Protein AF-A0A150VA88-F1 (afdb_monomer_lite)

Structure (mmCIF, N/CA/C/O backbone):
data_AF-A0A150VA88-F1
#
_entry.id   AF-A0A150VA88-F1
#
loop_
_atom_site.group_PDB
_atom_site.id
_atom_site.type_symbol
_atom_site.label_atom_id
_atom_site.label_alt_id
_atom_site.label_comp_id
_atom_site.label_asym_id
_atom_site.label_entity_id
_atom_site.label_seq_id
_atom_site.pdbx_PDB_ins_code
_atom_site.Cartn_x
_atom_site.Cartn_y
_atom_site.Cartn_z
_atom_site.occupancy
_atom_site.B_iso_or_equiv
_atom_site.auth_seq_id
_atom_site.auth_comp_id
_atom_site.auth_asym_id
_atom_site.auth_atom_id
_atom_site.pdbx_PDB_model_num
ATOM 1 N N . MET A 1 1 ? 11.733 -38.855 -2.772 1.00 44.12 1 MET A N 1
ATOM 2 C CA . MET A 1 1 ? 12.303 -38.891 -1.405 1.00 44.12 1 MET A CA 1
ATOM 3 C C . MET A 1 1 ? 13.649 -38.185 -1.494 1.00 44.12 1 MET A C 1
ATOM 5 O O . MET A 1 1 ? 14.430 -38.624 -2.327 1.00 44.12 1 MET A O 1
ATOM 9 N N . PRO A 1 2 ? 13.861 -37.037 -0.823 1.00 41.53 2 PRO A N 1
ATOM 10 C CA . PRO A 1 2 ? 13.654 -36.844 0.611 1.00 41.53 2 PRO A CA 1
ATOM 11 C C . PRO A 1 2 ? 12.644 -35.741 0.972 1.00 41.53 2 PRO A C 1
ATOM 13 O O . PRO A 1 2 ? 12.222 -34.931 0.153 1.00 41.53 2 PRO A O 1
ATOM 16 N N . THR A 1 3 ? 12.213 -35.801 2.225 1.00 37.97 3 THR A N 1
ATOM 17 C CA . THR A 1 3 ? 11.075 -35.131 2.856 1.00 37.97 3 THR A CA 1
ATOM 18 C C . THR A 1 3 ? 11.407 -33.717 3.333 1.00 37.97 3 THR A C 1
ATOM 20 O O . THR A 1 3 ? 12.275 -33.542 4.187 1.00 37.97 3 THR A O 1
ATOM 23 N N . CYS A 1 4 ? 10.674 -32.714 2.843 1.00 35.31 4 CYS A N 1
ATOM 24 C CA . CYS A 1 4 ? 10.775 -31.335 3.318 1.00 35.31 4 CYS A CA 1
ATOM 25 C C . CYS A 1 4 ? 9.732 -31.084 4.422 1.00 35.31 4 CYS A C 1
ATOM 27 O O . CYS A 1 4 ? 8.521 -31.077 4.179 1.00 35.31 4 CYS A O 1
ATOM 29 N N . GLN A 1 5 ? 10.215 -30.943 5.656 1.00 43.00 5 GLN A N 1
ATOM 30 C CA . GLN A 1 5 ? 9.401 -30.741 6.849 1.00 43.00 5 GLN A CA 1
ATOM 31 C C . GLN A 1 5 ? 8.684 -29.384 6.819 1.00 43.00 5 GLN A C 1
ATOM 33 O O . GLN A 1 5 ? 9.307 -28.325 6.790 1.00 43.00 5 GLN A O 1
ATOM 38 N N . HIS A 1 6 ? 7.354 -29.431 6.874 1.00 33.78 6 HIS A N 1
ATOM 39 C CA . HIS A 1 6 ? 6.496 -28.274 7.097 1.00 33.78 6 HIS A CA 1
ATOM 40 C C . HIS A 1 6 ? 6.566 -27.846 8.568 1.00 33.78 6 HIS A C 1
ATOM 42 O O . HIS A 1 6 ? 6.001 -28.509 9.439 1.00 33.78 6 HIS A O 1
ATOM 48 N N . LYS A 1 7 ? 7.190 -26.700 8.856 1.00 43.03 7 LYS A N 1
ATOM 49 C CA . LYS A 1 7 ? 6.977 -25.997 10.128 1.00 43.03 7 LYS A CA 1
ATOM 50 C C . LYS A 1 7 ? 5.689 -25.176 10.027 1.00 43.03 7 LYS A C 1
ATOM 52 O O . LYS A 1 7 ? 5.678 -24.072 9.495 1.00 43.03 7 LYS A O 1
ATOM 57 N N . ARG A 1 8 ? 4.597 -25.762 10.526 1.00 36.78 8 ARG A N 1
ATOM 58 C CA . ARG A 1 8 ? 3.343 -25.078 10.878 1.00 36.78 8 ARG A CA 1
ATOM 59 C C . ARG A 1 8 ? 3.584 -24.220 12.122 1.00 36.78 8 ARG A C 1
ATOM 61 O O . ARG A 1 8 ? 3.785 -24.770 13.202 1.00 36.78 8 ARG A O 1
ATOM 68 N N . THR A 1 9 ? 3.505 -22.903 11.996 1.00 45.78 9 THR A N 1
ATOM 69 C CA . THR A 1 9 ? 3.254 -22.012 13.134 1.00 45.78 9 THR A CA 1
ATOM 70 C C . THR A 1 9 ? 1.746 -21.968 13.373 1.00 45.78 9 THR A C 1
ATOM 72 O O . THR A 1 9 ? 0.965 -21.617 12.490 1.00 45.78 9 THR A O 1
ATOM 75 N N . LYS A 1 10 ? 1.328 -22.439 14.552 1.00 42.62 10 LYS A N 1
ATOM 76 C CA . LYS A 1 10 ? -0.061 -22.400 15.013 1.00 42.62 10 LYS A CA 1
ATOM 77 C C . LYS A 1 10 ? -0.407 -20.999 15.515 1.00 42.62 10 LYS A C 1
ATOM 79 O O . LYS A 1 10 ? 0.367 -20.370 16.228 1.00 42.62 10 LYS A O 1
ATOM 84 N N . SER A 1 11 ? -1.606 -20.595 15.124 1.00 34.84 11 SER A N 1
ATOM 85 C CA . SER A 1 11 ? -2.445 -19.521 15.640 1.00 34.84 11 SER A CA 1
ATOM 86 C C . SER A 1 11 ? -2.565 -19.522 17.166 1.00 34.84 11 SER A C 1
ATOM 88 O O . SER A 1 11 ? -2.836 -20.568 17.756 1.00 34.84 11 SER A O 1
ATOM 90 N N . ILE A 1 12 ? -2.461 -18.338 17.770 1.00 36.69 12 ILE A N 1
ATOM 91 C CA . ILE A 1 12 ? -2.933 -18.037 19.125 1.00 36.69 12 ILE A CA 1
ATOM 92 C C . ILE A 1 12 ? -4.009 -16.962 18.966 1.00 36.69 12 ILE A C 1
ATOM 94 O O . ILE A 1 12 ? -3.693 -15.822 18.636 1.00 36.69 12 ILE A O 1
ATOM 98 N N . ILE A 1 13 ? -5.267 -17.357 19.144 1.00 37.75 13 ILE A N 1
ATOM 99 C CA . ILE A 1 13 ? -6.425 -16.483 19.341 1.00 37.75 13 ILE A CA 1
ATOM 100 C C . ILE A 1 13 ? -7.304 -17.152 20.413 1.00 37.75 13 ILE A C 1
ATOM 102 O O . ILE A 1 13 ? -7.480 -18.368 20.376 1.00 37.75 13 ILE A O 1
ATOM 106 N N . GLU A 1 14 ? -7.830 -16.305 21.305 1.00 36.16 14 GLU A N 1
ATOM 107 C CA . GLU A 1 14 ? -8.926 -16.499 22.274 1.00 36.16 14 GLU A CA 1
ATOM 108 C C . GLU A 1 14 ? -8.649 -17.277 23.575 1.00 36.16 14 GLU A C 1
ATOM 110 O O . GLU A 1 14 ? -8.540 -18.497 23.597 1.00 36.16 14 GLU A O 1
ATOM 115 N N . ALA A 1 15 ? -8.659 -16.558 24.705 1.00 37.31 15 ALA A N 1
ATOM 116 C CA . ALA A 1 15 ? -9.872 -16.451 25.526 1.00 37.31 15 ALA A CA 1
ATOM 117 C C . ALA A 1 15 ? -9.733 -15.348 26.595 1.00 37.31 15 ALA A C 1
ATOM 119 O O . ALA A 1 15 ? -8.713 -15.213 27.267 1.00 37.31 15 ALA A O 1
ATOM 120 N N . SER A 1 16 ? -10.788 -14.547 26.705 1.00 38.22 16 SER A N 1
ATOM 121 C CA . SER A 1 16 ? -11.027 -13.495 27.693 1.00 38.22 16 SER A CA 1
ATOM 122 C C . SER A 1 16 ? -11.709 -14.052 28.956 1.00 38.22 16 SER A C 1
ATOM 124 O O . SER A 1 16 ? -12.257 -15.151 28.914 1.00 38.22 16 SER A O 1
ATOM 126 N N . SER A 1 17 ? -11.805 -13.207 29.999 1.00 34.97 17 SER A N 1
ATOM 127 C CA . SER A 1 17 ? -12.662 -13.310 31.211 1.00 34.97 17 SER A CA 1
ATOM 128 C C . SER A 1 17 ? -12.134 -14.248 32.318 1.00 34.97 17 SER A C 1
ATOM 130 O O . SER A 1 17 ? -11.642 -15.323 32.015 1.00 34.97 17 SER A O 1
ATOM 132 N N . THR A 1 18 ? -12.120 -13.928 33.619 1.00 39.66 18 THR A N 1
ATOM 133 C CA . THR A 1 18 ? -12.914 -12.996 34.449 1.00 39.66 18 THR A CA 1
ATOM 134 C C . THR A 1 18 ? -12.267 -12.849 35.848 1.00 39.66 18 THR A C 1
ATOM 136 O O . THR A 1 18 ? -11.548 -13.748 36.272 1.00 39.66 18 THR A O 1
ATOM 139 N N . SER A 1 19 ? -12.550 -11.712 36.508 1.00 38.97 19 SER A N 1
ATOM 140 C CA . SER A 1 19 ? -12.776 -11.432 37.957 1.00 38.97 19 SER A CA 1
ATOM 141 C C . SER A 1 19 ? -12.722 -12.597 38.970 1.00 38.97 19 SER A C 1
ATOM 143 O O . SER A 1 19 ? -13.031 -13.725 38.624 1.00 38.97 19 SER A O 1
ATOM 145 N N . GLU A 1 20 ? -12.531 -12.455 40.280 1.00 40.47 20 GLU A N 1
ATOM 146 C CA . GLU A 1 20 ? -12.355 -11.365 41.245 1.00 40.47 20 GLU A CA 1
ATOM 147 C C . GLU A 1 20 ? -11.945 -12.040 42.574 1.00 40.47 20 GLU A C 1
ATOM 149 O O . GLU A 1 20 ? -12.171 -13.227 42.795 1.00 40.47 20 GLU A O 1
ATOM 154 N N . THR A 1 21 ? -11.368 -11.230 43.451 1.00 43.84 21 THR A N 1
ATOM 155 C CA . THR A 1 21 ? -11.257 -11.328 44.916 1.00 43.84 21 THR A CA 1
ATOM 156 C C . THR A 1 21 ? -12.140 -12.331 45.693 1.00 43.84 21 THR A C 1
ATOM 158 O O . THR A 1 21 ? -13.362 -12.311 45.585 1.00 43.84 21 THR A O 1
ATOM 161 N N . GLY A 1 22 ? -11.522 -13.035 46.650 1.00 35.88 22 GLY A N 1
ATOM 162 C CA . GLY A 1 22 ? -12.148 -13.613 47.857 1.00 35.88 22 GLY A CA 1
ATOM 163 C C . GLY A 1 22 ? -11.036 -14.006 48.841 1.00 35.88 22 GLY A C 1
ATOM 164 O O . GLY A 1 22 ? -10.246 -14.889 48.537 1.00 35.88 22 GLY A O 1
ATOM 165 N N . VAL A 1 23 ? -10.664 -13.166 49.812 1.00 40.41 23 VAL A N 1
ATOM 166 C CA . VAL A 1 23 ? -11.223 -12.992 51.172 1.00 40.41 23 VAL A CA 1
ATOM 167 C C . VAL A 1 23 ? -11.325 -14.301 51.966 1.00 40.41 23 VAL A C 1
ATOM 169 O O . VAL A 1 23 ? -12.060 -15.213 51.615 1.00 40.41 23 VAL A O 1
ATOM 172 N N . HIS A 1 24 ? -10.549 -14.310 53.052 1.00 40.16 24 HIS A N 1
ATOM 173 C CA . HIS A 1 24 ? -10.398 -15.297 54.116 1.00 40.16 24 HIS A CA 1
ATOM 174 C C . HIS A 1 24 ? -11.670 -16.038 54.548 1.00 40.16 24 HIS A C 1
ATOM 176 O O . HIS A 1 24 ? -12.672 -15.417 54.892 1.00 40.16 24 HIS A O 1
ATOM 182 N N . GLU A 1 25 ? -11.535 -17.355 54.716 1.00 39.09 25 GLU A N 1
ATOM 183 C CA . GLU A 1 25 ? -12.464 -18.185 55.480 1.00 39.09 25 GLU A CA 1
ATOM 184 C C . GLU A 1 25 ? -11.676 -18.951 56.559 1.00 39.09 25 GLU A C 1
ATOM 186 O O . GLU A 1 25 ? -10.881 -19.847 56.276 1.00 39.09 25 GLU A O 1
ATOM 191 N N . ILE A 1 26 ? -11.846 -18.530 57.817 1.00 37.88 26 ILE A N 1
ATOM 192 C CA . ILE A 1 26 ? -11.381 -19.245 59.011 1.00 37.88 26 ILE A CA 1
ATOM 193 C C . ILE A 1 26 ? -12.513 -20.190 59.411 1.00 37.88 26 ILE A C 1
ATOM 195 O O . ILE A 1 26 ? -13.507 -19.768 59.998 1.00 37.88 26 ILE A O 1
ATOM 199 N N . ALA A 1 27 ? -12.358 -21.473 59.095 1.00 36.28 27 ALA A N 1
ATOM 200 C CA . ALA A 1 27 ? -13.240 -22.523 59.581 1.00 36.28 27 ALA A CA 1
ATOM 201 C C . ALA A 1 27 ? -12.782 -22.986 60.971 1.00 36.28 27 ALA A C 1
ATOM 203 O O . ALA A 1 27 ? -11.770 -23.666 61.135 1.00 36.28 27 ALA A O 1
ATOM 204 N N . SER A 1 28 ? -13.569 -22.615 61.976 1.00 35.97 28 SER A N 1
ATOM 205 C CA . SER A 1 28 ? -13.621 -23.264 63.282 1.00 35.97 28 SER A CA 1
ATOM 206 C C . SER A 1 28 ? -14.772 -24.269 63.258 1.00 35.97 28 SER A C 1
ATOM 208 O O . SER A 1 28 ? -15.889 -23.862 62.940 1.00 35.97 28 SER A O 1
ATOM 210 N N . SER A 1 29 ? -14.525 -25.549 63.581 1.00 35.50 29 SER A N 1
ATOM 211 C CA . SER A 1 29 ? -15.365 -26.384 64.474 1.00 35.50 29 SER A CA 1
ATOM 212 C C . SER A 1 29 ? -15.086 -27.895 64.376 1.00 35.50 29 SER A C 1
ATOM 214 O O . SER A 1 29 ? -15.364 -28.527 63.366 1.00 35.50 29 SER A O 1
ATOM 216 N N . LYS A 1 30 ? -14.671 -28.448 65.526 1.00 41.16 30 LYS A N 1
ATOM 217 C CA . LYS A 1 30 ? -15.166 -29.668 66.208 1.00 41.16 30 LYS A CA 1
ATOM 218 C C . LYS A 1 30 ? -15.249 -31.015 65.468 1.00 41.16 30 LYS A C 1
ATOM 220 O O . LYS A 1 30 ? -16.131 -31.229 64.647 1.00 41.16 30 LYS A O 1
ATOM 225 N N . ALA A 1 31 ? -14.552 -32.007 66.037 1.00 32.16 31 ALA A N 1
ATOM 226 C CA . ALA A 1 31 ? -15.101 -33.350 66.251 1.00 32.16 31 ALA A CA 1
ATOM 227 C C . ALA A 1 31 ? -14.439 -34.065 67.454 1.00 32.16 31 ALA A C 1
ATOM 229 O O . ALA A 1 31 ? -13.228 -33.995 67.620 1.00 32.16 31 ALA A O 1
ATOM 230 N N . ALA A 1 32 ? -15.305 -34.709 68.253 1.00 34.25 32 ALA A N 1
ATOM 231 C CA . ALA A 1 32 ? -15.172 -35.901 69.115 1.00 34.25 32 ALA A CA 1
ATOM 232 C C . ALA A 1 32 ? -13.894 -36.107 69.971 1.00 34.25 32 ALA A C 1
ATOM 234 O O . ALA A 1 32 ? -12.793 -36.201 69.456 1.00 34.25 32 ALA A O 1
ATOM 235 N N . LEU A 1 33 ? -13.954 -36.166 71.309 1.00 39.72 33 LEU A N 1
ATOM 236 C CA . LEU A 1 33 ? -14.621 -37.157 72.180 1.00 39.72 33 LEU A CA 1
ATOM 237 C C . LEU A 1 33 ? -14.022 -38.572 72.079 1.00 39.72 33 LEU A C 1
ATOM 239 O O . LEU A 1 33 ? -14.454 -39.334 71.227 1.00 39.72 33 LEU A O 1
ATOM 243 N N . THR A 1 34 ? -13.158 -38.953 73.032 1.00 37.56 34 THR A N 1
ATOM 244 C CA . THR A 1 34 ? -13.084 -40.320 73.597 1.00 37.56 34 THR A CA 1
ATOM 245 C C . THR A 1 34 ? -12.371 -40.337 74.959 1.00 37.56 34 THR A C 1
ATOM 247 O O . THR A 1 34 ? -11.272 -39.806 75.050 1.00 37.56 34 THR A O 1
ATOM 250 N N . LYS A 1 35 ? -13.019 -40.990 75.949 1.00 38.62 35 LYS A N 1
ATOM 251 C CA . LYS A 1 35 ? -12.518 -41.933 76.994 1.00 38.62 35 LYS A CA 1
ATOM 252 C C . LYS A 1 35 ? -11.130 -41.666 77.612 1.00 38.62 35 LYS A C 1
ATOM 254 O O . LYS A 1 35 ? -10.162 -41.529 76.890 1.00 38.62 35 LYS A O 1
ATOM 259 N N . GLY A 1 36 ? -10.900 -41.734 78.921 1.00 34.66 36 GLY A N 1
ATOM 260 C CA . GLY A 1 36 ? -11.497 -42.499 80.023 1.00 34.66 36 GLY A CA 1
ATOM 261 C C . GLY A 1 36 ? -10.391 -42.739 81.082 1.00 34.66 36 GLY A C 1
ATOM 262 O O . GLY A 1 36 ? -9.258 -42.330 80.837 1.00 34.66 36 GLY A O 1
ATOM 263 N N . LYS A 1 37 ? -10.717 -43.463 82.167 1.00 35.81 37 LYS A N 1
ATOM 264 C CA . LYS A 1 37 ? -9.902 -43.844 83.353 1.00 35.81 37 LYS A CA 1
ATOM 265 C C . LYS A 1 37 ? -9.830 -42.795 84.465 1.00 35.81 37 LYS A C 1
ATOM 267 O O . LYS A 1 37 ? -9.390 -41.683 84.214 1.00 35.81 37 LYS A O 1
ATOM 272 N N . ASP A 1 38 ? -10.391 -43.010 85.654 1.00 31.38 38 ASP A N 1
ATOM 273 C CA . ASP A 1 38 ? -10.321 -44.109 86.651 1.00 31.38 38 ASP A CA 1
ATOM 274 C C . ASP A 1 38 ? -9.379 -43.719 87.809 1.00 31.38 38 ASP A C 1
ATOM 276 O O . ASP A 1 38 ? -8.300 -43.180 87.585 1.00 31.38 38 ASP A O 1
ATOM 280 N N . GLU A 1 39 ? -9.816 -44.106 89.015 1.00 32.72 39 GLU A N 1
ATOM 281 C CA . GLU A 1 39 ? -9.051 -44.413 90.243 1.00 32.72 39 GLU A CA 1
ATOM 282 C C . GLU A 1 39 ? -8.984 -43.390 91.405 1.00 32.72 39 GLU A C 1
ATOM 284 O O . GLU A 1 39 ? -8.560 -42.248 91.258 1.00 32.72 39 GLU A O 1
ATOM 289 N N . GLY A 1 40 ? -9.332 -43.900 92.605 1.00 34.09 40 GLY A N 1
ATOM 290 C CA . GLY A 1 40 ? -8.889 -43.434 93.935 1.00 34.09 40 GLY A CA 1
ATOM 291 C C . GLY A 1 40 ? -9.947 -42.675 94.753 1.00 34.09 40 GLY A C 1
ATOM 292 O O . GLY A 1 40 ? -10.072 -41.472 94.591 1.00 34.09 40 GLY A O 1
ATOM 293 N N . ALA A 1 41 ? -10.822 -43.247 95.593 1.00 32.34 41 ALA A N 1
ATOM 294 C CA . ALA A 1 41 ? -10.656 -44.200 96.705 1.00 32.34 41 ALA A CA 1
ATOM 295 C C . ALA A 1 41 ? -9.770 -43.699 97.873 1.00 32.34 41 ALA A C 1
ATOM 297 O O . ALA A 1 41 ? -8.553 -43.810 97.807 1.00 32.34 41 ALA A O 1
ATOM 298 N N . ALA A 1 42 ? -10.408 -43.212 98.951 1.00 34.94 42 ALA A N 1
ATOM 299 C CA . ALA A 1 42 ? -9.976 -43.269 100.366 1.00 34.94 42 ALA A CA 1
ATOM 300 C C . ALA A 1 42 ? -11.139 -42.713 101.228 1.00 34.94 42 ALA A C 1
ATOM 302 O O . ALA A 1 42 ? -11.432 -41.525 101.166 1.00 34.94 42 ALA A O 1
ATOM 303 N N . VAL A 1 43 ? -12.029 -43.517 101.826 1.00 40.69 43 VAL A N 1
ATOM 304 C CA . VAL A 1 43 ? -11.865 -44.354 103.036 1.00 40.69 43 VAL A CA 1
ATOM 305 C C . VAL A 1 43 ? -11.292 -43.561 104.215 1.00 40.69 43 VAL A C 1
ATOM 307 O O . VAL A 1 43 ? -10.082 -43.405 104.328 1.00 40.69 43 VAL A O 1
ATOM 310 N N . VAL A 1 44 ? -12.170 -43.120 105.124 1.00 37.69 44 VAL A N 1
ATOM 311 C CA . VAL A 1 44 ? -11.818 -42.793 106.515 1.00 37.69 44 VAL A CA 1
ATOM 312 C C . VAL A 1 44 ? -12.776 -43.552 107.429 1.00 37.69 44 VAL A C 1
ATOM 314 O O . VAL A 1 44 ? -13.992 -43.380 107.385 1.00 37.69 44 VAL A O 1
ATOM 317 N N . THR A 1 45 ? -12.182 -44.460 108.191 1.00 39.78 45 THR A N 1
ATOM 318 C CA . THR A 1 45 ? -12.780 -45.405 109.131 1.00 39.78 45 THR A CA 1
ATOM 319 C C . THR A 1 45 ? -12.961 -44.820 110.531 1.00 39.78 45 THR A C 1
ATOM 321 O O . THR A 1 45 ? -12.125 -44.071 111.024 1.00 39.78 45 THR A O 1
ATOM 324 N N . VAL A 1 46 ? -14.060 -45.266 111.140 1.00 45.84 46 VAL A N 1
ATOM 325 C CA . VAL A 1 46 ? -14.406 -45.461 112.559 1.00 45.84 46 VAL A CA 1
ATOM 326 C C . VAL A 1 46 ? -13.270 -45.329 113.590 1.00 45.84 46 VAL A C 1
ATOM 328 O O . VAL A 1 46 ? -12.239 -45.986 113.475 1.00 45.84 46 VAL A O 1
ATOM 331 N N . GLY A 1 47 ? -13.565 -44.618 114.684 1.00 32.31 47 GLY A N 1
ATOM 332 C CA . GLY A 1 47 ? -12.886 -44.734 115.977 1.00 32.31 47 GLY A CA 1
ATOM 333 C C . GLY A 1 47 ? -13.800 -44.274 117.120 1.00 32.31 47 GLY A C 1
ATOM 334 O O . GLY A 1 47 ? -14.066 -43.084 117.251 1.00 32.31 47 GLY A O 1
ATOM 335 N N . SER A 1 48 ? -14.310 -45.237 117.894 1.00 38.16 48 SER A N 1
ATOM 336 C CA . SER A 1 48 ? -14.987 -45.059 119.187 1.00 38.16 48 SER A CA 1
ATOM 337 C C . SER A 1 48 ? -14.079 -44.397 120.224 1.00 38.16 48 SER A C 1
ATOM 339 O O . SER A 1 48 ? -12.893 -44.701 120.238 1.00 38.16 48 SER A O 1
ATOM 341 N N . ASP A 1 49 ? -14.654 -43.662 121.181 1.00 30.73 49 ASP A N 1
ATOM 342 C CA . ASP A 1 49 ? -14.363 -43.942 122.591 1.00 30.73 49 ASP A CA 1
ATOM 343 C C . ASP A 1 49 ? -15.433 -43.420 123.561 1.00 30.73 49 ASP A C 1
ATOM 345 O O . ASP A 1 49 ? -16.188 -42.489 123.284 1.00 30.73 49 ASP A O 1
ATOM 349 N N . MET A 1 50 ? -15.524 -44.141 124.674 1.00 36.62 50 MET A N 1
ATOM 350 C CA . MET A 1 50 ? -16.556 -44.129 125.709 1.00 36.62 50 MET A CA 1
ATOM 351 C C . MET A 1 50 ? -16.402 -43.004 126.746 1.00 36.62 50 MET A C 1
ATOM 353 O O . MET A 1 50 ? -15.292 -42.563 127.019 1.00 36.62 50 MET A O 1
ATOM 357 N N . SER A 1 51 ? -17.513 -42.711 127.447 1.00 31.70 51 SER A N 1
ATOM 358 C CA . SER A 1 51 ? -17.612 -42.609 128.924 1.00 31.70 51 SER A CA 1
ATOM 359 C C . SER A 1 51 ? -18.185 -41.300 129.508 1.00 31.70 51 SER A C 1
ATOM 361 O O . SER A 1 51 ? -17.492 -40.299 129.618 1.00 31.70 51 SER A O 1
ATOM 363 N N . SER A 1 52 ? -19.404 -41.443 130.055 1.00 36.47 52 SER A N 1
ATOM 364 C CA . SER A 1 52 ? -19.854 -41.008 131.397 1.00 36.47 52 SER A CA 1
ATOM 365 C C . SER A 1 52 ? -19.985 -39.510 131.726 1.00 36.47 52 SER A C 1
ATOM 367 O O . SER A 1 52 ? -18.994 -38.805 131.842 1.00 36.47 52 SER A O 1
ATOM 369 N N . GLN A 1 53 ? -21.201 -39.056 132.055 1.00 34.38 53 GLN A N 1
ATOM 370 C CA . GLN A 1 53 ? -21.635 -38.832 133.449 1.00 34.38 53 GLN A CA 1
ATOM 371 C C . GLN A 1 53 ? -23.068 -38.265 133.501 1.00 34.38 53 GLN A C 1
ATOM 373 O O . GLN A 1 53 ? -23.470 -37.433 132.695 1.00 34.38 53 GLN A O 1
ATOM 378 N N . GLN A 1 54 ? -23.846 -38.793 134.447 1.00 39.34 54 GLN A N 1
ATOM 379 C CA . GLN A 1 54 ? -25.250 -38.491 134.727 1.00 39.34 54 GLN A CA 1
ATOM 380 C C . GLN A 1 54 ? -25.399 -37.159 135.482 1.00 39.34 54 GLN A C 1
ATOM 382 O O . GLN A 1 54 ? -24.631 -36.903 136.407 1.00 39.34 54 GLN A O 1
ATOM 387 N N . GLY A 1 55 ? -26.444 -36.378 135.184 1.00 33.56 55 GLY A N 1
ATOM 388 C CA . GLY A 1 55 ? -26.903 -35.314 136.082 1.00 33.56 55 GLY A CA 1
ATOM 389 C C . GLY A 1 55 ? -27.991 -34.401 135.504 1.00 33.56 55 GLY A C 1
ATOM 390 O O . GLY A 1 55 ? -27.779 -33.785 134.471 1.00 33.56 55 GLY A O 1
ATOM 391 N N . SER A 1 56 ? -29.096 -34.266 136.249 1.00 36.28 56 SER A N 1
ATOM 392 C CA . SER A 1 56 ? -30.116 -33.197 136.184 1.00 36.28 56 SER A CA 1
ATOM 393 C C . SER A 1 56 ? -31.200 -33.290 135.087 1.00 36.28 56 SER A C 1
ATOM 395 O O . SER A 1 56 ? -31.073 -32.771 133.981 1.00 36.28 56 SER A O 1
ATOM 397 N N . ALA A 1 57 ? -32.318 -33.944 135.422 1.00 43.62 57 ALA A N 1
ATOM 398 C CA . ALA A 1 57 ? -33.452 -34.246 134.539 1.00 43.62 57 ALA A CA 1
ATOM 399 C C . ALA A 1 57 ? -34.550 -33.154 134.454 1.00 43.62 57 ALA A C 1
ATOM 401 O O . ALA A 1 57 ? -35.574 -33.402 133.835 1.00 43.62 57 ALA A O 1
ATOM 402 N N . GLU A 1 58 ? -34.356 -31.956 135.023 1.00 41.25 58 GLU A N 1
ATOM 403 C CA . GLU A 1 58 ? -35.332 -30.841 134.926 1.00 41.25 58 GLU A CA 1
ATOM 404 C C . GLU A 1 58 ? -34.786 -29.601 134.174 1.00 41.25 58 GLU A C 1
ATOM 406 O O . GLU A 1 58 ? -35.549 -28.715 133.799 1.00 41.25 58 GLU A O 1
ATOM 411 N N . GLU A 1 59 ? -33.483 -29.558 133.858 1.00 46.75 59 GLU A N 1
ATOM 412 C CA . GLU A 1 59 ? -32.869 -28.563 132.946 1.00 46.75 59 GLU A CA 1
ATOM 413 C C . GLU A 1 59 ? -32.775 -29.056 131.492 1.00 46.75 59 GLU A C 1
ATOM 415 O O . GLU A 1 59 ? -32.697 -28.257 130.560 1.00 46.75 59 GLU A O 1
ATOM 420 N N . THR A 1 60 ? -32.811 -30.373 131.273 1.00 49.38 60 THR A N 1
ATOM 421 C CA . THR A 1 60 ? -32.674 -30.989 129.944 1.00 49.38 60 THR A CA 1
ATOM 422 C C . THR A 1 60 ? -33.924 -30.862 129.088 1.00 49.38 60 THR A C 1
ATOM 424 O O . THR A 1 60 ? -33.787 -30.831 127.874 1.00 49.38 60 THR A O 1
ATOM 427 N N . GLU A 1 61 ? -35.109 -30.734 129.686 1.00 50.66 61 GLU A N 1
ATOM 428 C CA . GLU A 1 61 ? -36.372 -30.546 128.960 1.00 50.66 61 GLU A CA 1
ATOM 429 C C . GLU A 1 61 ? -36.486 -29.114 128.408 1.00 50.66 61 GLU A C 1
ATOM 431 O O . GLU A 1 61 ? -36.799 -28.938 127.234 1.00 50.66 61 GLU A O 1
ATOM 436 N N . LYS A 1 62 ? -36.059 -28.099 129.180 1.00 54.09 62 LYS A N 1
ATOM 437 C CA . LYS A 1 62 ? -35.909 -26.714 128.688 1.00 54.09 62 LYS A CA 1
ATOM 438 C C . LYS A 1 62 ? -34.803 -26.564 127.644 1.00 54.09 62 LYS A C 1
ATOM 440 O O . LYS A 1 62 ? -35.013 -25.883 126.650 1.00 54.09 62 LYS A O 1
ATOM 445 N N . LEU A 1 63 ? -33.657 -27.226 127.824 1.00 56.03 63 LEU A N 1
ATOM 446 C CA . LEU A 1 63 ? -32.587 -27.257 126.816 1.00 56.03 63 LEU A CA 1
ATOM 447 C C . LEU A 1 63 ? -32.979 -28.055 125.562 1.00 56.03 63 LEU A C 1
ATOM 449 O O . LEU A 1 63 ? -32.454 -27.772 124.490 1.00 56.03 63 LEU A O 1
ATOM 453 N N . TYR A 1 64 ? -33.878 -29.040 125.666 1.00 61.78 64 TYR A N 1
ATOM 454 C CA . TYR A 1 64 ? -34.433 -29.745 124.506 1.00 61.78 64 TYR A CA 1
ATOM 455 C C . TYR A 1 64 ? -35.446 -28.889 123.756 1.00 61.78 64 TYR A C 1
ATOM 457 O O . TYR A 1 64 ? -35.438 -28.915 122.530 1.00 61.78 64 TYR A O 1
ATOM 465 N N . GLU A 1 65 ? -36.292 -28.133 124.459 1.00 64.19 65 GLU A N 1
ATOM 466 C CA . GLU A 1 65 ? -37.204 -27.171 123.835 1.00 64.19 65 GLU A CA 1
ATOM 467 C C . GLU A 1 65 ? -36.433 -26.016 123.182 1.00 64.19 65 GLU A C 1
ATOM 469 O O . GLU A 1 65 ? -36.650 -25.769 122.000 1.00 64.19 65 GLU A O 1
ATOM 474 N N . GLU A 1 66 ? -35.453 -25.401 123.859 1.00 66.50 66 GLU A N 1
ATOM 475 C CA . GLU A 1 66 ? -34.566 -24.390 123.251 1.00 66.50 66 GLU A CA 1
ATOM 476 C C . GLU A 1 66 ? -33.771 -24.964 122.072 1.00 66.50 66 GLU A C 1
ATOM 478 O O . GLU A 1 66 ? -33.694 -24.334 121.021 1.00 66.50 66 GLU A O 1
ATOM 483 N N . ARG A 1 67 ? -33.236 -26.190 122.178 1.00 73.38 67 ARG A N 1
ATOM 484 C CA . ARG A 1 67 ? -32.533 -26.841 121.061 1.00 73.38 67 ARG A CA 1
ATOM 485 C C . ARG A 1 67 ? -33.477 -27.167 119.902 1.00 73.38 67 ARG A C 1
ATOM 487 O O . ARG A 1 67 ? -33.077 -27.009 118.757 1.00 73.38 67 ARG A O 1
ATOM 494 N N . MET A 1 68 ? -34.709 -27.600 120.160 1.00 74.69 68 MET A N 1
ATOM 495 C CA . MET A 1 68 ? -35.709 -27.857 119.115 1.00 74.69 68 MET A CA 1
ATOM 496 C C . MET A 1 68 ? -36.189 -26.562 118.459 1.00 74.69 68 MET A C 1
ATOM 498 O O . MET A 1 68 ? -36.442 -26.544 117.253 1.00 74.69 68 MET A O 1
ATOM 502 N N . GLU A 1 69 ? -36.301 -25.472 119.216 1.00 75.88 69 GLU A N 1
ATOM 503 C CA . GLU A 1 69 ? -36.598 -24.144 118.682 1.00 75.88 69 GLU A CA 1
ATOM 504 C C . GLU A 1 69 ? -35.429 -23.595 117.858 1.00 75.88 69 GLU A C 1
ATOM 506 O O . GLU A 1 69 ? -35.663 -23.092 116.757 1.00 75.88 69 GLU A O 1
ATOM 511 N N . ASP A 1 70 ? -34.186 -23.787 118.304 1.00 77.50 70 ASP A N 1
ATOM 512 C CA . ASP A 1 70 ? -32.971 -23.429 117.568 1.00 77.50 70 ASP A CA 1
ATOM 513 C C . ASP A 1 70 ? -32.786 -24.279 116.307 1.00 77.50 70 ASP A C 1
ATOM 515 O O . ASP A 1 70 ? -32.470 -23.745 115.245 1.00 77.50 70 ASP A O 1
ATOM 519 N N . GLU A 1 71 ? -33.033 -25.588 116.366 1.00 78.62 71 GLU A N 1
ATOM 520 C CA . GLU A 1 71 ? -32.996 -26.488 115.207 1.00 78.62 71 GLU A CA 1
ATOM 521 C C . GLU A 1 71 ? -34.136 -26.174 114.228 1.00 78.62 71 GLU A C 1
ATOM 523 O O . GLU A 1 71 ? -33.925 -26.154 113.015 1.00 78.62 71 GLU A O 1
ATOM 528 N N . SER A 1 72 ? -35.331 -25.840 114.727 1.00 82.56 72 SER A N 1
ATOM 529 C CA . SER A 1 72 ? -36.461 -25.352 113.924 1.00 82.56 72 SER A CA 1
ATOM 530 C C . SER A 1 72 ? -36.145 -24.009 113.269 1.00 82.56 72 SER A C 1
ATOM 532 O O . SER A 1 72 ? -36.458 -23.793 112.095 1.00 82.56 72 SER A O 1
ATOM 534 N N . TYR A 1 73 ? -35.486 -23.103 113.991 1.00 81.88 73 TYR A N 1
ATOM 535 C CA . TYR A 1 73 ? -35.040 -21.819 113.472 1.00 81.88 73 TYR A CA 1
ATOM 536 C C . TYR A 1 73 ? -33.943 -21.998 112.417 1.00 81.88 73 TYR A C 1
ATOM 538 O O . TYR A 1 73 ? -34.053 -21.437 111.326 1.00 81.88 73 TYR A O 1
ATOM 546 N N . GLN A 1 74 ? -32.944 -22.846 112.670 1.00 80.94 74 GLN A N 1
ATOM 547 C CA . GLN A 1 74 ? -31.901 -23.199 111.706 1.00 80.94 74 GLN A CA 1
ATOM 548 C C . GLN A 1 74 ? -32.482 -23.887 110.466 1.00 80.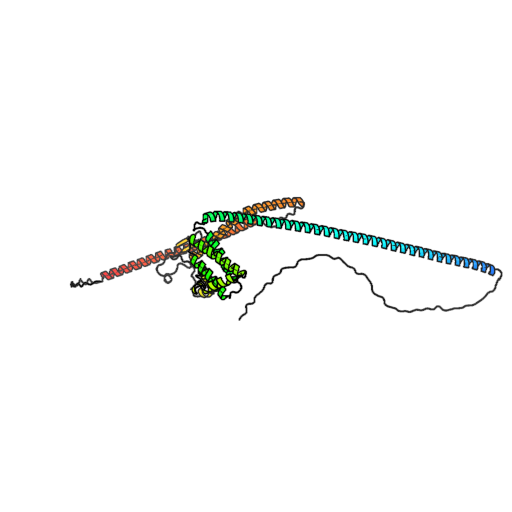94 74 GLN A C 1
ATOM 550 O O . GLN A 1 74 ? -32.113 -23.531 109.348 1.00 80.94 74 GLN A O 1
ATOM 555 N N . ALA A 1 75 ? -33.446 -24.798 110.623 1.00 79.75 75 ALA A N 1
ATOM 556 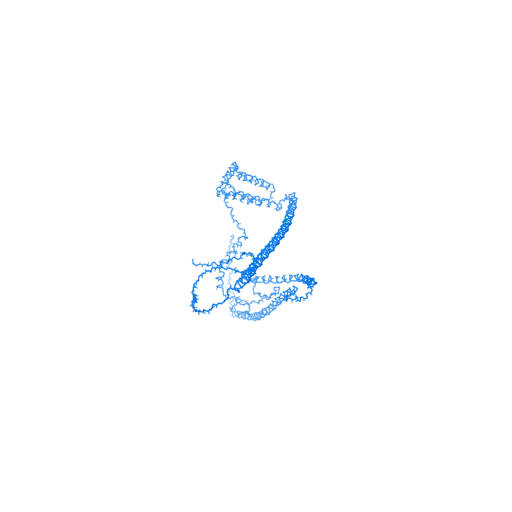C CA . ALA A 1 75 ? -34.139 -25.444 109.511 1.00 79.75 75 ALA A CA 1
ATOM 557 C C . ALA A 1 75 ? -34.952 -24.439 108.681 1.00 79.75 75 ALA A C 1
ATOM 559 O O . ALA A 1 75 ? -34.915 -24.480 107.451 1.00 79.75 75 ALA A O 1
ATOM 560 N N . LYS A 1 76 ? -35.642 -23.487 109.324 1.00 86.12 76 LYS A N 1
ATOM 561 C CA . LYS A 1 76 ? -36.359 -22.399 108.637 1.00 86.12 76 LYS A CA 1
ATOM 562 C C . LYS A 1 76 ? -35.406 -21.458 107.898 1.00 86.12 76 LYS A C 1
ATOM 564 O O . LYS A 1 76 ? -35.701 -21.082 106.766 1.00 86.12 76 LYS A O 1
ATOM 569 N N . GLN A 1 77 ? -34.266 -21.104 108.492 1.00 87.88 77 GLN A N 1
ATOM 570 C CA . GLN A 1 77 ? -33.230 -20.294 107.837 1.00 87.88 77 GLN A CA 1
ATOM 571 C C . GLN A 1 77 ? -32.609 -21.034 106.646 1.00 87.88 77 GLN A C 1
ATOM 573 O O . GLN A 1 77 ? -32.434 -20.456 105.575 1.00 87.88 77 GLN A O 1
ATOM 578 N N . TYR A 1 78 ? -32.356 -22.335 106.793 1.00 85.50 78 TYR A N 1
ATOM 579 C CA . TYR A 1 78 ? -31.858 -23.186 105.718 1.00 85.50 78 TYR A CA 1
ATOM 580 C C . TYR A 1 78 ? -32.857 -23.290 104.555 1.00 85.50 78 TYR A C 1
ATOM 582 O O . TYR A 1 78 ? -32.483 -23.116 103.394 1.00 85.50 78 TYR A O 1
ATOM 590 N N . LEU A 1 79 ? -34.144 -23.495 104.853 1.00 87.12 79 LEU A N 1
ATOM 591 C CA . LEU A 1 79 ? -35.210 -23.505 103.847 1.00 87.12 79 LEU A CA 1
ATOM 592 C C . LEU A 1 79 ? -35.352 -22.148 103.151 1.00 87.12 79 LEU A C 1
ATOM 594 O O . LEU A 1 79 ? -35.447 -22.117 101.925 1.00 87.12 79 LEU A O 1
ATOM 598 N N . ARG A 1 80 ? -35.280 -21.036 103.895 1.00 89.25 80 ARG A N 1
ATOM 599 C CA . ARG A 1 80 ? -35.287 -19.684 103.319 1.00 89.25 80 ARG A CA 1
ATOM 600 C C . ARG A 1 80 ? -34.094 -19.474 102.377 1.00 89.25 80 ARG A C 1
ATOM 602 O O . ARG A 1 80 ? -34.288 -18.993 101.267 1.00 89.25 80 ARG A O 1
ATOM 609 N N . GLY A 1 81 ? -32.894 -19.934 102.741 1.00 88.94 81 GLY A N 1
ATOM 610 C CA . GLY A 1 81 ? -31.720 -19.900 101.857 1.00 88.94 81 GLY A CA 1
ATOM 611 C C . GLY A 1 81 ? -31.880 -20.752 100.586 1.00 88.94 81 GLY A C 1
ATOM 612 O O . GLY A 1 81 ? -31.468 -20.348 99.494 1.00 88.94 81 GLY A O 1
ATOM 613 N N . ILE A 1 82 ? -32.536 -21.915 100.674 1.00 91.06 82 ILE A N 1
ATOM 614 C CA . ILE A 1 82 ? -32.882 -22.729 99.495 1.00 91.06 82 ILE A CA 1
ATOM 615 C C . ILE A 1 82 ? -33.904 -22.006 98.608 1.00 91.06 82 ILE A C 1
ATOM 617 O O . ILE A 1 82 ? -33.800 -22.042 97.381 1.00 91.06 82 ILE A O 1
ATOM 621 N N . GLU A 1 83 ? -34.903 -21.357 99.196 1.00 91.25 83 GLU A N 1
ATOM 622 C CA . GLU A 1 83 ? -35.905 -20.596 98.448 1.00 91.25 83 GLU A CA 1
ATOM 623 C C . GLU A 1 83 ? -35.301 -19.364 97.773 1.00 91.25 83 GLU A C 1
ATOM 625 O O . GLU A 1 83 ? -35.573 -19.131 96.595 1.00 91.25 83 GLU A O 1
ATOM 630 N N . GLU A 1 84 ? -34.413 -18.639 98.453 1.00 92.00 84 GLU A N 1
ATOM 631 C CA . GLU A 1 84 ? -33.671 -17.505 97.896 1.00 92.00 84 GLU A CA 1
ATOM 632 C C . GLU A 1 84 ? -32.763 -17.938 96.742 1.00 92.00 84 GLU A C 1
ATOM 634 O O . GLU A 1 84 ? -32.792 -17.331 95.672 1.00 92.00 84 GLU A O 1
ATOM 639 N N . THR A 1 85 ? -32.019 -19.037 96.889 1.00 92.00 85 THR A N 1
ATOM 640 C CA . THR A 1 85 ? -31.185 -19.571 95.797 1.00 92.00 85 THR A CA 1
ATOM 641 C C . THR A 1 85 ? -32.021 -20.090 94.624 1.00 92.00 85 THR A C 1
ATOM 643 O O . THR A 1 85 ? -31.640 -19.914 93.464 1.00 92.00 85 THR A O 1
ATOM 646 N N . ARG A 1 86 ? -33.199 -20.678 94.878 1.00 93.81 86 ARG A N 1
ATOM 647 C CA . ARG A 1 86 ? -34.164 -21.043 93.825 1.00 93.81 86 ARG A CA 1
ATOM 648 C C . ARG A 1 86 ? -34.737 -19.810 93.129 1.00 93.81 86 ARG A C 1
ATOM 650 O O . ARG A 1 86 ? -34.876 -19.831 91.907 1.00 93.81 86 ARG A O 1
ATOM 657 N N . ALA A 1 87 ? -35.051 -18.749 93.870 1.00 92.19 87 ALA A N 1
ATOM 658 C CA . ALA A 1 87 ? -35.528 -17.486 93.316 1.00 92.19 87 ALA A CA 1
ATOM 659 C C . ALA A 1 87 ? -34.446 -16.815 92.457 1.00 92.19 87 ALA A C 1
ATOM 661 O O . ALA A 1 87 ? -34.720 -16.445 91.317 1.00 92.19 87 ALA A O 1
ATOM 662 N N . GLN A 1 88 ? -33.203 -16.765 92.939 1.00 93.94 88 GLN A N 1
ATOM 663 C CA . GLN A 1 88 ? -32.053 -16.267 92.181 1.00 93.94 88 GLN A CA 1
ATOM 664 C C . GLN A 1 88 ? -31.822 -17.078 90.901 1.00 93.94 88 GLN A C 1
ATOM 666 O O . GLN A 1 88 ? -31.645 -16.488 89.839 1.00 93.94 88 GLN A O 1
ATOM 671 N N . ARG A 1 89 ? -31.910 -18.416 90.952 1.00 94.19 89 ARG A N 1
ATOM 672 C CA . ARG A 1 89 ? -31.830 -19.255 89.742 1.00 94.19 89 ARG A CA 1
ATOM 673 C C . ARG A 1 89 ? -32.955 -18.970 88.750 1.00 94.19 89 ARG A C 1
ATOM 675 O O . ARG A 1 89 ? -32.697 -18.955 87.555 1.00 94.19 89 ARG A O 1
ATOM 682 N N . ARG A 1 90 ? -34.191 -18.734 89.207 1.00 95.94 90 ARG A N 1
ATOM 683 C CA . ARG A 1 90 ? -35.305 -18.359 88.313 1.00 95.94 90 ARG A CA 1
ATOM 684 C C . ARG A 1 90 ? -35.047 -17.022 87.624 1.00 95.94 90 ARG A C 1
ATOM 686 O O . ARG A 1 90 ? -35.286 -16.922 86.427 1.00 95.94 90 ARG A O 1
ATOM 693 N N . ILE A 1 91 ? -34.533 -16.036 88.359 1.00 95.50 91 ILE A N 1
ATOM 694 C CA . ILE A 1 91 ? -34.153 -14.732 87.799 1.00 95.50 91 ILE A CA 1
ATOM 695 C C . ILE A 1 91 ? -33.033 -14.907 86.770 1.00 95.50 91 ILE A C 1
ATOM 697 O O . ILE A 1 91 ? -33.164 -14.415 85.657 1.00 95.50 91 ILE A O 1
ATOM 701 N N . GLN A 1 92 ? -31.987 -15.674 87.091 1.00 95.81 92 GLN A N 1
ATOM 702 C CA . GLN A 1 92 ? -30.891 -15.955 86.158 1.00 95.81 92 GLN A CA 1
ATOM 703 C C . GLN A 1 92 ? -31.380 -16.644 84.880 1.00 95.81 92 GLN A C 1
ATOM 705 O O . GLN A 1 92 ? -31.047 -16.197 83.788 1.00 95.81 92 GLN A O 1
ATOM 710 N N . ILE A 1 93 ? -32.220 -17.678 85.002 1.00 96.56 93 ILE A N 1
ATOM 711 C CA . ILE A 1 93 ? -32.810 -18.365 83.844 1.00 96.56 93 ILE A CA 1
ATOM 712 C C . ILE A 1 93 ? -33.640 -17.386 83.005 1.00 96.56 93 ILE A C 1
ATOM 714 O O . ILE A 1 93 ? -33.540 -17.393 81.781 1.00 96.56 93 ILE A O 1
ATOM 718 N N . GLN A 1 94 ? -34.434 -16.522 83.643 1.00 95.88 94 GLN A N 1
ATOM 719 C CA . GLN A 1 94 ? -35.240 -15.528 82.937 1.00 95.88 94 GLN A CA 1
ATOM 720 C C . GLN A 1 94 ? -34.371 -14.487 82.217 1.00 95.88 94 GLN A C 1
ATOM 722 O O . GLN A 1 94 ? -34.657 -14.125 81.078 1.00 95.88 94 GLN A O 1
ATOM 727 N N . GLU A 1 95 ? -33.300 -14.011 82.850 1.00 96.62 95 GLU A N 1
ATOM 728 C CA . GLU A 1 95 ? -32.347 -13.089 82.230 1.00 96.62 95 GLU A CA 1
ATOM 729 C C . GLU A 1 95 ? -31.618 -13.733 81.049 1.00 96.62 95 GLU A C 1
ATOM 731 O O . GLU A 1 95 ? -31.449 -13.091 80.015 1.00 96.62 95 GLU A O 1
ATOM 736 N N . GLU A 1 96 ? -31.208 -14.996 81.170 1.00 97.31 96 GLU A N 1
ATOM 737 C CA . GLU A 1 96 ? -30.595 -15.748 80.073 1.00 97.31 96 GLU A CA 1
ATOM 738 C C . GLU A 1 96 ? -31.565 -15.919 78.903 1.00 97.31 96 GLU A C 1
ATOM 740 O O . GLU A 1 96 ? -31.180 -15.677 77.759 1.00 97.31 96 GLU A O 1
ATOM 745 N N . GLN A 1 97 ? -32.829 -16.250 79.178 1.00 96.81 97 GLN A N 1
ATOM 746 C CA . GLN A 1 97 ? -33.876 -16.326 78.157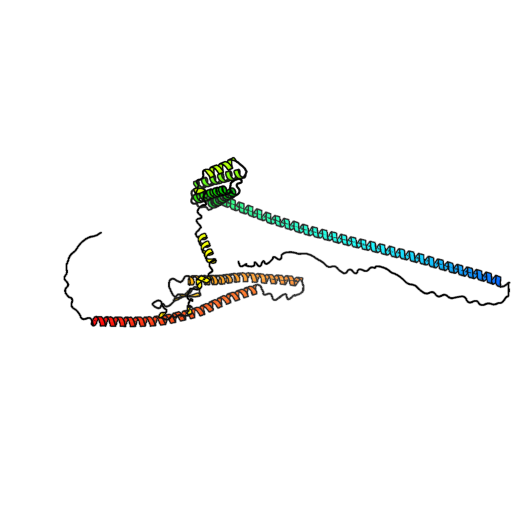 1.00 96.81 97 GLN A CA 1
ATOM 747 C C . GLN A 1 97 ? -34.099 -14.975 77.467 1.00 96.81 97 GLN A C 1
ATOM 749 O O . GLN A 1 97 ? -34.174 -14.923 76.240 1.00 96.81 97 GLN A O 1
ATOM 754 N N . ASN A 1 98 ? -34.137 -13.873 78.222 1.00 96.19 98 ASN A N 1
ATOM 755 C CA . ASN A 1 98 ? -34.276 -12.532 77.652 1.00 96.19 98 ASN A CA 1
ATOM 756 C C . ASN A 1 98 ? -33.060 -12.154 76.791 1.00 96.19 98 ASN A C 1
ATOM 758 O O . ASN A 1 98 ? -33.231 -11.648 75.684 1.00 96.19 98 ASN A O 1
ATOM 762 N N . ARG A 1 99 ? -31.834 -12.451 77.245 1.00 97.25 99 ARG A N 1
ATOM 763 C CA . ARG A 1 99 ? -30.608 -12.212 76.460 1.00 97.25 99 ARG A CA 1
ATOM 764 C C . ARG A 1 99 ? -30.592 -13.028 75.172 1.00 97.25 99 ARG A C 1
ATOM 766 O O . ARG A 1 99 ? -30.212 -12.497 74.132 1.00 97.25 99 ARG A O 1
ATOM 773 N N . GLN A 1 100 ? -31.001 -14.296 75.226 1.00 96.56 100 GLN A N 1
ATOM 774 C CA . GLN A 1 100 ? -31.121 -15.140 74.034 1.00 96.56 100 GLN A CA 1
ATOM 775 C C . GLN A 1 100 ? -32.147 -14.568 73.060 1.00 96.56 100 GLN A C 1
ATOM 777 O O . GLN A 1 100 ? -31.859 -14.434 71.873 1.00 96.56 100 GLN A O 1
ATOM 782 N N . TRP A 1 101 ? -33.310 -14.158 73.564 1.00 97.25 101 TRP A N 1
ATOM 783 C CA . TRP A 1 101 ? -34.346 -13.541 72.747 1.00 97.25 101 TRP A CA 1
ATOM 784 C C . TRP A 1 101 ? -33.867 -12.238 72.087 1.00 97.25 101 TRP A C 1
ATOM 786 O O . TRP A 1 101 ? -34.057 -12.057 70.887 1.00 97.25 101 TRP A O 1
ATOM 796 N N . GLU A 1 102 ? -33.174 -11.358 72.816 1.00 97.06 102 GLU A N 1
ATOM 797 C CA . GLU A 1 102 ? -32.592 -10.131 72.251 1.00 97.06 102 GLU A CA 1
ATOM 798 C C . GLU A 1 102 ? -31.527 -10.417 71.186 1.00 97.06 102 GLU A C 1
ATOM 800 O O . GLU A 1 102 ? -31.474 -9.735 70.160 1.00 97.06 102 GLU A O 1
ATOM 805 N N . GLN A 1 103 ? -30.678 -11.425 71.403 1.00 96.38 103 GLN A N 1
ATOM 806 C CA . GLN A 1 103 ? -29.691 -11.854 70.411 1.00 96.38 103 GLN A CA 1
ATOM 807 C C . GLN A 1 103 ? -30.366 -12.391 69.147 1.00 96.38 103 GLN A C 1
ATOM 809 O O . GLN A 1 103 ? -29.943 -12.050 68.043 1.00 96.38 103 GLN A O 1
ATOM 814 N N . GLU A 1 104 ? -31.436 -13.176 69.287 1.00 97.12 104 GLU A N 1
ATOM 815 C CA . GLU A 1 104 ? -32.220 -13.646 68.145 1.00 97.12 104 GLU A CA 1
ATOM 816 C C . GLU A 1 104 ? -32.883 -12.496 67.383 1.00 97.12 104 GLU A C 1
ATOM 818 O O . GLU A 1 104 ? -32.868 -12.509 66.153 1.00 97.12 104 GLU A O 1
ATOM 823 N N . GLN A 1 105 ? -33.424 -11.488 68.077 1.00 95.69 105 GLN A N 1
ATOM 824 C CA . GLN A 1 105 ? -33.994 -10.304 67.422 1.00 95.69 105 GLN A CA 1
ATOM 825 C C . GLN A 1 105 ? -32.932 -9.536 66.636 1.00 95.69 105 GLN A C 1
ATOM 827 O O . GLN A 1 105 ? -33.133 -9.256 65.458 1.00 95.69 105 GLN A O 1
ATOM 832 N N . ARG A 1 106 ? -31.760 -9.279 67.234 1.00 96.69 106 ARG A N 1
ATOM 833 C CA . ARG A 1 106 ? -30.650 -8.621 66.524 1.00 96.69 106 ARG A CA 1
ATOM 834 C C . ARG A 1 106 ? -30.213 -9.412 65.300 1.00 96.69 106 ARG A C 1
ATOM 836 O O . ARG A 1 106 ? -30.009 -8.821 64.246 1.00 96.69 106 ARG A O 1
ATOM 843 N N . ARG A 1 107 ? -30.124 -10.741 65.417 1.00 97.06 107 ARG A N 1
ATOM 844 C CA . ARG A 1 107 ? -29.778 -11.604 64.284 1.00 97.06 107 ARG A CA 1
ATOM 845 C C . ARG A 1 107 ? -30.819 -11.497 63.168 1.00 97.06 107 ARG A C 1
ATOM 847 O O . ARG A 1 107 ? -30.436 -11.359 62.014 1.00 97.06 107 ARG A O 1
ATOM 854 N N . ARG A 1 108 ? -32.116 -11.501 63.500 1.00 96.38 108 ARG A N 1
ATOM 855 C CA . ARG A 1 108 ? -33.202 -11.319 62.520 1.00 96.38 108 ARG A CA 1
ATOM 856 C C . ARG A 1 108 ? -33.155 -9.948 61.849 1.00 96.38 108 ARG A C 1
ATOM 858 O O . ARG A 1 108 ? -33.328 -9.871 60.637 1.00 96.38 108 ARG A O 1
ATOM 865 N N . ASP A 1 109 ? -32.883 -8.886 62.601 1.00 96.31 109 ASP A N 1
ATOM 866 C CA . ASP A 1 109 ? -32.759 -7.532 62.051 1.00 96.31 109 ASP A CA 1
ATOM 867 C C . ASP A 1 109 ? -31.534 -7.394 61.133 1.00 96.31 109 ASP A C 1
ATOM 869 O O . ASP A 1 109 ? -31.601 -6.751 60.084 1.00 96.31 109 ASP A O 1
ATOM 873 N N . GLU A 1 110 ? -30.404 -8.001 61.501 1.00 97.19 110 GLU A N 1
ATOM 874 C CA . GLU A 1 110 ? -29.197 -8.043 60.670 1.00 97.19 110 GLU A CA 1
ATOM 875 C C . GLU A 1 110 ? -29.412 -8.867 59.397 1.00 97.19 110 GLU A C 1
ATOM 877 O O . GLU A 1 110 ? -29.039 -8.418 58.310 1.00 97.19 110 GLU A O 1
ATOM 882 N N . GLU A 1 111 ? -30.062 -10.028 59.509 1.00 96.94 111 GLU A N 1
ATOM 883 C CA . GLU A 1 111 ? -30.476 -10.852 58.372 1.00 96.94 111 GLU A CA 1
ATOM 884 C C . GLU A 1 111 ? -31.384 -10.040 57.434 1.00 96.94 111 GLU A C 1
ATOM 886 O O . GLU A 1 111 ? -31.063 -9.915 56.250 1.00 96.94 111 GLU A O 1
ATOM 891 N N . ALA A 1 112 ? -32.417 -9.373 57.961 1.00 96.69 112 ALA A N 1
ATOM 892 C CA . ALA A 1 112 ? -33.328 -8.529 57.186 1.00 96.69 112 ALA A CA 1
ATOM 893 C C . ALA A 1 112 ? -32.608 -7.370 56.473 1.00 96.69 112 ALA A C 1
ATOM 895 O O . ALA A 1 112 ? -32.818 -7.145 55.279 1.00 96.69 112 ALA A O 1
ATOM 896 N N . ARG A 1 113 ? -31.691 -6.668 57.156 1.00 97.62 113 ARG A N 1
ATOM 897 C CA . ARG A 1 113 ? -30.863 -5.613 56.537 1.00 97.62 113 ARG A CA 1
ATOM 898 C C . ARG A 1 113 ? -29.949 -6.170 55.448 1.00 97.62 113 ARG A C 1
ATOM 900 O O . ARG A 1 113 ? -29.739 -5.528 54.418 1.00 97.62 113 ARG A O 1
ATOM 907 N N . SER A 1 114 ? -29.386 -7.359 55.662 1.00 96.38 114 SER A N 1
ATOM 908 C CA . SER A 1 114 ? -28.519 -8.011 54.680 1.00 96.38 114 SER A CA 1
ATOM 909 C C . SER A 1 114 ? -29.293 -8.422 53.423 1.00 96.38 114 SER A C 1
ATOM 911 O O . SER A 1 114 ? -28.794 -8.249 52.306 1.00 96.38 114 SER A O 1
ATOM 913 N N . GLU A 1 115 ? -30.530 -8.895 53.585 1.00 97.56 115 GLU A N 1
ATOM 914 C CA . GLU A 1 115 ? -31.441 -9.212 52.487 1.00 97.56 115 GLU A CA 1
ATOM 915 C C . GLU A 1 115 ? -31.867 -7.954 51.732 1.00 97.56 115 GLU A C 1
ATOM 917 O O . GLU A 1 115 ? -31.826 -7.931 50.500 1.00 97.56 115 GLU A O 1
ATOM 922 N N . GLU A 1 116 ? -32.182 -6.870 52.441 1.00 97.69 116 GLU A N 1
ATOM 923 C CA . GLU A 1 116 ? -32.511 -5.584 51.826 1.00 97.69 116 GLU A CA 1
ATOM 924 C C . GLU A 1 116 ? -31.348 -5.048 50.974 1.00 97.69 116 GLU A C 1
ATOM 926 O O . GLU A 1 116 ? -31.540 -4.663 49.817 1.00 97.69 116 GLU A O 1
ATOM 931 N N . LEU A 1 117 ? -30.115 -5.110 51.487 1.00 97.06 117 LEU A N 1
ATOM 932 C CA . LEU A 1 117 ? -28.918 -4.727 50.735 1.00 97.06 117 LEU A CA 1
ATOM 933 C C . LEU A 1 117 ? -28.682 -5.618 49.509 1.00 97.06 117 LEU A C 1
ATOM 935 O O . LEU A 1 117 ? -28.284 -5.113 48.453 1.00 97.06 117 LEU A O 1
ATOM 939 N N . ARG A 1 118 ? -28.934 -6.930 49.609 1.00 96.81 118 ARG A N 1
ATOM 940 C CA . ARG A 1 118 ? -28.864 -7.847 48.458 1.00 96.81 118 ARG A CA 1
ATOM 941 C C . ARG A 1 118 ? -29.892 -7.468 47.392 1.00 96.81 118 ARG A C 1
ATOM 943 O O . ARG A 1 118 ? -29.522 -7.353 46.224 1.00 96.81 118 ARG A O 1
ATOM 950 N N . ASN A 1 119 ? -31.128 -7.182 47.791 1.00 97.31 119 ASN A N 1
ATOM 951 C CA . ASN A 1 119 ? -32.196 -6.764 46.883 1.00 97.31 119 ASN A CA 1
ATOM 952 C C . ASN A 1 119 ? -31.880 -5.422 46.200 1.00 97.31 119 ASN A C 1
ATOM 954 O O . ASN A 1 119 ? -32.088 -5.270 44.996 1.00 97.31 119 ASN A O 1
ATOM 958 N N . LEU A 1 120 ? -31.321 -4.453 46.931 1.00 96.81 120 LEU A N 1
ATOM 959 C CA . LEU A 1 120 ? -30.886 -3.174 46.359 1.00 96.81 120 LEU A CA 1
ATOM 960 C C . LEU A 1 120 ? -29.758 -3.352 45.336 1.00 96.81 120 LEU A C 1
ATOM 962 O O . LEU A 1 120 ? -29.803 -2.745 44.265 1.00 96.81 120 LEU A O 1
ATOM 966 N N . ARG A 1 121 ? -28.776 -4.215 45.625 1.00 96.12 121 ARG A N 1
ATOM 967 C CA . ARG A 1 121 ? -27.696 -4.543 44.681 1.00 96.12 121 ARG A CA 1
ATOM 968 C C . ARG A 1 121 ? -28.227 -5.211 43.416 1.00 96.12 121 ARG A C 1
ATOM 970 O O . ARG A 1 121 ? -27.796 -4.847 42.325 1.00 96.12 121 ARG A O 1
ATOM 977 N N . GLN A 1 122 ? -29.180 -6.135 43.547 1.00 95.94 122 GLN A N 1
ATOM 978 C CA . GLN A 1 122 ? -29.826 -6.778 42.400 1.00 95.94 122 GLN A CA 1
ATOM 979 C C . GLN A 1 122 ? -30.567 -5.757 41.529 1.00 95.94 122 GLN A C 1
ATOM 981 O O . GLN A 1 122 ? -30.293 -5.674 40.335 1.00 95.94 122 GLN A O 1
ATOM 986 N N . ARG A 1 123 ? -31.393 -4.889 42.126 1.00 97.25 123 ARG A N 1
ATOM 987 C CA . ARG A 1 123 ? -32.101 -3.821 41.394 1.00 97.25 123 ARG A CA 1
ATOM 988 C C . ARG A 1 123 ? -31.150 -2.840 40.705 1.00 97.25 123 ARG A C 1
ATOM 990 O O . ARG A 1 123 ? -31.419 -2.386 39.596 1.00 97.25 123 ARG A O 1
ATOM 997 N N . ALA A 1 124 ? -30.037 -2.489 41.348 1.00 95.75 124 ALA A N 1
ATOM 998 C CA . ALA A 1 124 ? -29.021 -1.632 40.741 1.00 95.75 124 ALA A CA 1
ATOM 999 C C . ALA A 1 124 ? -28.344 -2.316 39.540 1.00 95.75 124 ALA A C 1
ATOM 1001 O O . ALA A 1 124 ? -28.133 -1.678 38.507 1.00 95.75 124 ALA A O 1
ATOM 1002 N N . ALA A 1 125 ? -28.050 -3.615 39.648 1.00 94.94 125 ALA A N 1
ATOM 1003 C CA . ALA A 1 125 ? -27.490 -4.403 38.555 1.00 94.94 125 ALA A CA 1
ATOM 1004 C C . ALA A 1 125 ? -28.471 -4.543 37.377 1.00 94.94 125 ALA A C 1
ATOM 1006 O O . ALA A 1 125 ? -28.057 -4.418 36.227 1.00 94.94 125 ALA A O 1
ATOM 1007 N N . GLU A 1 126 ? -29.763 -4.740 37.647 1.00 97.12 126 GLU A N 1
ATOM 1008 C CA . GLU A 1 126 ? -30.817 -4.774 36.625 1.00 97.12 126 GLU A CA 1
ATOM 1009 C C . GLU A 1 126 ? -30.928 -3.439 35.886 1.00 97.12 126 GLU A C 1
ATOM 1011 O O . GLU A 1 126 ? -30.825 -3.413 34.663 1.00 97.12 126 GLU A O 1
ATOM 1016 N N . ARG A 1 127 ? -30.999 -2.314 36.610 1.00 96.75 127 ARG A N 1
ATOM 1017 C CA . ARG A 1 127 ? -31.016 -0.972 35.995 1.00 96.75 127 ARG A CA 1
ATOM 1018 C C . ARG A 1 127 ? -29.792 -0.708 35.123 1.00 96.75 127 ARG A C 1
ATOM 1020 O O . ARG A 1 127 ? -29.907 -0.072 34.077 1.00 96.75 127 ARG A O 1
ATOM 1027 N N . LYS A 1 128 ? -28.617 -1.189 35.540 1.00 97.31 128 LYS A N 1
ATOM 1028 C CA . LYS A 1 128 ? -27.390 -1.080 34.744 1.00 97.31 128 LYS A CA 1
ATOM 1029 C C . LYS A 1 128 ? -27.494 -1.893 33.449 1.00 97.31 128 LYS A C 1
ATOM 1031 O O . LYS A 1 128 ? -27.183 -1.358 32.389 1.00 97.31 128 LYS A O 1
ATOM 1036 N N . ARG A 1 129 ? -27.988 -3.135 33.515 1.00 96.50 129 ARG A N 1
ATOM 1037 C CA . ARG A 1 129 ? -28.220 -3.983 32.329 1.00 96.50 129 ARG A CA 1
ATOM 1038 C C . ARG A 1 129 ? -29.233 -3.360 31.370 1.00 96.50 129 ARG A C 1
ATOM 1040 O O . ARG A 1 129 ? -28.965 -3.302 30.176 1.00 96.50 129 ARG A O 1
ATOM 1047 N N . GLU A 1 130 ? -30.342 -2.833 31.884 1.00 97.38 130 GLU A N 1
ATOM 1048 C CA . GLU A 1 130 ? -31.345 -2.127 31.076 1.00 97.38 130 GLU A CA 1
ATOM 1049 C C . GLU A 1 130 ? -30.758 -0.885 30.389 1.00 97.38 130 GLU A C 1
ATOM 1051 O O . GLU A 1 130 ? -31.049 -0.615 29.223 1.00 97.38 130 GLU A O 1
ATOM 1056 N N . ALA A 1 131 ? -29.913 -0.118 31.085 1.00 95.81 131 ALA A N 1
ATOM 1057 C CA . ALA A 1 131 ? -29.240 1.040 30.503 1.00 95.81 131 ALA A CA 1
ATOM 1058 C C . ALA A 1 131 ? -28.256 0.634 29.392 1.00 95.81 131 ALA A C 1
ATOM 1060 O O . ALA A 1 131 ? -28.258 1.240 28.320 1.00 95.81 131 ALA A O 1
ATOM 1061 N N . GLU A 1 132 ? -27.459 -0.413 29.613 1.00 96.38 132 GLU A N 1
ATOM 1062 C CA . GLU A 1 132 ? -26.547 -0.969 28.605 1.00 96.38 132 GLU A CA 1
ATOM 1063 C C . GLU A 1 132 ? -27.308 -1.496 27.377 1.00 96.38 132 GLU A C 1
ATOM 1065 O O . GLU A 1 132 ? -26.891 -1.266 26.241 1.00 96.38 132 GLU A O 1
ATOM 1070 N N . GLU A 1 133 ? -28.452 -2.153 27.578 1.00 97.38 133 GLU A N 1
ATOM 1071 C CA . GLU A 1 133 ? -29.306 -2.639 26.492 1.00 97.38 133 GLU A CA 1
ATOM 1072 C C . GLU A 1 133 ? -29.908 -1.490 25.671 1.00 97.38 133 GLU A C 1
ATOM 1074 O O . GLU A 1 133 ? -29.889 -1.539 24.440 1.00 97.38 133 GLU A O 1
ATOM 1079 N N . ARG A 1 134 ? -30.351 -0.405 26.321 1.00 97.25 134 ARG A N 1
ATOM 1080 C CA . ARG A 1 134 ? -30.819 0.810 25.628 1.00 97.25 134 ARG A CA 1
ATOM 1081 C C . ARG A 1 134 ? -29.731 1.433 24.759 1.00 97.25 134 ARG A C 1
ATOM 1083 O O . ARG A 1 134 ? -30.014 1.820 23.627 1.00 97.25 134 ARG A O 1
ATOM 1090 N N . VAL A 1 135 ? -28.497 1.508 25.261 1.00 96.69 135 VAL A N 1
ATOM 1091 C CA . VAL A 1 135 ? -27.355 2.018 24.483 1.00 96.69 135 VAL A CA 1
ATOM 1092 C C . VAL A 1 135 ? -27.083 1.114 23.279 1.00 96.69 135 VAL A C 1
ATOM 1094 O O . VAL A 1 135 ? -26.974 1.615 22.161 1.00 96.69 135 VAL A O 1
ATOM 1097 N N . ARG A 1 136 ? -27.071 -0.214 23.466 1.00 96.12 136 ARG A N 1
ATOM 1098 C CA . ARG A 1 136 ? -26.902 -1.178 22.362 1.00 96.12 136 ARG A CA 1
ATOM 1099 C C . ARG A 1 136 ? -27.989 -1.042 21.296 1.00 96.12 136 ARG A C 1
ATOM 1101 O O . ARG A 1 136 ? -27.671 -1.030 20.109 1.00 96.12 136 ARG A O 1
ATOM 1108 N N . LEU A 1 137 ? -29.255 -0.914 21.695 1.00 97.50 137 LEU A N 1
ATOM 1109 C CA . LEU A 1 137 ? -30.368 -0.701 20.764 1.00 97.50 137 LEU A CA 1
ATOM 1110 C C . LEU A 1 137 ? -30.210 0.616 19.994 1.00 97.50 137 LEU A C 1
ATOM 1112 O O . LEU A 1 137 ? -30.370 0.641 18.775 1.00 97.50 137 LEU A O 1
ATOM 1116 N N . GLN A 1 138 ? -29.817 1.695 20.673 1.00 96.44 138 GLN A N 1
ATOM 1117 C CA . GLN A 1 138 ? -29.582 2.990 20.035 1.00 96.44 138 GLN A CA 1
ATOM 1118 C C . GLN A 1 138 ? -28.421 2.942 19.027 1.00 96.44 138 GLN A C 1
ATOM 1120 O O . GLN A 1 138 ? -28.488 3.560 17.961 1.00 96.44 138 GLN A O 1
ATOM 1125 N N . GLU A 1 139 ? -27.355 2.204 19.331 1.00 94.56 139 GLU A N 1
ATOM 1126 C CA . GLU A 1 139 ? -26.250 1.973 18.399 1.00 94.56 139 GLU A CA 1
ATOM 1127 C C . GLU A 1 139 ? -26.684 1.148 17.187 1.00 94.56 139 GLU A C 1
ATOM 1129 O O . GLU A 1 139 ? -26.353 1.517 16.059 1.00 94.56 139 GLU A O 1
ATOM 1134 N N . GLN A 1 140 ? -27.476 0.091 17.390 1.00 95.69 140 GLN A N 1
ATOM 1135 C CA . GLN A 1 140 ? -28.045 -0.699 16.296 1.00 95.69 140 GLN A CA 1
ATOM 1136 C C . GLN A 1 140 ? -28.955 0.144 15.396 1.00 95.69 140 GLN A C 1
ATOM 1138 O O . GLN A 1 140 ? -28.867 0.045 14.174 1.00 95.69 140 GLN A O 1
ATOM 1143 N N . GLU A 1 141 ? -29.789 1.020 15.958 1.00 96.44 141 GLU A N 1
ATOM 1144 C CA . GLU A 1 141 ? -30.600 1.951 15.167 1.00 96.44 141 GLU A CA 1
ATOM 1145 C C . GLU A 1 141 ? -29.739 2.945 14.385 1.00 96.44 141 GLU A C 1
ATOM 1147 O O . GLU A 1 141 ? -29.998 3.199 13.207 1.00 96.44 141 GLU A O 1
ATOM 1152 N N . ARG A 1 142 ? -28.684 3.493 15.000 1.00 95.69 142 ARG A N 1
ATOM 1153 C CA . ARG A 1 142 ? -27.724 4.362 14.301 1.00 95.69 142 ARG A CA 1
ATOM 1154 C C . ARG A 1 142 ? -27.034 3.623 13.157 1.00 95.69 142 ARG A C 1
ATOM 1156 O O . ARG A 1 142 ? -26.860 4.208 12.089 1.00 95.69 142 ARG A O 1
ATOM 1163 N N . GLN A 1 143 ? -26.660 2.362 13.359 1.00 93.00 143 GLN A N 1
ATOM 1164 C CA . GLN A 1 143 ? -26.090 1.515 12.312 1.00 93.00 143 GLN A CA 1
ATOM 1165 C C . GLN A 1 143 ? -27.099 1.267 11.190 1.00 93.00 143 GLN A C 1
ATOM 1167 O O . GLN A 1 143 ? -26.774 1.537 10.038 1.00 93.00 143 GLN A O 1
ATOM 1172 N N . ARG A 1 144 ? -28.340 0.879 11.510 1.00 95.50 144 ARG A N 1
ATOM 1173 C CA . ARG A 1 144 ? -29.413 0.709 10.516 1.00 95.50 144 ARG A CA 1
ATOM 1174 C C . ARG A 1 144 ? -29.649 1.977 9.705 1.00 95.50 144 ARG A C 1
ATOM 1176 O O . ARG A 1 144 ? -29.674 1.903 8.485 1.00 95.50 144 ARG A O 1
ATOM 1183 N N . ARG A 1 145 ? -29.719 3.147 10.347 1.00 95.38 145 ARG A N 1
ATOM 1184 C CA . ARG A 1 145 ? -29.857 4.435 9.644 1.00 95.38 145 ARG A CA 1
ATOM 1185 C C . ARG A 1 145 ? -28.672 4.730 8.726 1.00 95.38 145 ARG A C 1
ATOM 1187 O O . ARG A 1 145 ? -28.872 5.250 7.635 1.00 95.38 145 ARG A O 1
ATOM 1194 N N . ARG A 1 146 ? -27.440 4.406 9.140 1.00 92.75 146 ARG A N 1
ATOM 1195 C CA . ARG A 1 146 ? -26.249 4.538 8.280 1.00 92.75 146 ARG A CA 1
ATOM 1196 C C . ARG A 1 146 ? -26.320 3.594 7.082 1.00 92.75 146 ARG A C 1
ATOM 1198 O O . ARG A 1 146 ? -26.024 4.017 5.971 1.00 92.75 146 ARG A O 1
ATOM 1205 N N . GLU A 1 147 ? -26.726 2.346 7.290 1.00 94.00 147 GLU A N 1
ATOM 1206 C CA . GLU A 1 147 ? -26.895 1.369 6.212 1.00 94.00 147 GLU A CA 1
ATOM 1207 C C . GLU A 1 147 ? -28.021 1.755 5.250 1.00 94.00 147 GLU A C 1
ATOM 1209 O O . GLU A 1 147 ? -27.847 1.650 4.039 1.00 94.00 147 GLU A O 1
ATOM 1214 N N . GLU A 1 148 ? -29.156 2.230 5.759 1.00 95.56 148 GLU A N 1
ATOM 1215 C CA . GLU A 1 148 ? -30.265 2.745 4.955 1.00 95.56 148 GLU A CA 1
ATOM 1216 C C . GLU A 1 148 ? -29.844 3.976 4.155 1.00 95.56 148 GLU A C 1
ATOM 1218 O O . GLU A 1 148 ? -30.079 4.012 2.950 1.00 95.56 148 GLU A O 1
ATOM 1223 N N . ALA A 1 149 ? -29.135 4.924 4.774 1.00 93.88 149 ALA A N 1
ATOM 1224 C CA . ALA A 1 149 ? -28.591 6.088 4.083 1.00 93.88 149 ALA A CA 1
ATOM 1225 C C . ALA A 1 149 ? -27.592 5.689 2.986 1.00 93.88 149 ALA A C 1
ATOM 1227 O O . ALA A 1 149 ? -27.634 6.237 1.887 1.00 93.88 149 ALA A O 1
ATOM 1228 N N . LEU A 1 150 ? -26.724 4.702 3.242 1.00 93.38 150 LEU A N 1
ATOM 1229 C CA . LEU A 1 150 ? -25.821 4.161 2.224 1.00 93.38 150 LEU A CA 1
ATOM 1230 C C . LEU A 1 150 ? -26.596 3.475 1.096 1.00 93.38 150 LEU A C 1
ATOM 1232 O O . LEU A 1 150 ? -26.305 3.713 -0.071 1.00 93.38 150 LEU A O 1
ATOM 1236 N N . ARG A 1 151 ? -27.605 2.653 1.408 1.00 90.44 151 ARG A N 1
ATOM 1237 C CA . ARG A 1 151 ? -28.473 2.019 0.399 1.00 90.44 151 ARG A CA 1
ATOM 1238 C C . ARG A 1 151 ? -29.209 3.054 -0.442 1.00 90.44 151 ARG A C 1
ATOM 1240 O O . ARG A 1 151 ? -29.350 2.860 -1.646 1.00 90.44 151 ARG A O 1
ATOM 1247 N N . GLU A 1 152 ? -29.674 4.136 0.169 1.00 92.94 152 GLU A N 1
ATOM 1248 C CA . GLU A 1 152 ? -30.330 5.235 -0.532 1.00 92.94 152 GLU A CA 1
ATOM 1249 C C . GLU A 1 152 ? -29.344 5.999 -1.418 1.00 92.94 152 GLU A C 1
ATOM 1251 O O . GLU A 1 152 ? -29.656 6.259 -2.579 1.00 92.94 152 GLU A O 1
ATOM 1256 N N . GLN A 1 153 ? -28.128 6.266 -0.933 1.00 91.69 153 GLN A N 1
ATOM 1257 C CA . GLN A 1 153 ? -27.050 6.818 -1.754 1.00 91.69 153 GLN A CA 1
ATOM 1258 C C . GLN A 1 153 ? -26.749 5.925 -2.959 1.00 91.69 153 GLN A C 1
ATOM 1260 O O . GLN A 1 153 ? -26.761 6.425 -4.080 1.00 91.69 153 GLN A O 1
ATOM 1265 N N . TYR A 1 154 ? -26.575 4.614 -2.763 1.00 87.56 154 TYR A N 1
ATOM 1266 C CA . TYR A 1 154 ? -26.372 3.668 -3.863 1.00 87.56 154 TYR A CA 1
ATOM 1267 C C . TYR A 1 154 ? -27.561 3.640 -4.824 1.00 87.56 154 TYR A C 1
ATOM 1269 O O . TYR A 1 154 ? -27.360 3.686 -6.030 1.00 87.56 154 TYR A O 1
ATOM 1277 N N . ARG A 1 155 ? -28.806 3.650 -4.327 1.00 90.75 155 ARG A N 1
ATOM 1278 C CA . ARG A 1 155 ? -30.005 3.726 -5.177 1.00 90.75 155 ARG A CA 1
ATOM 1279 C C . ARG A 1 155 ? -30.021 5.010 -6.012 1.00 90.75 155 ARG A C 1
ATOM 1281 O O . ARG A 1 155 ? -30.387 4.970 -7.184 1.00 90.75 155 ARG A O 1
ATOM 1288 N N . LEU A 1 156 ? -29.649 6.149 -5.428 1.00 90.19 156 LEU A N 1
ATOM 1289 C CA . LEU A 1 156 ? -29.572 7.430 -6.132 1.00 90.19 156 LEU A CA 1
ATOM 1290 C C . LEU A 1 156 ? -28.420 7.459 -7.140 1.00 90.19 156 LEU A C 1
ATOM 1292 O O . LEU A 1 156 ? -28.588 8.001 -8.231 1.00 90.19 156 LEU A O 1
ATOM 1296 N N . GLU A 1 157 ? -27.268 6.881 -6.809 1.00 89.31 157 GLU A N 1
ATOM 1297 C CA . GLU A 1 157 ? -26.155 6.712 -7.743 1.00 89.31 157 GLU A CA 1
ATOM 1298 C C . GLU A 1 157 ? -26.527 5.784 -8.895 1.00 89.31 157 GLU A C 1
ATOM 1300 O O . GLU A 1 157 ? -26.302 6.150 -10.045 1.00 89.31 157 GLU A O 1
ATOM 1305 N N . ASP A 1 158 ? -27.185 4.662 -8.623 1.00 84.38 158 ASP A N 1
ATOM 1306 C CA . ASP A 1 158 ? -27.696 3.743 -9.635 1.00 84.38 158 ASP A CA 1
ATOM 1307 C C . ASP A 1 158 ? -28.743 4.418 -10.520 1.00 84.38 158 ASP A C 1
ATOM 1309 O O . ASP A 1 158 ? -28.687 4.277 -11.736 1.00 84.38 158 ASP A O 1
ATOM 1313 N N . LEU A 1 159 ? -29.654 5.222 -9.962 1.00 84.62 159 LEU A N 1
ATOM 1314 C CA . LEU A 1 159 ? -30.603 6.020 -10.747 1.00 84.62 159 LEU A CA 1
ATOM 1315 C C . LEU A 1 159 ? -29.896 7.090 -11.584 1.00 84.62 159 LEU A C 1
ATOM 1317 O O . LEU A 1 159 ? -30.285 7.333 -12.724 1.00 84.62 159 LEU A O 1
ATOM 1321 N N . ARG A 1 160 ? -28.844 7.730 -11.063 1.00 84.81 160 ARG A N 1
ATOM 1322 C CA . ARG A 1 160 ? -28.024 8.687 -11.824 1.00 84.81 160 ARG A CA 1
ATOM 1323 C C . ARG A 1 160 ? -27.259 7.996 -12.943 1.00 84.81 160 ARG A C 1
ATOM 1325 O O . ARG A 1 160 ? -27.205 8.531 -14.047 1.00 84.81 160 ARG A O 1
ATOM 1332 N N . LEU A 1 161 ? -26.689 6.823 -12.683 1.00 75.94 161 LEU A N 1
ATOM 1333 C CA . LEU A 1 161 ? -25.995 6.004 -13.668 1.00 75.94 161 LEU A CA 1
ATOM 1334 C C . LEU A 1 161 ? -26.966 5.456 -14.705 1.00 75.94 161 LEU A C 1
ATOM 1336 O O . LEU A 1 161 ? -26.643 5.505 -15.882 1.00 75.94 161 LEU A O 1
ATOM 1340 N N . TYR A 1 162 ? -28.154 5.015 -14.299 1.00 75.38 162 TYR A N 1
ATOM 1341 C CA . TYR A 1 162 ? -29.219 4.566 -15.186 1.00 75.38 162 TYR A CA 1
ATOM 1342 C C . TYR A 1 162 ? -29.734 5.711 -16.047 1.00 75.38 162 TYR A C 1
ATOM 1344 O O . TYR A 1 162 ? -29.833 5.544 -17.250 1.00 75.38 162 TYR A O 1
ATOM 1352 N N . ASN A 1 163 ? -29.989 6.893 -15.483 1.00 72.06 163 ASN A N 1
ATOM 1353 C CA . ASN A 1 163 ? -30.405 8.057 -16.262 1.00 72.06 163 ASN A CA 1
ATOM 1354 C C . ASN A 1 163 ? -29.290 8.520 -17.201 1.00 72.06 163 ASN A C 1
ATOM 1356 O O . ASN A 1 163 ? -29.568 8.767 -18.365 1.00 72.06 163 ASN A O 1
ATOM 1360 N N . ARG A 1 164 ? -28.027 8.540 -16.749 1.00 72.38 164 ARG A N 1
ATOM 1361 C CA . ARG A 1 164 ? -26.862 8.812 -17.606 1.00 72.38 164 ARG A CA 1
ATOM 1362 C C . ARG A 1 164 ? -26.719 7.760 -18.706 1.00 72.38 164 ARG A C 1
ATOM 1364 O O . ARG A 1 164 ? -26.402 8.111 -19.835 1.00 72.38 164 ARG A O 1
ATOM 1371 N N . TRP A 1 165 ? -26.938 6.487 -18.390 1.00 75.12 165 TRP A N 1
ATOM 1372 C CA . TRP A 1 165 ? -26.893 5.374 -19.333 1.00 75.12 165 TRP A CA 1
ATOM 1373 C C . TRP A 1 165 ? -28.077 5.399 -20.287 1.00 75.12 165 TRP A C 1
ATOM 1375 O O . TRP A 1 165 ? -27.885 5.064 -21.439 1.00 75.12 165 TRP A O 1
ATOM 1385 N N . LYS A 1 166 ? -29.262 5.830 -19.856 1.00 70.38 166 LYS A N 1
ATOM 1386 C CA . LYS A 1 166 ? -30.467 5.970 -20.674 1.00 70.38 166 LYS A CA 1
ATOM 1387 C C . LYS A 1 166 ? -30.319 7.142 -21.637 1.00 70.38 166 LYS A C 1
ATOM 1389 O O . LYS A 1 166 ? -30.457 6.943 -22.833 1.00 70.38 166 LYS A O 1
ATOM 1394 N N . THR A 1 167 ? -29.886 8.307 -21.148 1.00 64.56 167 THR A N 1
ATOM 1395 C CA . THR A 1 167 ? -29.526 9.444 -22.011 1.00 64.56 167 THR A CA 1
ATOM 1396 C C . THR A 1 167 ? -28.366 9.109 -22.937 1.00 64.56 167 THR A C 1
ATOM 1398 O O . THR A 1 167 ? -28.326 9.604 -24.054 1.00 64.56 167 THR A O 1
ATOM 1401 N N . ALA A 1 168 ? -27.429 8.264 -22.483 1.00 55.72 168 ALA A N 1
ATOM 1402 C CA . ALA A 1 168 ? -26.389 7.742 -23.348 1.00 55.72 168 ALA A CA 1
ATOM 1403 C C . ALA A 1 168 ? -26.999 6.793 -24.377 1.00 55.72 168 ALA A C 1
ATOM 1405 O O . ALA A 1 168 ? -26.775 7.049 -25.533 1.00 55.72 168 ALA A O 1
ATOM 1406 N N . CYS A 1 169 ? -27.791 5.780 -24.012 1.00 54.00 169 CYS A N 1
ATOM 1407 C CA . CYS A 1 169 ? -28.446 4.799 -24.896 1.00 54.00 169 CYS A CA 1
ATOM 1408 C C . CYS A 1 169 ? -29.288 5.444 -25.989 1.00 54.00 169 CYS A C 1
ATOM 1410 O O . CYS A 1 169 ? -29.147 5.065 -27.151 1.00 54.00 169 CYS A O 1
ATOM 1412 N N . ASP A 1 170 ? -30.048 6.478 -25.640 1.00 51.69 170 ASP A N 1
ATOM 1413 C CA . ASP A 1 170 ? -30.807 7.287 -26.594 1.00 51.69 170 ASP A CA 1
ATOM 1414 C C . ASP A 1 170 ? -29.879 8.075 -27.554 1.00 51.69 170 ASP A C 1
ATOM 1416 O O . ASP A 1 170 ? -30.292 8.446 -28.648 1.00 51.69 170 ASP A O 1
ATOM 1420 N N . SER A 1 171 ? -28.599 8.257 -27.198 1.00 46.91 171 SER A N 1
ATOM 1421 C CA . SER A 1 171 ? -27.513 8.798 -28.035 1.00 46.91 171 SER A CA 1
ATOM 1422 C C . SER A 1 171 ? -26.449 7.757 -28.469 1.00 46.91 171 SER A C 1
ATOM 1424 O O . SER A 1 171 ? -25.390 8.142 -28.958 1.00 46.91 171 SER A O 1
ATOM 1426 N N . VAL A 1 172 ? -26.645 6.452 -28.222 1.00 45.50 172 VAL A N 1
ATOM 1427 C CA . VAL A 1 172 ? -25.601 5.382 -28.250 1.00 45.50 172 VAL A CA 1
ATOM 1428 C C . VAL A 1 172 ? -25.904 4.277 -29.247 1.00 45.50 172 VAL A C 1
ATOM 1430 O O . VAL A 1 172 ? -25.052 3.416 -29.473 1.00 45.50 172 VAL A O 1
ATOM 1433 N N . PHE A 1 173 ? -27.038 4.366 -29.936 1.00 47.31 173 PHE A N 1
ATOM 1434 C CA . PHE A 1 173 ? -27.186 3.720 -31.236 1.00 47.31 173 PHE A CA 1
ATOM 1435 C C . PHE A 1 173 ? -26.283 4.342 -32.325 1.00 47.31 173 PHE A C 1
ATOM 1437 O O . PHE A 1 173 ? -26.302 3.913 -33.467 1.00 47.31 173 PHE A O 1
ATOM 1444 N N . ASP A 1 174 ? -25.367 5.245 -31.960 1.00 48.28 174 ASP A N 1
ATOM 1445 C CA . ASP A 1 174 ? -24.110 5.425 -32.683 1.00 48.28 174 ASP A CA 1
ATOM 1446 C C . ASP A 1 174 ? -23.130 4.274 -32.366 1.00 48.28 174 ASP A C 1
ATOM 1448 O O . ASP A 1 174 ? -22.631 4.121 -31.243 1.00 48.28 174 ASP A O 1
ATOM 1452 N N . ALA A 1 175 ? -22.806 3.482 -33.393 1.00 48.69 175 ALA A N 1
ATOM 1453 C CA . ALA A 1 175 ? -22.004 2.245 -33.396 1.00 48.69 175 ALA A CA 1
ATOM 1454 C C . ALA A 1 175 ? -20.567 2.320 -32.803 1.00 48.69 175 ALA A C 1
ATOM 1456 O O . ALA A 1 175 ? -19.796 1.362 -32.903 1.00 48.69 175 ALA A O 1
ATOM 1457 N N . GLY A 1 176 ? -20.181 3.435 -32.175 1.00 53.06 176 GLY A N 1
ATOM 1458 C CA . GLY A 1 176 ? -18.879 3.657 -31.537 1.00 53.06 176 GLY A CA 1
ATOM 1459 C C . GLY A 1 176 ? -18.854 3.536 -30.007 1.00 53.06 176 GLY A C 1
ATOM 1460 O O . GLY A 1 176 ? -17.778 3.615 -29.411 1.00 53.06 176 GLY A O 1
ATOM 1461 N N . SER A 1 177 ? -19.994 3.361 -29.335 1.00 57.69 177 SER A N 1
ATOM 1462 C CA . SER A 1 177 ? -20.064 3.475 -27.872 1.00 57.69 177 SER A CA 1
ATOM 1463 C C . SER A 1 177 ? -19.840 2.144 -27.132 1.00 57.69 177 SER A C 1
ATOM 1465 O O . SER A 1 177 ? -20.305 1.083 -27.537 1.00 57.69 177 SER A O 1
ATOM 1467 N N . GLY A 1 178 ? -19.135 2.162 -25.997 1.00 74.62 178 GLY A N 1
ATOM 1468 C CA . GLY A 1 178 ? -18.803 0.958 -25.213 1.00 74.62 178 GLY A CA 1
ATOM 1469 C C . GLY A 1 178 ? -19.994 0.189 -24.612 1.00 74.62 178 GLY A C 1
ATOM 1470 O O . GLY A 1 178 ? -19.780 -0.873 -24.028 1.00 74.62 178 GLY A O 1
ATOM 1471 N N . ALA A 1 179 ? -21.228 0.687 -24.748 1.00 81.00 179 ALA A N 1
ATOM 1472 C CA . ALA A 1 179 ? -22.428 0.112 -24.140 1.00 81.00 179 ALA A CA 1
ATOM 1473 C C . ALA A 1 179 ? -22.814 -1.252 -24.736 1.00 81.00 179 ALA A C 1
ATOM 1475 O O . ALA A 1 179 ? -23.013 -2.204 -23.980 1.00 81.00 179 ALA A O 1
ATOM 1476 N N . HIS A 1 180 ? -22.814 -1.394 -26.069 1.00 84.44 180 HIS A N 1
ATOM 1477 C CA . HIS A 1 180 ? -23.093 -2.681 -26.727 1.00 84.44 180 HIS A CA 1
ATOM 1478 C C . HIS A 1 180 ? -22.103 -3.764 -26.271 1.00 84.44 180 HIS A C 1
ATOM 1480 O O . HIS A 1 180 ? -22.469 -4.915 -26.045 1.00 84.44 180 HIS A O 1
ATOM 1486 N N . ARG A 1 181 ? -20.835 -3.388 -26.052 1.00 86.94 181 ARG A N 1
ATOM 1487 C CA . ARG A 1 181 ? -19.802 -4.302 -25.562 1.00 86.94 181 ARG A CA 1
ATOM 1488 C C . ARG A 1 181 ? -20.095 -4.781 -24.140 1.00 86.94 181 ARG A C 1
ATOM 1490 O O . ARG A 1 181 ? -19.842 -5.945 -23.841 1.00 86.94 181 ARG A O 1
ATOM 1497 N N . ILE A 1 182 ? -20.605 -3.910 -23.270 1.00 89.69 182 ILE A N 1
ATOM 1498 C CA . ILE A 1 182 ? -21.003 -4.280 -21.905 1.00 89.69 182 ILE A CA 1
ATOM 1499 C C . ILE A 1 182 ? -22.197 -5.239 -21.953 1.00 89.69 182 ILE A C 1
ATOM 1501 O O . ILE A 1 182 ? -22.130 -6.301 -21.335 1.00 89.69 182 ILE A O 1
ATOM 1505 N N . ALA A 1 183 ? -23.228 -4.920 -22.743 1.00 90.75 183 ALA A N 1
ATOM 1506 C CA . ALA A 1 183 ? -24.398 -5.778 -22.931 1.00 90.75 183 ALA A CA 1
ATOM 1507 C C . ALA A 1 183 ? -24.012 -7.163 -23.481 1.00 90.75 183 ALA A C 1
ATOM 1509 O O . ALA A 1 183 ? -24.414 -8.184 -22.927 1.00 90.75 183 ALA A O 1
ATOM 1510 N N . ALA A 1 184 ? -23.137 -7.219 -24.490 1.00 93.00 184 ALA A N 1
ATOM 1511 C CA . ALA A 1 184 ? -22.632 -8.474 -25.048 1.00 93.00 184 ALA A CA 1
ATOM 1512 C C . ALA A 1 184 ? -21.858 -9.308 -24.013 1.00 93.00 184 ALA A C 1
ATOM 1514 O O . ALA A 1 184 ? -22.009 -10.527 -23.963 1.00 93.00 184 ALA A O 1
ATOM 1515 N N . ILE A 1 185 ? -21.041 -8.675 -23.158 1.00 91.88 185 ILE A N 1
ATOM 1516 C CA . ILE A 1 185 ? -20.326 -9.375 -22.076 1.00 91.88 185 ILE A CA 1
ATOM 1517 C C . ILE A 1 185 ? -21.309 -9.914 -21.030 1.00 91.88 185 ILE A C 1
ATOM 1519 O O . ILE A 1 185 ? -21.111 -11.029 -20.544 1.00 91.88 185 ILE A O 1
ATOM 1523 N N . ALA A 1 186 ? -22.338 -9.143 -20.673 1.00 94.19 186 ALA A N 1
ATOM 1524 C CA . ALA A 1 186 ? -23.367 -9.575 -19.734 1.00 94.19 186 ALA A CA 1
ATOM 1525 C C . ALA A 1 186 ? -24.128 -10.789 -20.283 1.00 94.19 186 ALA A C 1
ATOM 1527 O O . ALA A 1 186 ? -24.154 -11.831 -19.629 1.00 94.19 186 ALA A O 1
ATOM 1528 N N . LEU A 1 187 ? -24.621 -10.705 -21.521 1.00 96.00 187 LEU A N 1
ATOM 1529 C CA . LEU A 1 187 ? -25.329 -11.795 -22.190 1.00 96.00 187 LEU A CA 1
ATOM 1530 C C . LEU A 1 187 ? -24.462 -13.054 -22.323 1.00 96.00 187 LEU A C 1
ATOM 1532 O O . LEU A 1 187 ? -24.896 -14.153 -21.989 1.00 96.00 187 LEU A O 1
ATOM 1536 N N . TYR A 1 188 ? -23.194 -12.894 -22.713 1.00 96.31 188 TYR A N 1
ATOM 1537 C CA . TYR A 1 188 ? -22.227 -13.993 -22.765 1.00 96.31 188 TYR A CA 1
ATOM 1538 C C . TYR A 1 188 ? -22.060 -14.692 -21.406 1.00 96.31 188 TYR A C 1
ATOM 1540 O O . TYR A 1 188 ? -21.989 -15.920 -21.340 1.00 96.31 188 TYR A O 1
ATOM 1548 N N . ARG A 1 189 ? -21.999 -13.929 -20.306 1.00 96.25 189 ARG A N 1
ATOM 1549 C CA . ARG A 1 189 ? -21.884 -14.490 -18.950 1.00 96.25 189 ARG A CA 1
ATOM 1550 C C . ARG A 1 189 ? -23.151 -15.218 -18.525 1.00 96.25 189 ARG A C 1
ATOM 1552 O O . ARG A 1 189 ? -23.028 -16.304 -17.963 1.00 96.25 189 ARG A O 1
ATOM 1559 N N . VAL A 1 190 ? -24.324 -14.647 -18.795 1.00 96.62 190 VAL A N 1
ATOM 1560 C CA . VAL A 1 190 ? -25.619 -15.270 -18.488 1.00 96.62 190 VAL A CA 1
ATOM 1561 C C . VAL A 1 190 ? -25.730 -16.602 -19.221 1.00 96.62 190 VAL A C 1
ATOM 1563 O O . VAL A 1 190 ? -25.830 -17.635 -18.566 1.00 96.62 190 VAL A O 1
ATOM 1566 N N . LEU A 1 191 ? -25.545 -16.614 -20.545 1.00 96.25 191 LEU A N 1
ATOM 1567 C CA . LEU A 1 191 ? -25.609 -17.834 -21.356 1.00 96.25 191 LEU A CA 1
ATOM 1568 C C . LEU A 1 191 ? -24.646 -18.920 -20.861 1.00 96.25 191 LEU A C 1
ATOM 1570 O O . LEU A 1 191 ? -25.045 -20.069 -20.686 1.00 96.25 191 LEU A O 1
ATOM 1574 N N . LEU A 1 192 ? -23.383 -18.578 -20.577 1.00 95.75 192 LEU A N 1
ATOM 1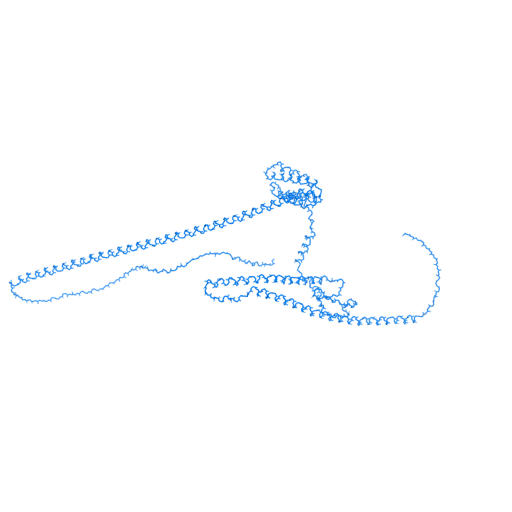575 C CA . LEU A 1 192 ? -22.425 -19.558 -20.054 1.00 95.75 192 LEU A CA 1
ATOM 1576 C C . LEU A 1 192 ? -22.778 -20.073 -18.659 1.00 95.75 192 LEU A C 1
ATOM 1578 O O . LEU A 1 192 ? -22.441 -21.212 -18.337 1.00 95.75 192 LEU A O 1
ATOM 1582 N N . THR A 1 193 ? -23.405 -19.242 -17.830 1.00 95.25 193 THR A N 1
ATOM 1583 C CA . THR A 1 193 ? -23.844 -19.637 -16.489 1.00 95.25 193 THR A CA 1
ATOM 1584 C C . THR A 1 193 ? -25.027 -20.592 -16.595 1.00 95.25 193 THR A C 1
ATOM 1586 O O . THR A 1 193 ? -24.960 -21.682 -16.030 1.00 95.25 193 THR A O 1
ATOM 1589 N N . GLN A 1 194 ? -26.025 -20.271 -17.421 1.00 93.88 194 GLN A N 1
ATOM 1590 C CA . GLN A 1 194 ? -27.180 -21.145 -17.630 1.00 93.88 194 GLN A CA 1
ATOM 1591 C C . GLN A 1 194 ? -26.795 -22.480 -18.274 1.00 93.88 194 GLN A C 1
ATOM 1593 O O . GLN A 1 194 ? -27.231 -23.535 -17.817 1.00 93.88 194 GLN A O 1
ATOM 1598 N N . CYS A 1 195 ? -25.853 -22.485 -19.223 1.00 93.62 195 CYS A N 1
ATOM 1599 C CA . CYS A 1 195 ? -25.316 -23.730 -19.788 1.00 93.62 195 CYS A CA 1
ATOM 1600 C C . CYS A 1 195 ? -24.641 -24.644 -18.741 1.00 93.62 195 CYS A C 1
ATOM 1602 O O . CYS A 1 195 ? -24.471 -25.837 -18.990 1.00 93.62 195 CYS A O 1
ATOM 1604 N N . ARG A 1 196 ? -24.188 -24.110 -17.595 1.00 92.19 196 ARG A N 1
ATOM 1605 C CA . ARG A 1 196 ? -23.605 -24.912 -16.499 1.00 92.19 196 ARG A CA 1
ATOM 1606 C C . ARG A 1 196 ? -24.675 -25.474 -15.571 1.00 92.19 196 ARG A C 1
ATOM 1608 O O . ARG A 1 196 ? -24.547 -26.622 -15.146 1.00 92.19 196 ARG A O 1
ATOM 1615 N N . VAL A 1 197 ? -25.677 -24.652 -15.261 1.00 91.62 197 VAL A N 1
ATOM 1616 C CA . VAL A 1 197 ? -26.765 -24.958 -14.321 1.00 91.62 197 VAL A CA 1
ATOM 1617 C C . VAL A 1 197 ? -27.781 -25.931 -14.921 1.00 91.62 197 VAL A C 1
ATOM 1619 O O . VAL A 1 197 ? -28.430 -26.649 -14.170 1.00 91.62 197 VAL A O 1
ATOM 1622 N N . PHE A 1 198 ? -27.864 -26.010 -16.251 1.00 88.75 198 PHE A N 1
ATOM 1623 C CA . PHE A 1 198 ? -28.810 -26.857 -16.972 1.00 88.75 198 PHE A CA 1
ATOM 1624 C C . PHE A 1 198 ? -28.899 -28.303 -16.422 1.00 88.75 198 PHE A C 1
ATOM 1626 O O . PHE A 1 198 ? -27.937 -29.076 -16.559 1.00 88.75 198 PHE A O 1
ATOM 1633 N N . PRO A 1 199 ? -30.036 -28.693 -15.814 1.00 81.19 199 PRO A N 1
ATOM 1634 C CA . PRO A 1 199 ? -30.234 -30.030 -15.267 1.00 81.19 199 PRO A CA 1
ATOM 1635 C C . PRO A 1 199 ? -30.516 -31.049 -16.384 1.00 81.19 199 PRO A C 1
ATOM 1637 O O . PRO A 1 199 ? -31.179 -30.750 -17.370 1.00 81.19 199 PRO A O 1
ATOM 1640 N N . GLY A 1 200 ? -30.003 -32.275 -16.249 1.00 78.50 200 GLY A N 1
ATOM 1641 C CA . GLY A 1 200 ? -30.319 -33.385 -17.164 1.00 78.50 200 GLY A CA 1
ATOM 1642 C C . GLY A 1 200 ? -29.473 -33.505 -18.442 1.00 78.50 200 GLY A C 1
ATOM 1643 O O . GLY A 1 200 ? -29.612 -34.497 -19.145 1.00 78.50 200 GLY A O 1
ATOM 1644 N N . LEU A 1 201 ? -28.564 -32.564 -18.735 1.00 83.06 201 LEU A N 1
ATOM 1645 C CA . LEU A 1 201 ? -27.560 -32.730 -19.802 1.00 83.06 201 LEU A CA 1
ATOM 1646 C C . LEU A 1 201 ? -26.308 -33.442 -19.283 1.00 83.06 201 LEU A C 1
ATOM 1648 O O . LEU A 1 201 ? -25.803 -33.102 -18.206 1.00 83.06 201 LEU A O 1
ATOM 1652 N N . GLU A 1 202 ? -25.750 -34.337 -20.093 1.00 87.56 202 GLU A N 1
ATOM 1653 C CA . GLU A 1 202 ? -24.444 -34.950 -19.846 1.00 87.56 202 GLU A CA 1
ATOM 1654 C C . GLU A 1 202 ? -23.319 -33.904 -19.869 1.00 87.56 202 GLU A C 1
ATOM 1656 O O . GLU A 1 202 ? -23.382 -32.907 -20.596 1.00 87.56 202 GLU A O 1
ATOM 1661 N N . LEU A 1 203 ? -22.245 -34.131 -19.103 1.00 86.50 203 LEU A N 1
ATOM 1662 C CA . LEU A 1 203 ? -21.154 -33.154 -18.956 1.00 86.50 203 LEU A CA 1
ATOM 1663 C C . LEU A 1 203 ? -20.547 -32.750 -20.314 1.00 86.50 203 LEU A C 1
ATOM 1665 O O . LEU A 1 203 ? -20.290 -31.569 -20.553 1.00 86.50 203 LEU A O 1
ATOM 1669 N N . HIS A 1 204 ? -20.374 -33.711 -21.228 1.00 87.31 204 HIS A N 1
ATOM 1670 C CA . HIS A 1 204 ? -19.838 -33.459 -22.568 1.00 87.31 204 HIS A CA 1
ATOM 1671 C C . HIS A 1 204 ? -20.749 -32.539 -23.398 1.00 87.31 204 HIS A C 1
ATOM 1673 O O . HIS A 1 204 ? -20.262 -31.589 -24.007 1.00 87.31 204 HIS A O 1
ATOM 1679 N N . GLN A 1 205 ? -22.070 -32.730 -23.344 1.00 89.69 205 GLN A N 1
ATOM 1680 C CA . GLN A 1 205 ? -23.042 -31.901 -24.067 1.00 89.69 205 GLN A CA 1
ATOM 1681 C C . GLN A 1 205 ? -23.082 -30.469 -23.523 1.00 89.69 205 GLN A C 1
ATOM 1683 O O . GLN A 1 205 ? -23.193 -29.515 -24.293 1.00 89.69 205 GLN A O 1
ATOM 1688 N N . ARG A 1 206 ? -22.906 -30.289 -22.205 1.00 91.88 206 ARG A N 1
ATOM 1689 C CA . ARG A 1 206 ? -22.776 -28.949 -21.603 1.00 91.88 206 ARG A CA 1
ATOM 1690 C C . ARG A 1 206 ? -21.536 -28.220 -22.114 1.00 91.88 206 ARG A C 1
ATOM 1692 O O . ARG A 1 206 ? -21.593 -27.017 -22.372 1.00 91.88 206 ARG A O 1
ATOM 1699 N N . HIS A 1 207 ? -20.419 -28.930 -22.278 1.00 90.69 207 HIS A N 1
ATOM 1700 C CA . HIS A 1 207 ? -19.208 -28.360 -22.869 1.00 90.69 207 HIS A CA 1
ATOM 1701 C C . HIS A 1 207 ? -19.407 -28.000 -24.345 1.00 90.69 207 HIS A C 1
ATOM 1703 O O . HIS A 1 207 ? -19.038 -26.893 -24.741 1.00 90.69 207 HIS A O 1
ATOM 1709 N N . GLU A 1 208 ? -20.053 -28.865 -25.133 1.00 92.81 208 GLU A N 1
ATOM 1710 C CA . GLU A 1 208 ? -20.403 -28.567 -26.529 1.00 92.81 208 GLU A CA 1
ATOM 1711 C C . GLU A 1 208 ? -21.272 -27.309 -26.639 1.00 92.81 208 GLU A C 1
ATOM 1713 O O . GLU A 1 208 ? -20.977 -26.425 -27.444 1.00 92.81 208 GLU A O 1
ATOM 1718 N N . LEU A 1 209 ? -22.293 -27.177 -25.788 1.00 93.50 209 LEU A N 1
ATOM 1719 C CA . LEU A 1 209 ? -23.180 -26.015 -25.764 1.00 93.50 209 LEU A CA 1
ATOM 1720 C C . LEU A 1 209 ? -22.424 -24.725 -25.409 1.00 93.50 209 LEU A C 1
ATOM 1722 O O . LEU A 1 209 ? -22.540 -23.716 -26.107 1.00 93.50 209 LEU A O 1
ATOM 1726 N N . GLN A 1 210 ? -21.569 -24.766 -24.381 1.00 94.25 210 GLN A N 1
ATOM 1727 C CA . GLN A 1 210 ? -20.705 -23.632 -24.032 1.00 94.25 210 GLN A CA 1
ATOM 1728 C C . GLN A 1 210 ? -19.766 -23.251 -25.181 1.00 94.25 210 GLN A C 1
ATOM 1730 O O . GLN A 1 210 ? -19.498 -22.067 -25.397 1.00 94.25 210 GLN A O 1
ATOM 1735 N N . ASN A 1 211 ? -19.260 -24.232 -25.925 1.00 92.75 211 ASN A N 1
ATOM 1736 C CA . ASN A 1 211 ? -18.379 -23.995 -27.061 1.00 92.75 211 ASN A CA 1
ATOM 1737 C C . ASN A 1 211 ? -19.113 -23.384 -28.246 1.00 92.75 211 ASN A C 1
ATOM 1739 O O . ASN A 1 211 ? -18.579 -22.458 -28.860 1.00 92.75 211 ASN A O 1
ATOM 1743 N N . ILE A 1 212 ? -20.356 -23.801 -28.495 1.00 93.88 212 ILE A N 1
ATOM 1744 C CA . ILE A 1 212 ? -21.226 -23.155 -29.478 1.00 93.88 212 ILE A CA 1
ATOM 1745 C C . ILE A 1 212 ? -21.397 -21.676 -29.122 1.00 93.88 212 ILE A C 1
ATOM 1747 O O . ILE A 1 212 ? -21.112 -20.820 -29.961 1.00 93.88 212 ILE A O 1
ATOM 1751 N N . VAL A 1 213 ? -21.748 -21.359 -27.870 1.00 94.44 213 VAL A N 1
ATOM 1752 C CA . VAL A 1 213 ? -21.883 -19.969 -27.399 1.00 94.44 213 VAL A CA 1
ATOM 1753 C C . VAL A 1 213 ? -20.574 -19.195 -27.600 1.00 94.44 213 VAL A C 1
ATOM 1755 O O . VAL A 1 213 ? -20.560 -18.144 -28.241 1.00 94.44 213 VAL A O 1
ATOM 1758 N N . ARG A 1 214 ? -19.434 -19.727 -27.140 1.00 93.75 214 ARG A N 1
ATOM 1759 C CA . ARG A 1 214 ? -18.116 -19.080 -27.309 1.00 93.75 214 ARG A CA 1
ATOM 1760 C C . ARG A 1 214 ? -17.775 -18.814 -28.772 1.00 93.75 214 ARG A C 1
ATOM 1762 O O . ARG A 1 214 ? -17.276 -17.736 -29.096 1.00 93.75 214 ARG A O 1
ATOM 1769 N N . ASN A 1 215 ? -18.025 -19.781 -29.650 1.00 91.81 215 ASN A N 1
ATOM 1770 C CA . ASN A 1 215 ? -17.726 -19.668 -31.071 1.00 91.81 215 ASN A CA 1
ATOM 1771 C C . ASN A 1 215 ? -18.641 -18.649 -31.761 1.00 91.81 215 ASN A C 1
ATOM 1773 O O . ASN A 1 215 ? -18.147 -17.870 -32.575 1.00 91.81 215 ASN A O 1
ATOM 1777 N N . ARG A 1 216 ? -19.925 -18.574 -31.390 1.00 92.38 216 ARG A N 1
ATOM 1778 C CA . ARG A 1 216 ? -20.855 -17.553 -31.902 1.00 92.38 216 ARG A CA 1
ATOM 1779 C C . ARG A 1 216 ? -20.439 -16.139 -31.505 1.00 92.38 216 ARG A C 1
ATOM 1781 O O . ARG A 1 216 ? -20.252 -15.303 -32.383 1.00 92.38 216 ARG A O 1
ATOM 1788 N N . PHE A 1 217 ? -20.144 -15.897 -30.227 1.00 93.00 217 PHE A N 1
ATOM 1789 C CA . PHE A 1 217 ? -19.636 -14.591 -29.779 1.00 93.00 217 PHE A CA 1
ATOM 1790 C C . PHE A 1 217 ? -18.283 -14.231 -30.413 1.00 93.00 217 PHE A C 1
ATOM 1792 O O . PHE A 1 217 ? -17.991 -13.062 -30.660 1.00 93.00 217 PHE A O 1
ATOM 1799 N N . LYS A 1 218 ? -17.440 -15.227 -30.713 1.00 89.44 218 LYS A N 1
ATOM 1800 C CA . LYS A 1 218 ? -16.178 -15.009 -31.432 1.00 89.44 218 LYS A CA 1
ATOM 1801 C C . LYS A 1 218 ? -16.408 -14.614 -32.893 1.00 89.44 218 LYS A C 1
ATOM 1803 O O . LYS A 1 218 ? -15.675 -13.758 -33.383 1.00 89.44 218 LYS A O 1
ATOM 1808 N N . GLN A 1 219 ? -17.391 -15.214 -33.566 1.00 89.19 219 GLN A N 1
ATOM 1809 C CA . GLN A 1 219 ? -17.779 -14.863 -34.938 1.00 89.19 219 GLN A CA 1
ATOM 1810 C C . GLN A 1 219 ? -18.346 -13.439 -35.001 1.00 89.19 219 GLN A C 1
ATOM 1812 O O . GLN A 1 219 ? -17.902 -12.651 -35.831 1.00 89.19 219 GLN A O 1
ATOM 1817 N N . ALA A 1 220 ? -19.223 -13.078 -34.062 1.00 89.88 220 ALA A N 1
ATOM 1818 C CA . ALA A 1 220 ? -19.849 -11.756 -33.992 1.00 89.88 220 ALA A CA 1
ATOM 1819 C C . ALA A 1 220 ? -18.928 -10.640 -33.448 1.00 89.88 220 ALA A C 1
ATOM 1821 O O . ALA A 1 220 ? -19.326 -9.484 -33.350 1.00 89.88 220 ALA A O 1
ATOM 1822 N N . ARG A 1 221 ? -17.665 -10.940 -33.102 1.00 87.69 221 ARG A N 1
ATOM 1823 C CA . ARG A 1 221 ? -16.738 -9.982 -32.465 1.00 87.69 221 ARG A CA 1
ATOM 1824 C C . ARG A 1 221 ? -16.470 -8.724 -33.296 1.00 87.69 221 ARG A C 1
ATOM 1826 O O . ARG A 1 221 ? -16.154 -7.680 -32.729 1.00 87.69 221 ARG A O 1
ATOM 1833 N N . HIS A 1 222 ? -16.490 -8.859 -34.618 1.00 86.75 222 HIS A N 1
ATOM 1834 C CA . HIS A 1 222 ? -16.198 -7.776 -35.557 1.00 86.75 222 HIS A CA 1
ATOM 1835 C C . HIS A 1 222 ? -17.464 -7.196 -36.195 1.00 86.75 222 HIS A C 1
ATOM 1837 O O . HIS A 1 222 ? -17.359 -6.339 -37.068 1.00 86.75 222 HIS A O 1
ATOM 1843 N N . THR A 1 223 ? -18.645 -7.639 -35.757 1.00 88.62 223 THR A N 1
ATOM 1844 C CA . THR A 1 223 ? -19.920 -7.065 -36.178 1.00 88.62 223 THR A CA 1
ATOM 1845 C C . THR A 1 223 ? -20.064 -5.686 -35.546 1.00 88.62 223 THR A C 1
ATOM 1847 O O . THR A 1 223 ? -20.199 -5.556 -34.334 1.00 88.62 223 THR A O 1
ATOM 1850 N N . THR A 1 224 ? -20.002 -4.645 -36.370 1.00 85.94 224 THR A N 1
ATOM 1851 C CA . THR A 1 224 ? -20.163 -3.245 -35.942 1.00 85.94 224 THR A CA 1
ATOM 1852 C C . THR A 1 224 ? -21.480 -2.635 -36.407 1.00 85.94 224 THR A C 1
ATOM 1854 O O . THR A 1 224 ? -21.832 -1.541 -35.987 1.00 85.94 224 THR A O 1
ATOM 1857 N N . SER A 1 225 ? -22.215 -3.322 -37.283 1.00 88.12 225 SER A N 1
ATOM 1858 C CA . SER A 1 225 ? -23.480 -2.823 -37.810 1.00 88.12 225 SER A CA 1
ATOM 1859 C C . SER A 1 225 ? -24.600 -3.015 -36.793 1.00 88.12 225 SER A C 1
ATOM 1861 O O . SER A 1 225 ? -24.883 -4.134 -36.368 1.00 88.12 225 SER A O 1
ATOM 1863 N N . GLU A 1 226 ? -25.259 -1.913 -36.453 1.00 85.31 226 GLU A N 1
ATOM 1864 C CA . GLU A 1 226 ? -26.352 -1.847 -35.485 1.00 85.31 226 GLU A CA 1
ATOM 1865 C C . GLU A 1 226 ? -27.482 -2.838 -35.777 1.00 85.31 226 GLU A C 1
ATOM 1867 O O . GLU A 1 226 ? -27.912 -3.571 -34.890 1.00 85.31 226 GLU A O 1
ATOM 1872 N N . ARG A 1 227 ? -27.925 -2.912 -37.037 1.00 89.06 227 ARG A N 1
ATOM 1873 C CA . ARG A 1 227 ? -28.999 -3.822 -37.453 1.00 89.06 227 ARG A CA 1
ATOM 1874 C C . ARG A 1 227 ? -28.657 -5.280 -37.148 1.00 89.06 227 ARG A C 1
ATOM 1876 O O . ARG A 1 227 ? -29.516 -6.023 -36.688 1.00 89.06 227 ARG A O 1
ATOM 1883 N N . TRP A 1 228 ? -27.414 -5.680 -37.407 1.00 90.25 228 TRP A N 1
ATOM 1884 C CA . TRP A 1 228 ? -26.946 -7.037 -37.132 1.00 90.25 228 TRP A CA 1
ATOM 1885 C C . TRP A 1 228 ? -26.782 -7.282 -35.637 1.00 90.25 228 TRP A C 1
ATOM 1887 O O . TRP A 1 228 ? -27.220 -8.316 -35.150 1.00 90.25 228 TRP A O 1
ATOM 1897 N N . LEU A 1 229 ? -26.245 -6.305 -34.900 1.00 90.38 229 LEU A N 1
ATOM 1898 C CA . LEU A 1 229 ? -26.149 -6.386 -33.444 1.00 90.38 229 LEU A CA 1
ATOM 1899 C C . LEU A 1 229 ? -27.525 -6.561 -32.798 1.00 90.38 229 LEU A C 1
ATOM 1901 O O . LEU A 1 229 ? -27.665 -7.402 -31.919 1.00 90.38 229 LEU A O 1
ATOM 1905 N N . ARG A 1 230 ? -28.543 -5.818 -33.244 1.00 90.25 230 ARG A N 1
ATOM 1906 C CA . ARG A 1 230 ? -29.912 -5.949 -32.735 1.00 90.25 230 ARG A CA 1
ATOM 1907 C C . ARG A 1 230 ? -30.459 -7.363 -32.932 1.00 90.25 230 ARG A C 1
ATOM 1909 O O . ARG A 1 230 ? -30.936 -7.948 -31.968 1.00 90.25 230 ARG A O 1
ATOM 1916 N N . LEU A 1 231 ? -30.329 -7.914 -34.138 1.00 93.00 231 LEU A N 1
ATOM 1917 C CA . LEU A 1 231 ? -30.763 -9.283 -34.437 1.00 93.00 231 LEU A CA 1
ATOM 1918 C C . LEU A 1 231 ? -29.991 -10.324 -33.611 1.00 93.00 231 LEU A C 1
ATOM 1920 O O . LEU A 1 231 ? -30.589 -11.261 -33.090 1.00 93.00 231 LEU A O 1
ATOM 1924 N N . ASP A 1 232 ? -28.675 -10.147 -33.451 1.00 93.50 232 ASP A N 1
ATOM 1925 C CA . ASP A 1 232 ? -27.838 -11.033 -32.634 1.00 93.50 232 ASP A CA 1
ATOM 1926 C C . ASP A 1 232 ? -28.222 -10.970 -31.144 1.00 93.50 232 ASP A C 1
ATOM 1928 O O . ASP A 1 232 ? -28.211 -11.993 -30.455 1.00 93.50 232 ASP A O 1
ATOM 1932 N N . PHE A 1 233 ? -28.569 -9.782 -30.635 1.00 94.06 233 PHE A N 1
ATOM 1933 C CA . PHE A 1 233 ? -29.048 -9.602 -29.266 1.00 94.06 233 PHE A CA 1
ATOM 1934 C C . PHE A 1 233 ? -30.430 -10.216 -29.064 1.00 94.06 233 PHE A C 1
ATOM 1936 O O . PHE A 1 233 ? -30.598 -10.954 -28.100 1.00 94.06 233 PHE A O 1
ATOM 1943 N N . GLU A 1 234 ? -31.385 -9.962 -29.961 1.00 95.31 234 GLU A N 1
ATOM 1944 C CA . GLU A 1 234 ? -32.729 -10.556 -29.921 1.00 95.31 234 GLU A CA 1
ATOM 1945 C C . GLU A 1 234 ? -32.635 -12.091 -29.893 1.00 95.31 234 GLU A C 1
ATOM 1947 O O . GLU A 1 234 ? -33.107 -12.714 -28.944 1.00 95.31 234 GLU A O 1
ATOM 1952 N N . ALA A 1 235 ? -31.885 -12.692 -30.823 1.00 94.88 235 ALA A N 1
ATOM 1953 C CA . ALA A 1 235 ? -31.650 -14.138 -30.841 1.00 94.88 235 ALA A CA 1
ATOM 1954 C C . ALA A 1 235 ? -30.932 -14.647 -29.576 1.00 94.88 235 ALA A C 1
ATOM 1956 O O . ALA A 1 235 ? -31.156 -15.767 -29.113 1.00 94.88 235 ALA A O 1
ATOM 1957 N N . GLY A 1 236 ? -30.031 -13.841 -29.013 1.00 95.38 236 GLY A N 1
ATOM 1958 C CA . GLY A 1 236 ? -29.324 -14.179 -27.787 1.00 95.38 236 GLY A CA 1
ATOM 1959 C C . GLY A 1 236 ? -30.211 -14.137 -26.539 1.00 95.38 236 GLY A C 1
ATOM 1960 O O . GLY A 1 236 ? -30.029 -14.982 -25.665 1.00 95.38 236 GLY A O 1
ATOM 1961 N N . TYR A 1 237 ? -31.169 -13.209 -26.461 1.00 96.25 237 TYR A N 1
ATOM 1962 C CA . TYR A 1 237 ? -32.169 -13.160 -25.390 1.00 96.25 237 TYR A CA 1
ATOM 1963 C C . TYR A 1 237 ? -33.180 -14.304 -25.515 1.00 96.25 237 TYR A C 1
ATOM 1965 O O . TYR A 1 237 ? -33.403 -14.999 -24.530 1.00 96.25 237 TYR A O 1
ATOM 1973 N N . GLU A 1 238 ? -33.661 -14.609 -26.725 1.00 96.25 238 GLU A N 1
ATOM 1974 C CA . GLU A 1 238 ? -34.501 -15.794 -26.972 1.00 96.25 238 GLU A CA 1
ATOM 1975 C C . GLU A 1 238 ? -33.802 -17.091 -26.528 1.00 96.25 238 GLU A C 1
ATOM 1977 O O . GLU A 1 238 ? -34.405 -17.980 -25.925 1.00 96.25 238 GLU A O 1
ATOM 1982 N N . ALA A 1 239 ? -32.493 -17.204 -26.780 1.00 95.38 239 ALA A N 1
ATOM 1983 C CA . ALA A 1 239 ? -31.711 -18.348 -26.322 1.00 95.38 239 ALA A CA 1
ATOM 1984 C C . ALA A 1 239 ? -31.625 -18.437 -24.787 1.00 95.38 239 ALA A C 1
ATOM 1986 O O . ALA A 1 239 ? -31.616 -19.548 -24.252 1.00 95.38 239 ALA A O 1
ATOM 1987 N N . VAL A 1 240 ? -31.558 -17.302 -24.079 1.00 96.44 240 VAL A N 1
ATOM 1988 C CA . VAL A 1 240 ? -31.627 -17.274 -22.607 1.00 96.44 240 VAL A CA 1
ATOM 1989 C C . VAL A 1 240 ? -33.001 -17.742 -22.139 1.00 96.44 240 VAL A C 1
ATOM 1991 O O . VAL A 1 240 ? -33.055 -18.611 -21.275 1.00 96.44 240 VAL A O 1
ATOM 1994 N N . ASP A 1 241 ? -34.083 -17.269 -22.757 1.00 96.00 241 ASP A N 1
ATOM 1995 C CA . ASP A 1 241 ? -35.451 -17.648 -22.384 1.00 96.00 241 ASP A CA 1
ATOM 1996 C C . ASP A 1 241 ? -35.685 -19.159 -22.529 1.00 96.00 241 ASP A C 1
ATOM 1998 O O . ASP A 1 241 ? -36.243 -19.803 -21.637 1.00 96.00 241 ASP A O 1
ATOM 2002 N N . HIS A 1 242 ? -35.192 -19.769 -23.612 1.00 95.38 242 HIS A N 1
ATOM 2003 C CA . HIS A 1 242 ? -35.253 -21.222 -23.783 1.00 95.38 242 HIS A CA 1
ATOM 2004 C C . HIS A 1 242 ? -34.418 -21.981 -22.741 1.00 95.38 242 HIS A C 1
ATOM 2006 O O . HIS A 1 242 ? -34.846 -23.039 -22.271 1.00 95.38 242 HIS A O 1
ATOM 2012 N N . LEU A 1 243 ? -33.243 -21.463 -22.364 1.00 95.31 243 LEU A N 1
ATOM 2013 C CA . LEU A 1 243 ? -32.402 -22.071 -21.329 1.00 95.31 243 LEU A CA 1
ATOM 2014 C C . LEU A 1 243 ? -33.050 -21.972 -19.946 1.00 95.31 243 LEU A C 1
ATOM 2016 O O . LEU A 1 243 ? -33.088 -22.971 -19.231 1.00 95.31 243 LEU A O 1
ATOM 2020 N N . ASP A 1 244 ? -33.596 -20.813 -19.593 1.00 95.75 244 ASP A N 1
ATOM 2021 C CA . ASP A 1 244 ? -34.257 -20.584 -18.309 1.00 95.75 244 ASP A CA 1
ATOM 2022 C C . ASP A 1 244 ? -35.545 -21.411 -18.200 1.00 95.75 244 ASP A C 1
ATOM 2024 O O . ASP A 1 244 ? -35.773 -22.064 -17.180 1.00 95.75 244 ASP A O 1
ATOM 2028 N N . ALA A 1 245 ? -36.341 -21.494 -19.272 1.00 94.38 245 ALA A N 1
ATOM 2029 C CA . ALA A 1 245 ? -37.524 -22.353 -19.324 1.00 94.38 245 ALA A CA 1
ATOM 2030 C C . ALA A 1 245 ? -37.174 -23.841 -19.159 1.00 94.38 245 ALA A C 1
ATOM 2032 O O . ALA A 1 245 ? -37.892 -24.582 -18.486 1.00 94.38 245 ALA A O 1
ATOM 2033 N N . ALA A 1 246 ? -36.067 -24.293 -19.750 1.00 94.25 246 ALA A N 1
ATOM 2034 C CA . ALA A 1 246 ? -35.601 -25.665 -19.584 1.00 94.25 246 ALA A CA 1
ATOM 2035 C C . ALA A 1 246 ? -35.061 -25.929 -18.165 1.00 94.25 246 ALA A C 1
ATOM 2037 O O . ALA A 1 246 ? -35.320 -26.993 -17.606 1.00 94.25 246 ALA A O 1
ATOM 2038 N N . ILE A 1 247 ? -34.378 -24.957 -17.545 1.00 93.25 247 ILE A N 1
ATOM 2039 C CA . ILE A 1 247 ? -33.959 -25.030 -16.133 1.00 93.25 247 ILE A CA 1
ATOM 2040 C C . ILE A 1 247 ? -35.180 -25.092 -15.206 1.00 93.25 247 ILE A C 1
ATOM 2042 O O . ILE A 1 247 ? -35.162 -25.839 -14.229 1.00 93.25 247 ILE A O 1
ATOM 2046 N N . ALA A 1 248 ? -36.254 -24.373 -15.539 1.00 94.38 248 ALA A N 1
ATOM 2047 C CA . ALA A 1 248 ? -37.533 -24.430 -14.834 1.00 94.38 248 ALA A CA 1
ATOM 2048 C C . ALA A 1 248 ? -38.304 -25.753 -15.042 1.00 94.38 248 ALA A C 1
ATOM 2050 O O . ALA A 1 248 ? -39.338 -25.953 -14.408 1.00 94.38 248 ALA A O 1
ATOM 2051 N N . GLY A 1 249 ? -37.809 -26.662 -15.893 1.00 92.31 249 GLY A N 1
ATOM 2052 C CA . GLY A 1 249 ? -38.382 -27.993 -16.111 1.00 92.31 249 GLY A CA 1
ATOM 2053 C C . GLY A 1 249 ? -39.269 -28.134 -17.351 1.00 92.31 249 GLY A C 1
ATOM 2054 O O . GLY A 1 249 ? -40.003 -29.111 -17.451 1.00 92.31 249 GLY A O 1
ATOM 2055 N N . SER A 1 250 ? -39.230 -27.195 -18.304 1.00 95.12 250 SER A N 1
ATOM 2056 C CA . SER A 1 250 ? -39.959 -27.332 -19.573 1.00 95.12 250 SER A CA 1
ATOM 2057 C C . SER A 1 250 ? -39.277 -28.334 -20.512 1.00 95.12 250 SER A C 1
ATOM 2059 O O . SER A 1 250 ? -38.219 -28.048 -21.085 1.00 95.12 250 SER A O 1
ATOM 2061 N N . ASP A 1 251 ? -39.913 -29.490 -20.723 1.00 93.19 251 ASP A N 1
ATOM 2062 C CA . ASP A 1 251 ? -39.416 -30.530 -21.635 1.00 93.19 251 ASP A CA 1
ATOM 2063 C C . ASP A 1 251 ? -39.344 -30.046 -23.094 1.00 93.19 251 ASP A C 1
ATOM 2065 O O . ASP A 1 251 ? -38.385 -30.354 -23.797 1.00 93.19 251 ASP A O 1
ATOM 2069 N N . ALA A 1 252 ? -40.284 -29.202 -23.537 1.00 94.56 252 ALA A N 1
ATOM 2070 C CA . ALA A 1 252 ? -40.292 -28.666 -24.902 1.00 94.56 252 ALA A CA 1
ATOM 2071 C C . ALA A 1 252 ? -39.049 -27.808 -25.201 1.00 94.56 252 ALA A C 1
ATOM 2073 O O . ALA A 1 252 ? -38.415 -27.957 -26.249 1.00 94.56 252 ALA A O 1
ATOM 2074 N N . SER A 1 253 ? -38.663 -26.937 -24.262 1.00 93.06 253 SER A N 1
ATOM 2075 C CA . SER A 1 253 ? -37.452 -26.116 -24.394 1.00 93.06 253 SER A CA 1
ATOM 2076 C C . SER A 1 253 ? -36.184 -26.966 -24.319 1.00 93.06 253 SER A C 1
ATOM 2078 O O . SER A 1 253 ? -35.218 -26.705 -25.038 1.00 93.06 253 SER A O 1
ATOM 2080 N N . ARG A 1 254 ? -36.188 -28.019 -23.491 1.00 93.00 254 ARG A N 1
ATOM 2081 C CA . ARG A 1 254 ? -35.076 -28.973 -23.413 1.00 93.00 254 ARG A CA 1
ATOM 2082 C C . ARG A 1 254 ? -34.875 -29.709 -24.735 1.00 93.00 254 ARG A C 1
ATOM 2084 O O . ARG A 1 254 ? -33.753 -29.749 -25.244 1.00 93.00 254 ARG A O 1
ATOM 2091 N N . ASP A 1 255 ? -35.945 -30.251 -25.303 1.00 94.31 255 ASP A N 1
ATOM 2092 C CA . ASP A 1 255 ? -35.895 -30.998 -26.558 1.00 94.31 255 ASP A CA 1
ATOM 2093 C C . ASP A 1 255 ? -35.478 -30.095 -27.723 1.00 94.31 255 ASP A C 1
ATOM 2095 O O . ASP A 1 255 ? -34.666 -30.500 -28.556 1.00 94.31 255 ASP A O 1
ATOM 2099 N N . TYR A 1 256 ? -35.933 -28.838 -27.736 1.00 95.12 256 TYR A N 1
ATOM 2100 C CA . TYR A 1 256 ? -35.483 -27.834 -28.701 1.00 95.12 256 TYR A CA 1
ATOM 2101 C C . TYR A 1 256 ? -33.962 -27.606 -28.645 1.00 95.12 256 TYR A C 1
ATOM 2103 O O . TYR A 1 256 ? -33.288 -27.625 -29.679 1.00 95.12 256 TYR A O 1
ATOM 2111 N N . ILE A 1 257 ? -33.388 -27.461 -27.445 1.00 93.94 257 ILE A N 1
ATOM 2112 C CA . ILE A 1 257 ? -31.937 -27.282 -27.266 1.00 93.94 257 ILE A CA 1
ATOM 2113 C C . ILE A 1 257 ? -31.168 -28.537 -27.699 1.00 93.94 257 ILE A C 1
ATOM 2115 O O . ILE A 1 257 ? -30.126 -28.423 -28.350 1.00 93.94 257 ILE A O 1
ATOM 2119 N N . LEU A 1 258 ? -31.677 -29.733 -27.392 1.00 93.38 258 LEU A N 1
ATOM 2120 C CA . LEU A 1 258 ? -31.070 -30.997 -27.821 1.00 93.38 258 LEU A CA 1
ATOM 2121 C C . LEU A 1 258 ? -31.096 -31.157 -29.346 1.00 93.38 258 LEU A C 1
ATOM 2123 O O . LEU A 1 258 ? -30.083 -31.531 -29.939 1.00 93.38 258 LEU A O 1
ATOM 2127 N N . GLN A 1 259 ? -32.209 -30.809 -29.995 1.00 94.69 259 GLN A N 1
ATOM 2128 C CA . GLN A 1 259 ? -32.315 -30.786 -31.456 1.00 94.69 259 GLN A CA 1
ATOM 2129 C C . GLN A 1 259 ? -31.340 -29.776 -32.071 1.00 94.69 259 GLN A C 1
ATOM 2131 O O . GLN A 1 259 ? -30.669 -30.078 -33.063 1.00 94.69 259 GLN A O 1
ATOM 2136 N N . LEU A 1 260 ? -31.201 -28.594 -31.463 1.00 92.88 260 LEU A N 1
ATOM 2137 C CA . LEU A 1 260 ? -30.251 -27.576 -31.904 1.00 92.88 260 LEU A CA 1
ATOM 2138 C C . LEU A 1 260 ? -28.799 -28.061 -31.771 1.00 92.88 260 LEU A C 1
ATOM 2140 O O . LEU A 1 260 ? -27.993 -27.870 -32.686 1.00 92.88 260 LEU A O 1
ATOM 2144 N N . LEU A 1 261 ? -28.472 -28.736 -30.667 1.00 93.38 261 LEU A N 1
ATOM 2145 C CA . LEU A 1 261 ? -27.158 -29.330 -30.430 1.00 93.38 261 LEU A CA 1
ATOM 2146 C C . LEU A 1 261 ? -26.875 -30.477 -31.408 1.00 93.38 261 LEU A C 1
ATOM 2148 O O . LEU A 1 261 ? -25.751 -30.589 -31.899 1.00 93.38 261 LEU A O 1
ATOM 2152 N N . ALA A 1 262 ? -27.871 -31.299 -31.741 1.00 93.00 262 ALA A N 1
ATOM 2153 C CA . ALA A 1 262 ? -27.746 -32.355 -32.744 1.00 93.00 262 ALA A CA 1
ATOM 2154 C C . ALA A 1 262 ? -27.514 -31.784 -34.155 1.00 93.00 262 ALA A C 1
ATOM 2156 O O . ALA A 1 262 ? -26.680 -32.297 -34.900 1.00 93.00 262 ALA A O 1
ATOM 2157 N N . ARG A 1 263 ? -28.190 -30.681 -34.502 1.00 95.31 263 ARG A N 1
ATOM 2158 C CA . ARG A 1 263 ? -28.050 -29.993 -35.797 1.00 95.31 263 ARG A CA 1
ATOM 2159 C C . ARG A 1 263 ? -26.738 -29.211 -35.932 1.00 95.31 263 ARG A C 1
ATOM 2161 O O . ARG A 1 263 ? -26.300 -28.932 -37.050 1.00 95.31 263 ARG A O 1
ATOM 2168 N N . ALA A 1 264 ? -26.113 -28.818 -34.823 1.00 92.06 264 ALA A N 1
ATOM 2169 C CA . ALA A 1 264 ? -24.905 -28.001 -34.846 1.00 92.06 264 ALA A CA 1
ATOM 2170 C C . ALA A 1 264 ? -23.703 -28.760 -35.458 1.00 92.06 264 ALA A C 1
ATOM 2172 O O . ALA A 1 264 ? -23.412 -29.890 -35.061 1.00 92.06 264 ALA A O 1
ATOM 2173 N N . PRO A 1 265 ? -22.939 -28.144 -36.382 1.00 91.94 265 PRO A N 1
ATOM 2174 C CA . PRO A 1 265 ? -21.794 -28.798 -37.010 1.00 91.94 265 PRO A CA 1
ATOM 2175 C C . PRO A 1 265 ? -20.666 -29.060 -36.000 1.00 91.94 265 PRO A C 1
ATOM 2177 O O . PRO A 1 265 ? -20.359 -28.211 -35.160 1.00 91.94 265 PRO A O 1
ATOM 2180 N N . ALA A 1 266 ? -19.970 -30.195 -36.143 1.00 87.06 266 ALA A N 1
ATOM 2181 C CA . ALA A 1 266 ? -18.915 -30.637 -35.219 1.00 87.06 266 ALA A CA 1
ATOM 2182 C C . ALA A 1 266 ? -17.810 -29.588 -34.975 1.00 87.06 266 ALA A C 1
ATOM 2184 O O . ALA A 1 266 ? -17.314 -29.452 -33.860 1.00 87.06 266 ALA A O 1
ATOM 2185 N N . LYS A 1 267 ? -17.475 -28.776 -35.988 1.00 85.88 267 LYS A N 1
ATOM 2186 C CA . LYS A 1 267 ? -16.475 -27.697 -35.876 1.00 85.88 267 LYS A CA 1
ATOM 2187 C C . LYS A 1 267 ? -16.836 -26.629 -34.836 1.00 85.88 267 LYS A C 1
ATOM 2189 O O . LYS A 1 267 ? -15.943 -25.990 -34.296 1.00 85.88 267 LYS A O 1
ATOM 2194 N N . VAL A 1 268 ? -18.127 -26.410 -34.577 1.00 87.38 268 VAL A N 1
ATOM 2195 C CA . VAL A 1 268 ? -18.616 -25.381 -33.641 1.00 87.38 268 VAL A CA 1
ATOM 2196 C C . VAL A 1 268 ? -18.720 -25.926 -32.210 1.00 87.38 268 VAL A C 1
ATOM 2198 O O . VAL A 1 268 ? -18.685 -25.148 -31.260 1.00 87.38 268 VAL A O 1
ATOM 2201 N N . LYS A 1 269 ? -18.782 -27.254 -32.058 1.00 88.56 269 LYS A N 1
ATOM 2202 C CA . LYS A 1 269 ? -18.802 -27.966 -30.772 1.00 88.56 269 LYS A CA 1
ATOM 2203 C C . LYS A 1 269 ? -17.418 -28.078 -30.125 1.00 88.56 269 LYS A C 1
ATOM 2205 O O . LYS A 1 269 ? -17.305 -28.167 -28.904 1.00 88.56 269 LYS A O 1
ATOM 2210 N N . GLN A 1 270 ? -16.365 -28.064 -30.943 1.00 84.25 270 GLN A N 1
ATOM 2211 C CA . GLN A 1 270 ? -14.983 -28.099 -30.471 1.00 84.25 270 GLN A CA 1
ATOM 2212 C C . GLN A 1 270 ? -14.605 -26.805 -29.743 1.00 84.25 270 GLN A C 1
ATOM 2214 O O . GLN A 1 270 ? -15.083 -25.714 -30.081 1.00 84.25 270 GLN A O 1
ATOM 2219 N N . ASP A 1 271 ? -13.716 -26.934 -28.754 1.00 74.94 271 ASP A N 1
ATOM 2220 C CA . ASP A 1 271 ? -13.173 -25.789 -28.033 1.00 74.94 271 ASP A CA 1
ATOM 2221 C C . ASP A 1 271 ? -12.568 -24.785 -29.028 1.00 74.94 271 ASP A C 1
ATOM 2223 O O . ASP A 1 271 ? -11.798 -25.176 -29.916 1.00 74.94 271 ASP A O 1
ATOM 2227 N N . PRO A 1 272 ? -12.871 -23.480 -28.897 1.00 67.25 272 PRO A N 1
ATOM 2228 C CA . PRO A 1 272 ? -12.226 -22.477 -29.725 1.00 67.25 272 PRO A CA 1
ATOM 2229 C C . PRO A 1 272 ? -10.707 -22.608 -29.552 1.00 67.25 272 PRO A C 1
ATOM 2231 O O . PRO A 1 272 ? -10.247 -22.631 -28.405 1.00 67.25 272 PRO A O 1
ATOM 2234 N N . PRO A 1 273 ? -9.898 -22.621 -30.633 1.00 66.06 273 PRO A N 1
ATOM 2235 C CA . PRO A 1 273 ? -8.450 -22.649 -30.488 1.00 66.06 273 PRO A CA 1
ATOM 2236 C C . PRO A 1 273 ? -8.048 -21.452 -29.628 1.00 66.06 273 PRO A C 1
ATOM 2238 O O . PRO A 1 273 ? -8.349 -20.298 -29.971 1.00 66.06 273 PRO A O 1
ATOM 2241 N N . VAL A 1 274 ? -7.443 -21.736 -28.472 1.00 61.06 274 VAL A N 1
ATOM 2242 C CA . VAL A 1 274 ? -7.031 -20.727 -27.498 1.00 61.06 274 VAL A CA 1
ATOM 2243 C C . VAL A 1 274 ? -5.896 -19.930 -28.127 1.00 61.06 274 VAL A C 1
ATOM 2245 O O . VAL A 1 274 ? -4.718 -20.250 -27.974 1.00 61.06 274 VAL A O 1
ATOM 2248 N N . VAL A 1 275 ? -6.241 -18.867 -28.855 1.00 57.91 275 VAL A N 1
ATOM 2249 C CA . VAL A 1 275 ? -5.275 -17.866 -29.306 1.00 57.91 275 VAL A CA 1
ATOM 2250 C C . VAL A 1 275 ? -4.840 -17.108 -28.058 1.00 57.91 275 VAL A C 1
ATOM 2252 O O . VAL A 1 275 ? -5.423 -16.090 -27.683 1.00 57.91 275 VAL A O 1
ATOM 2255 N N . ARG A 1 276 ? -3.847 -17.662 -27.353 1.00 58.94 276 ARG A N 1
ATOM 2256 C CA . ARG A 1 276 ? -3.245 -17.035 -26.176 1.00 58.94 276 ARG A CA 1
ATOM 2257 C C . ARG A 1 276 ? -2.814 -15.634 -26.580 1.00 58.94 276 ARG A C 1
ATOM 2259 O O . ARG A 1 276 ? -2.044 -15.459 -27.524 1.00 58.94 276 ARG A O 1
ATOM 2266 N N . THR A 1 277 ? -3.321 -14.627 -25.879 1.00 62.03 277 THR A N 1
ATOM 2267 C CA . THR A 1 277 ? -2.955 -13.237 -26.174 1.00 62.03 277 THR A CA 1
ATOM 2268 C C . THR A 1 277 ? -1.435 -13.070 -26.065 1.00 62.03 277 THR A C 1
ATOM 2270 O O . THR A 1 277 ? -0.804 -13.699 -25.212 1.00 62.03 277 THR A O 1
ATOM 2273 N N . LYS A 1 278 ? -0.822 -12.184 -26.869 1.00 64.44 278 LYS A N 1
ATOM 2274 C CA . LYS A 1 278 ? 0.624 -11.877 -26.766 1.00 64.44 278 LYS A CA 1
ATOM 2275 C C . LYS A 1 278 ? 1.041 -11.550 -25.320 1.00 64.44 278 LYS A C 1
ATOM 2277 O O . LYS A 1 278 ? 2.158 -11.852 -24.918 1.00 64.44 278 LYS A O 1
ATOM 2282 N N . ARG A 1 279 ? 0.136 -10.969 -24.517 1.00 60.72 279 ARG A N 1
ATOM 2283 C CA . ARG A 1 279 ? 0.331 -10.693 -23.083 1.00 60.72 279 ARG A CA 1
ATOM 2284 C C . ARG A 1 279 ? 0.404 -11.969 -22.239 1.00 60.72 279 ARG A C 1
ATOM 2286 O O . ARG A 1 279 ? 1.339 -12.101 -21.461 1.00 60.72 279 ARG A O 1
ATOM 2293 N N . GLN A 1 280 ? -0.521 -12.911 -22.410 1.00 64.69 280 GLN A N 1
ATOM 2294 C CA . GLN A 1 280 ? -0.476 -14.207 -21.718 1.00 64.69 280 GLN A CA 1
ATOM 2295 C C . GLN A 1 280 ? 0.728 -15.045 -22.154 1.00 64.69 280 GLN A C 1
ATOM 2297 O O . GLN A 1 280 ? 1.384 -15.646 -21.312 1.00 64.69 280 GLN A O 1
ATOM 2302 N N . GLN A 1 281 ? 1.084 -15.014 -23.441 1.00 66.31 281 GLN A N 1
ATOM 2303 C CA . GLN A 1 281 ? 2.315 -15.640 -23.928 1.00 66.31 281 GLN A CA 1
ATOM 2304 C C . GLN A 1 281 ? 3.558 -15.021 -23.279 1.00 66.31 281 GLN A C 1
ATOM 2306 O O . GLN A 1 281 ? 4.453 -15.753 -22.879 1.00 66.31 281 GLN A O 1
ATOM 2311 N N . ARG A 1 282 ? 3.610 -13.690 -23.118 1.00 64.31 282 ARG A N 1
ATOM 2312 C CA . ARG A 1 282 ? 4.704 -13.000 -22.409 1.00 64.31 282 ARG A CA 1
ATOM 2313 C C . ARG A 1 282 ? 4.762 -13.348 -20.923 1.00 64.31 282 ARG A C 1
ATOM 2315 O O . ARG A 1 282 ? 5.863 -13.464 -20.403 1.00 64.31 282 ARG A O 1
ATOM 2322 N N . LEU A 1 283 ? 3.619 -13.502 -20.253 1.00 64.56 283 LEU A N 1
ATOM 2323 C CA . LEU A 1 283 ? 3.561 -13.899 -18.841 1.00 64.56 283 LEU A CA 1
ATOM 2324 C C . LEU A 1 283 ? 4.020 -15.345 -18.647 1.00 64.56 283 LEU A C 1
ATOM 2326 O O . LEU A 1 283 ? 4.856 -15.592 -17.793 1.00 64.56 283 LEU A O 1
ATOM 2330 N N . LEU A 1 284 ? 3.583 -16.269 -19.505 1.00 61.16 284 LEU A N 1
ATOM 2331 C CA . LEU A 1 284 ? 4.101 -17.638 -19.518 1.00 61.16 284 LEU A CA 1
ATOM 2332 C C . LEU A 1 284 ? 5.610 -17.647 -19.787 1.00 61.16 284 LEU A C 1
ATOM 2334 O O . LEU A 1 284 ? 6.351 -18.232 -19.016 1.00 61.16 284 LEU A O 1
ATOM 2338 N N . LYS A 1 285 ? 6.100 -16.889 -20.778 1.00 62.00 285 LYS A N 1
ATOM 2339 C CA . LYS A 1 285 ? 7.548 -16.734 -21.027 1.00 62.00 285 LYS A CA 1
ATOM 2340 C C . LYS A 1 285 ? 8.316 -16.111 -19.856 1.00 62.00 285 LYS A C 1
ATOM 2342 O O . LYS A 1 285 ? 9.528 -16.268 -19.784 1.00 62.00 285 LYS A O 1
ATOM 2347 N N . ARG A 1 286 ? 7.639 -15.350 -18.993 1.00 55.44 286 ARG A N 1
ATOM 2348 C CA . ARG A 1 286 ? 8.222 -14.739 -17.794 1.00 55.44 286 ARG A CA 1
ATOM 2349 C C . ARG A 1 286 ? 8.268 -15.735 -16.638 1.00 55.44 286 ARG A C 1
ATOM 2351 O O . ARG A 1 286 ? 9.275 -15.765 -15.950 1.00 55.44 286 ARG A O 1
ATOM 2358 N N . ASN A 1 287 ? 7.239 -16.565 -16.489 1.00 54.78 287 ASN A N 1
ATOM 2359 C CA . ASN A 1 287 ? 7.175 -17.602 -15.461 1.00 54.78 287 ASN A CA 1
ATOM 2360 C C . ASN A 1 287 ? 8.095 -18.786 -15.806 1.00 54.78 287 ASN A C 1
ATOM 2362 O O . ASN A 1 287 ? 8.846 -19.226 -14.954 1.00 54.78 287 ASN A O 1
ATOM 2366 N N . CYS A 1 288 ? 8.196 -19.185 -17.080 1.00 52.62 288 CYS A N 1
ATOM 2367 C CA . CYS A 1 288 ? 9.178 -20.183 -17.535 1.00 52.62 288 CYS A CA 1
ATOM 2368 C C . CYS A 1 288 ? 10.644 -19.718 -17.411 1.00 52.62 288 CYS A C 1
ATOM 2370 O O . CYS A 1 288 ? 11.548 -20.499 -17.665 1.00 52.62 288 CYS A O 1
ATOM 2372 N N . ARG A 1 289 ? 10.895 -18.443 -17.082 1.00 50.91 289 ARG A N 1
ATOM 2373 C CA . ARG A 1 289 ? 12.235 -17.915 -16.770 1.00 50.91 289 ARG A CA 1
ATOM 2374 C C . ARG A 1 289 ? 12.521 -17.855 -15.268 1.00 50.91 289 ARG A C 1
ATOM 2376 O O . ARG A 1 289 ? 13.618 -17.453 -14.905 1.00 50.91 289 ARG A O 1
ATOM 2383 N N . GLN A 1 290 ? 11.540 -18.151 -14.415 1.00 52.12 290 GLN A N 1
ATOM 2384 C CA . GLN A 1 290 ? 11.701 -18.102 -12.960 1.00 52.12 290 GLN A CA 1
ATOM 2385 C C . GLN A 1 290 ? 12.047 -19.467 -12.350 1.00 52.12 290 GLN A C 1
ATOM 2387 O O . GLN A 1 290 ? 12.611 -19.481 -11.263 1.00 52.12 290 GLN A O 1
ATOM 2392 N N . ASP A 1 291 ? 11.789 -20.569 -13.065 1.00 46.00 291 ASP A N 1
ATOM 2393 C CA . ASP A 1 291 ? 11.990 -21.936 -12.557 1.00 46.00 291 ASP A CA 1
ATOM 2394 C C . ASP A 1 291 ? 13.255 -22.633 -13.096 1.00 46.00 291 ASP A C 1
ATOM 2396 O O . ASP A 1 291 ? 13.596 -23.721 -12.640 1.00 46.00 291 ASP A O 1
ATOM 2400 N N . GLU A 1 292 ? 13.979 -22.018 -14.036 1.00 45.91 292 GLU A N 1
ATOM 2401 C CA . GLU A 1 292 ? 15.341 -22.453 -14.366 1.00 45.91 292 GLU A CA 1
ATOM 2402 C C . GLU A 1 292 ? 16.288 -21.887 -13.299 1.00 45.91 292 GLU A C 1
ATOM 2404 O O . GLU A 1 292 ? 16.295 -20.663 -13.101 1.00 45.91 292 GLU A O 1
ATOM 2409 N N . PRO A 1 293 ? 17.069 -22.721 -12.586 1.00 44.81 293 PRO A N 1
ATOM 2410 C CA . PRO A 1 293 ? 18.037 -22.245 -11.614 1.00 44.81 293 PRO A CA 1
ATOM 2411 C C . PRO A 1 293 ? 19.059 -21.384 -12.353 1.00 44.81 293 PRO A C 1
ATOM 2413 O O . PRO A 1 293 ? 19.982 -21.880 -13.002 1.00 44.81 293 PRO A O 1
ATOM 2416 N N . ALA A 1 294 ? 18.881 -20.066 -12.241 1.00 50.28 294 ALA A N 1
ATOM 2417 C CA . ALA A 1 294 ? 19.724 -19.065 -12.877 1.00 50.28 294 ALA A CA 1
ATOM 2418 C C . ALA A 1 294 ? 21.212 -19.253 -12.535 1.00 50.28 294 ALA A C 1
ATOM 2420 O O . ALA A 1 294 ? 22.054 -18.715 -13.234 1.00 50.28 294 ALA A O 1
ATOM 2421 N N . GLU A 1 295 ? 21.550 -20.022 -11.499 1.00 48.72 295 GLU A N 1
ATOM 2422 C CA . GLU A 1 295 ? 22.919 -20.321 -11.083 1.00 48.72 295 GLU A CA 1
ATOM 2423 C C . GLU A 1 295 ? 23.744 -21.143 -12.085 1.00 48.72 295 GLU A C 1
ATOM 2425 O O . GLU A 1 295 ? 24.966 -21.011 -12.055 1.00 48.72 295 GLU A O 1
ATOM 2430 N N . SER A 1 296 ? 23.143 -21.934 -12.987 1.00 49.12 296 SER A N 1
ATOM 2431 C CA . SER A 1 296 ? 23.939 -22.752 -13.928 1.00 49.12 296 SER A CA 1
ATOM 2432 C C . SER A 1 296 ? 24.451 -21.969 -15.146 1.00 49.12 296 SER A C 1
ATOM 2434 O O . SER A 1 296 ? 25.564 -22.206 -15.605 1.00 49.12 296 SER A O 1
ATOM 2436 N N . GLU A 1 297 ? 23.710 -20.963 -15.625 1.00 48.50 297 GLU A N 1
ATOM 2437 C CA . GLU A 1 297 ? 24.064 -20.216 -16.846 1.00 48.50 297 GLU A CA 1
ATOM 2438 C C . GLU A 1 297 ? 25.141 -19.132 -16.600 1.00 48.50 297 GLU A C 1
ATOM 2440 O O . GLU A 1 297 ? 25.791 -18.670 -17.536 1.00 48.50 297 GLU A O 1
ATOM 2445 N N . TRP A 1 298 ? 25.394 -18.738 -15.342 1.00 51.44 298 TRP A N 1
ATOM 2446 C CA . TRP A 1 298 ? 26.444 -17.760 -14.998 1.00 51.44 298 TRP A CA 1
ATOM 2447 C C . TRP A 1 298 ? 27.844 -18.364 -14.814 1.00 51.44 298 TRP A C 1
ATOM 2449 O O . TRP A 1 298 ? 28.800 -17.594 -14.700 1.00 51.44 298 TRP A O 1
ATOM 2459 N N . GLN A 1 299 ? 27.991 -19.693 -14.776 1.00 51.06 299 GLN A N 1
ATOM 2460 C CA . GLN A 1 299 ? 29.278 -20.342 -14.475 1.00 51.06 299 GLN A CA 1
ATOM 2461 C C . GLN A 1 299 ? 30.229 -20.405 -15.683 1.00 51.06 299 GLN A C 1
ATOM 2463 O O . GLN A 1 299 ? 31.443 -20.368 -15.496 1.00 51.06 299 GLN A O 1
ATOM 2468 N N . ASP A 1 300 ? 29.705 -20.371 -16.913 1.00 56.69 300 ASP A N 1
ATOM 2469 C CA . ASP A 1 300 ? 30.508 -20.513 -18.142 1.00 56.69 300 ASP A CA 1
ATOM 2470 C C . ASP A 1 300 ? 30.950 -19.180 -18.769 1.00 56.69 300 ASP A C 1
ATOM 2472 O O . ASP A 1 300 ? 31.557 -19.136 -19.844 1.00 56.69 300 ASP A O 1
ATOM 2476 N N . HIS A 1 301 ? 30.654 -18.048 -18.129 1.00 57.62 301 HIS A N 1
ATOM 2477 C CA . HIS A 1 301 ? 31.102 -16.748 -18.616 1.00 57.62 301 HIS A CA 1
ATOM 2478 C C . HIS A 1 301 ? 32.410 -16.350 -17.930 1.00 57.62 301 HIS A C 1
ATOM 2480 O O . HIS A 1 301 ? 32.439 -16.260 -16.701 1.00 57.62 301 HIS A O 1
ATOM 2486 N N . PRO A 1 302 ? 33.484 -16.029 -18.682 1.00 66.25 302 PRO A N 1
ATOM 2487 C CA . PRO A 1 302 ? 34.693 -15.503 -18.068 1.00 66.25 302 PRO A CA 1
ATOM 2488 C C . PRO A 1 302 ? 34.336 -14.264 -17.232 1.00 66.25 302 PRO A C 1
ATOM 2490 O O . PRO A 1 302 ? 33.487 -13.465 -17.659 1.00 66.25 302 PRO A O 1
ATOM 2493 N N . PRO A 1 303 ? 34.958 -14.087 -16.052 1.00 67.56 303 PRO A N 1
ATOM 2494 C CA . PRO A 1 303 ? 34.609 -13.015 -15.133 1.00 67.56 303 PRO A CA 1
ATOM 2495 C C . PRO A 1 303 ? 34.630 -11.672 -15.866 1.00 67.56 303 PRO A C 1
ATOM 2497 O O . PRO A 1 303 ? 35.597 -11.314 -16.549 1.00 67.56 303 PRO A O 1
ATOM 2500 N N . ARG A 1 304 ? 33.519 -10.933 -15.770 1.00 69.94 304 ARG A N 1
ATOM 2501 C CA . ARG A 1 304 ? 33.388 -9.619 -16.404 1.00 69.94 304 ARG A CA 1
ATOM 2502 C C . ARG A 1 304 ? 34.394 -8.676 -15.751 1.00 69.94 304 ARG A C 1
ATOM 2504 O O . ARG A 1 304 ? 34.205 -8.279 -14.607 1.00 69.94 304 ARG A O 1
ATOM 2511 N N . ARG A 1 305 ? 35.444 -8.316 -16.490 1.00 76.50 305 ARG A N 1
ATOM 2512 C CA . ARG A 1 305 ? 36.465 -7.362 -16.036 1.00 76.50 305 ARG A CA 1
ATOM 2513 C C . ARG A 1 305 ? 35.833 -6.034 -15.654 1.00 76.50 305 ARG A C 1
ATOM 2515 O O . ARG A 1 305 ? 34.916 -5.559 -16.339 1.00 76.50 305 ARG A O 1
ATOM 2522 N N . SER A 1 306 ? 36.334 -5.433 -14.582 1.00 84.12 306 SER A N 1
ATOM 2523 C CA . SER A 1 306 ? 35.854 -4.130 -14.148 1.00 84.12 306 SER A CA 1
ATOM 2524 C C . SER A 1 306 ? 36.144 -3.082 -15.221 1.00 84.12 306 SER A C 1
ATOM 2526 O O . SER A 1 306 ? 37.199 -3.075 -15.854 1.00 84.12 306 SER A O 1
ATOM 2528 N N . ILE A 1 307 ? 35.211 -2.147 -15.419 1.00 85.12 307 ILE A N 1
ATOM 2529 C CA . ILE A 1 307 ? 35.408 -1.004 -16.328 1.00 85.12 307 ILE A CA 1
ATOM 2530 C C . ILE A 1 307 ? 36.619 -0.165 -15.885 1.00 85.12 307 ILE A C 1
ATOM 2532 O O . ILE A 1 307 ? 37.248 0.478 -16.723 1.00 85.12 307 ILE A O 1
ATOM 2536 N N . LEU A 1 308 ? 36.952 -0.215 -14.591 1.00 88.25 308 LEU A N 1
ATOM 2537 C CA . LEU A 1 308 ? 38.047 0.530 -13.981 1.00 88.25 308 LEU A CA 1
ATOM 2538 C C . LEU A 1 308 ? 39.442 -0.063 -14.243 1.00 88.25 308 LEU A C 1
ATOM 2540 O O . LEU A 1 308 ? 40.425 0.615 -13.993 1.00 88.25 308 LEU A O 1
ATOM 2544 N N . GLU A 1 309 ? 39.546 -1.286 -14.773 1.00 88.44 309 GLU A N 1
ATOM 2545 C CA . GLU A 1 309 ? 40.834 -1.923 -15.123 1.00 88.44 309 GLU A CA 1
ATOM 2546 C C . GLU A 1 309 ? 41.425 -1.416 -16.454 1.00 88.44 309 GLU A C 1
ATOM 2548 O O . GLU A 1 309 ? 42.416 -1.944 -16.954 1.00 88.44 309 GLU A O 1
ATOM 2553 N N . ARG A 1 310 ? 40.786 -0.429 -17.085 1.00 87.88 310 ARG A N 1
ATOM 2554 C CA . ARG A 1 310 ? 41.266 0.202 -18.320 1.00 87.88 310 ARG A CA 1
ATOM 2555 C C . ARG A 1 310 ? 42.325 1.262 -18.001 1.00 87.88 310 ARG A C 1
ATOM 2557 O O . ARG A 1 310 ? 42.211 1.894 -16.955 1.00 87.88 310 ARG A O 1
ATOM 2564 N N . PRO A 1 311 ? 43.289 1.523 -18.903 1.00 88.12 311 PRO A N 1
ATOM 2565 C CA . PRO A 1 311 ? 43.388 1.071 -20.298 1.00 88.12 311 PRO A CA 1
ATOM 2566 C C . PRO A 1 311 ? 43.890 -0.369 -20.485 1.00 88.12 311 PRO A C 1
ATOM 2568 O O . PRO A 1 311 ? 44.716 -0.869 -19.732 1.00 88.12 311 PRO A O 1
ATOM 2571 N N . LEU A 1 312 ? 43.413 -1.040 -21.541 1.00 88.31 312 LEU A N 1
ATOM 2572 C CA . LEU A 1 312 ? 43.860 -2.398 -21.897 1.00 88.31 312 LEU A CA 1
ATOM 2573 C C . LEU A 1 312 ? 45.094 -2.371 -22.824 1.00 88.31 312 LEU A C 1
ATOM 2575 O O . LEU A 1 312 ? 45.184 -1.473 -23.667 1.00 88.31 312 LEU A O 1
ATOM 2579 N N . PRO A 1 313 ? 46.009 -3.357 -22.741 1.00 88.00 313 PRO A N 1
ATOM 2580 C CA . PRO A 1 313 ? 47.106 -3.501 -23.701 1.00 88.00 313 PRO A CA 1
ATOM 2581 C C . PRO A 1 313 ? 46.592 -3.892 -25.099 1.00 88.00 313 PRO A C 1
ATOM 2583 O O . PRO A 1 313 ? 45.511 -4.477 -25.221 1.00 88.00 313 PRO A O 1
ATOM 2586 N N . LEU A 1 314 ? 47.379 -3.582 -26.139 1.00 83.62 314 LEU A N 1
ATOM 2587 C CA . LEU A 1 314 ? 47.053 -3.814 -27.558 1.00 83.62 314 LEU A CA 1
ATOM 2588 C C . LEU A 1 314 ? 46.659 -5.264 -27.860 1.00 83.62 314 LEU A C 1
ATOM 2590 O O . LEU A 1 314 ? 45.640 -5.486 -28.506 1.00 83.62 314 LEU A O 1
ATOM 2594 N N . ASP A 1 315 ? 47.373 -6.238 -27.297 1.00 85.44 315 ASP A N 1
ATOM 2595 C CA . ASP A 1 315 ? 47.132 -7.672 -27.540 1.00 85.44 315 ASP A CA 1
ATOM 2596 C C . ASP A 1 315 ? 45.746 -8.143 -27.075 1.00 85.44 315 ASP A C 1
ATOM 2598 O O . ASP A 1 315 ? 45.231 -9.169 -27.514 1.00 85.44 315 ASP A O 1
ATOM 2602 N N . ARG A 1 316 ? 45.123 -7.393 -26.157 1.00 85.00 316 ARG A N 1
ATOM 2603 C CA . ARG A 1 316 ? 43.799 -7.698 -25.599 1.00 85.00 316 ARG A CA 1
ATOM 2604 C C . ARG A 1 316 ? 42.678 -6.895 -26.261 1.00 85.00 316 ARG A C 1
ATOM 2606 O O . ARG A 1 316 ? 41.514 -7.062 -25.886 1.00 85.00 316 ARG A O 1
ATOM 2613 N N . LEU A 1 317 ? 42.997 -6.002 -27.198 1.00 84.62 317 LEU A N 1
ATOM 2614 C CA . LEU A 1 317 ? 42.025 -5.183 -27.914 1.00 84.62 317 LEU A CA 1
ATOM 2615 C C . LEU A 1 317 ? 41.609 -5.860 -29.223 1.00 84.62 317 LEU A C 1
ATOM 2617 O O . LEU A 1 317 ? 42.422 -6.362 -29.988 1.00 84.62 317 LEU A O 1
ATOM 2621 N N . SER A 1 318 ? 40.306 -5.840 -29.511 1.00 81.06 318 SER A N 1
ATOM 2622 C CA . SER A 1 318 ? 39.779 -6.263 -30.813 1.00 81.06 318 SER A CA 1
ATOM 2623 C C . SER A 1 318 ? 39.878 -5.100 -31.802 1.00 81.06 318 SER A C 1
ATOM 2625 O O . SER A 1 318 ? 38.921 -4.347 -31.987 1.00 81.06 318 SER A O 1
ATOM 2627 N N . GLY A 1 319 ? 41.053 -4.939 -32.414 1.00 86.69 319 GLY A N 1
ATOM 2628 C CA . GLY A 1 319 ? 41.324 -3.926 -33.438 1.00 86.69 319 GLY A CA 1
ATOM 2629 C C . GLY A 1 319 ? 41.851 -2.602 -32.880 1.00 86.69 319 GLY A C 1
ATOM 2630 O O . GLY A 1 319 ? 42.511 -2.562 -31.846 1.00 86.69 319 GLY A O 1
ATOM 2631 N N . ARG A 1 320 ? 41.579 -1.500 -33.592 1.00 87.81 320 ARG A N 1
ATOM 2632 C CA . ARG A 1 320 ? 42.068 -0.167 -33.211 1.00 87.81 320 ARG A CA 1
ATOM 2633 C C . ARG A 1 320 ? 41.468 0.269 -31.872 1.00 87.81 320 ARG A C 1
ATOM 2635 O O . ARG A 1 320 ? 40.257 0.152 -31.670 1.00 87.81 320 ARG A O 1
ATOM 2642 N N . ARG A 1 321 ? 42.300 0.831 -30.990 1.00 90.44 321 ARG A N 1
ATOM 2643 C CA . ARG A 1 321 ? 41.846 1.421 -29.727 1.00 90.44 321 ARG A CA 1
ATOM 2644 C C . ARG A 1 321 ? 40.780 2.484 -29.989 1.00 90.44 321 ARG A C 1
ATOM 2646 O O . ARG A 1 321 ? 40.902 3.303 -30.897 1.00 90.44 321 ARG A O 1
ATOM 2653 N N . HIS A 1 322 ? 39.719 2.454 -29.192 1.00 91.25 322 HIS A N 1
ATOM 2654 C CA . HIS A 1 322 ? 38.639 3.431 -29.236 1.00 91.25 322 HIS A CA 1
ATOM 2655 C C . HIS A 1 322 ? 38.539 4.112 -27.875 1.00 91.25 322 HIS A C 1
ATOM 2657 O O . HIS A 1 322 ? 38.323 3.434 -26.868 1.00 91.25 322 HIS A O 1
ATOM 2663 N N . VAL A 1 323 ? 38.643 5.442 -27.859 1.00 94.56 323 VAL A N 1
ATOM 2664 C CA . VAL A 1 323 ? 38.538 6.247 -26.637 1.00 94.56 323 VAL A CA 1
ATOM 2665 C C . VAL A 1 323 ? 37.085 6.222 -26.141 1.00 94.56 323 VAL A C 1
ATOM 2667 O O . VAL A 1 323 ? 36.186 6.660 -26.867 1.00 94.56 323 VAL A O 1
ATOM 2670 N N . PRO A 1 324 ? 36.805 5.685 -24.940 1.00 95.06 324 PRO A N 1
ATOM 2671 C CA . PRO A 1 324 ? 35.455 5.687 -24.392 1.00 95.06 324 PRO A CA 1
ATOM 2672 C C . PRO A 1 324 ? 34.924 7.113 -24.203 1.00 95.06 324 PRO A C 1
ATOM 2674 O O . PRO A 1 324 ? 35.677 8.045 -23.939 1.00 95.06 324 PRO A O 1
ATOM 2677 N N . VAL A 1 325 ? 33.606 7.281 -24.303 1.00 95.69 325 VAL A N 1
ATOM 2678 C CA . VAL A 1 325 ? 32.959 8.582 -24.085 1.00 95.69 325 VAL A CA 1
ATOM 2679 C C . VAL A 1 325 ? 32.329 8.588 -22.701 1.00 95.69 325 VAL A C 1
ATOM 2681 O O . VAL A 1 325 ? 31.377 7.838 -22.457 1.00 95.69 325 VAL A O 1
ATOM 2684 N N . LEU A 1 326 ? 32.850 9.431 -21.810 1.00 96.19 326 LEU A N 1
ATOM 2685 C CA . LEU A 1 326 ? 32.209 9.742 -20.538 1.00 96.19 326 LEU A CA 1
ATOM 2686 C C . LEU A 1 326 ? 31.043 10.699 -20.794 1.00 96.19 326 LEU A C 1
ATOM 2688 O O . LEU A 1 326 ? 31.200 11.724 -21.453 1.00 96.19 326 LEU A O 1
ATOM 2692 N N . PHE A 1 327 ? 29.858 10.352 -20.301 1.00 95.50 327 PHE A N 1
ATOM 2693 C CA . PHE A 1 327 ? 28.698 11.235 -20.348 1.00 95.50 327 PHE A CA 1
ATOM 2694 C C . PHE A 1 327 ? 27.927 11.179 -19.031 1.00 95.50 327 PHE A C 1
ATOM 2696 O O . PHE A 1 327 ? 27.994 10.199 -18.287 1.00 95.50 327 PHE A O 1
ATOM 2703 N N . ASN A 1 328 ? 27.180 12.245 -18.753 1.00 96.31 328 ASN A N 1
ATOM 2704 C CA . ASN A 1 328 ? 26.369 12.364 -17.552 1.00 96.31 328 ASN A CA 1
ATOM 2705 C C . ASN A 1 328 ? 24.901 12.028 -17.860 1.00 96.31 328 ASN A C 1
ATOM 2707 O O . ASN A 1 328 ? 24.233 12.750 -18.599 1.00 96.31 328 ASN A O 1
ATOM 2711 N N . ALA A 1 329 ? 24.385 10.942 -17.285 1.00 94.62 329 ALA A N 1
ATOM 2712 C CA . ALA A 1 329 ? 22.981 10.554 -17.376 1.00 94.62 329 ALA A CA 1
ATOM 2713 C C . ALA A 1 329 ? 22.219 11.052 -16.136 1.00 94.62 329 ALA A C 1
ATOM 2715 O O . ALA A 1 329 ? 22.053 10.317 -15.166 1.00 94.62 329 ALA A O 1
ATOM 2716 N N . GLN A 1 330 ? 21.783 12.318 -16.149 1.00 93.94 330 GLN A N 1
ATOM 2717 C CA . GLN A 1 330 ? 21.010 12.944 -15.057 1.00 93.94 330 GLN A CA 1
ATOM 2718 C C . GLN A 1 330 ? 21.672 12.847 -13.663 1.00 93.94 330 GLN A C 1
ATOM 2720 O O . GLN A 1 330 ? 21.004 12.675 -12.639 1.00 93.94 330 GLN A O 1
ATOM 2725 N N . GLY A 1 331 ? 22.995 12.987 -13.604 1.00 91.81 331 GLY A N 1
ATOM 2726 C CA . GLY A 1 331 ? 23.804 12.911 -12.383 1.00 91.81 331 GLY A CA 1
ATOM 2727 C C . GLY A 1 331 ? 24.468 11.553 -12.147 1.00 91.81 331 GLY A C 1
ATOM 2728 O O . GLY A 1 331 ? 25.115 11.382 -11.118 1.00 91.81 331 GLY A O 1
ATOM 2729 N N . ILE A 1 332 ? 24.305 10.597 -13.067 1.00 96.38 332 ILE A N 1
ATOM 2730 C CA . ILE A 1 332 ? 24.992 9.303 -13.048 1.00 96.38 332 ILE A CA 1
ATOM 2731 C C . ILE A 1 332 ? 26.119 9.357 -14.089 1.00 96.38 332 ILE A C 1
ATOM 2733 O O . ILE A 1 332 ? 25.817 9.462 -15.285 1.00 96.38 332 ILE A O 1
ATOM 2737 N N . PRO A 1 333 ? 27.401 9.282 -13.691 1.00 96.88 333 PRO A N 1
ATOM 2738 C CA . PRO A 1 333 ? 28.495 9.198 -14.648 1.00 96.88 333 PRO A CA 1
ATOM 2739 C C . PRO A 1 333 ? 28.483 7.828 -15.319 1.00 96.88 333 PRO A C 1
ATOM 2741 O O . PRO A 1 333 ? 28.419 6.786 -14.662 1.00 96.88 333 PRO A O 1
ATOM 2744 N N . VAL A 1 334 ? 28.522 7.824 -16.647 1.00 96.00 334 VAL A N 1
ATOM 2745 C CA . VAL A 1 334 ? 28.509 6.591 -17.423 1.00 96.00 334 VAL A CA 1
ATOM 2746 C C . VAL A 1 334 ? 29.593 6.631 -18.481 1.00 96.00 334 VAL A C 1
ATOM 2748 O O . VAL A 1 334 ? 29.632 7.522 -19.329 1.00 96.00 334 VAL A O 1
ATOM 2751 N N . LEU A 1 335 ? 30.429 5.596 -18.477 1.00 95.31 335 LEU A N 1
ATOM 2752 C CA . LEU A 1 335 ? 31.437 5.386 -19.501 1.00 95.31 335 LEU A CA 1
ATOM 2753 C C . LEU A 1 335 ? 30.884 4.503 -20.626 1.00 95.31 335 LEU A C 1
ATOM 2755 O O . LEU A 1 335 ? 30.590 3.321 -20.429 1.00 95.31 335 LEU A O 1
ATOM 2759 N N . ARG A 1 336 ? 30.739 5.064 -21.830 1.00 94.06 336 ARG A N 1
ATOM 2760 C CA . ARG A 1 336 ? 30.280 4.318 -23.010 1.00 94.06 336 ARG A CA 1
ATOM 2761 C C . ARG A 1 336 ? 31.458 3.874 -23.865 1.00 94.06 336 ARG A C 1
ATOM 2763 O O . ARG A 1 336 ? 32.119 4.697 -24.491 1.00 94.06 336 ARG A O 1
ATOM 2770 N N . ILE A 1 337 ? 31.655 2.559 -23.943 1.00 91.88 337 ILE A N 1
ATOM 2771 C CA . ILE A 1 337 ? 32.769 1.947 -24.683 1.00 91.88 337 ILE A CA 1
ATOM 2772 C C . ILE A 1 337 ? 32.423 1.725 -26.166 1.00 91.88 337 ILE A C 1
ATOM 2774 O O . ILE A 1 337 ? 33.231 2.043 -27.029 1.00 91.88 337 ILE A O 1
ATOM 2778 N N . LYS A 1 338 ? 31.232 1.188 -26.477 1.00 89.19 338 LYS A N 1
ATOM 2779 C CA . LYS A 1 338 ? 30.785 0.874 -27.851 1.00 89.19 338 LYS A CA 1
ATOM 2780 C C . LYS A 1 338 ? 29.402 1.472 -28.149 1.00 89.19 338 LYS A C 1
ATOM 2782 O O . LYS A 1 338 ? 28.640 1.778 -27.228 1.00 89.19 338 LYS A O 1
ATOM 2787 N N . LYS A 1 339 ? 29.090 1.629 -29.441 1.00 89.88 339 LYS A N 1
ATOM 2788 C CA . LYS A 1 339 ? 27.739 1.895 -29.971 1.00 89.88 339 LYS A CA 1
ATOM 2789 C C . LYS A 1 339 ? 27.247 0.642 -30.723 1.00 89.88 339 LYS A C 1
ATOM 2791 O O . LYS A 1 339 ? 28.069 0.043 -31.413 1.00 89.88 339 LYS A O 1
ATOM 2796 N N . PRO A 1 340 ? 25.957 0.259 -30.639 1.00 90.56 340 PRO A N 1
ATOM 2797 C CA . PRO A 1 340 ? 24.896 0.818 -29.789 1.00 90.56 340 PRO A CA 1
ATOM 2798 C C . PRO A 1 340 ? 25.149 0.580 -28.287 1.00 90.56 340 PRO A C 1
ATOM 2800 O O . PRO A 1 340 ? 26.026 -0.195 -27.910 1.00 90.56 340 PRO A O 1
ATOM 2803 N N . GLN A 1 341 ? 24.419 1.285 -27.413 1.00 91.88 341 GLN A N 1
ATOM 2804 C CA . GLN A 1 341 ? 24.565 1.121 -25.962 1.00 91.88 341 GLN A CA 1
ATOM 2805 C C . GLN A 1 341 ? 24.186 -0.315 -25.553 1.00 91.88 341 GLN A C 1
ATOM 2807 O O . GLN A 1 341 ? 23.130 -0.794 -25.971 1.00 91.88 341 GLN A O 1
ATOM 2812 N N . PRO A 1 342 ? 24.994 -1.010 -24.730 1.00 90.94 342 PRO A N 1
ATOM 2813 C CA . PRO A 1 342 ? 24.639 -2.351 -24.290 1.00 90.94 342 PRO A CA 1
ATOM 2814 C C . PRO A 1 342 ? 23.381 -2.309 -23.416 1.00 90.94 342 PRO A C 1
ATOM 2816 O O . PRO A 1 342 ? 23.274 -1.480 -22.511 1.00 90.94 342 PRO A O 1
ATOM 2819 N N . HIS A 1 343 ? 22.453 -3.242 -23.652 1.00 89.25 343 HIS A N 1
ATOM 2820 C CA . HIS A 1 343 ? 21.160 -3.295 -22.958 1.00 89.25 343 HIS A CA 1
ATOM 2821 C C . HIS A 1 343 ? 21.306 -3.308 -21.428 1.00 89.25 343 HIS A C 1
ATOM 2823 O O . HIS A 1 343 ? 20.559 -2.621 -20.735 1.00 89.25 343 HIS A O 1
ATOM 2829 N N . ALA A 1 344 ? 22.302 -4.029 -20.901 1.00 87.88 344 ALA A N 1
ATOM 2830 C CA . ALA A 1 344 ? 22.588 -4.078 -19.467 1.00 87.88 344 ALA A CA 1
ATOM 2831 C C . ALA A 1 344 ? 22.902 -2.690 -18.878 1.00 87.88 344 ALA A C 1
ATOM 2833 O O . ALA A 1 344 ? 22.418 -2.347 -17.803 1.00 87.88 344 ALA A O 1
ATOM 2834 N N . LEU A 1 345 ? 23.650 -1.856 -19.610 1.00 90.00 345 LEU A N 1
ATOM 2835 C CA . LEU A 1 345 ? 23.969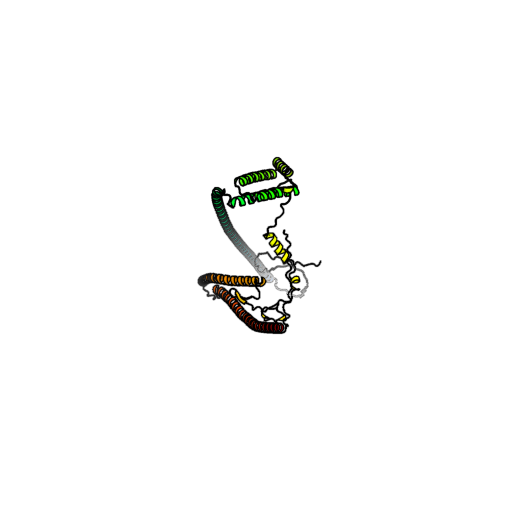 -0.499 -19.173 1.00 90.00 345 LEU A CA 1
ATOM 2836 C C . LEU A 1 345 ? 22.740 0.412 -19.238 1.00 90.00 345 LEU A C 1
ATOM 2838 O O . LEU A 1 345 ? 22.502 1.191 -18.320 1.00 90.00 345 LEU A O 1
ATOM 2842 N N . SER A 1 346 ? 21.931 0.297 -20.294 1.00 91.88 346 SER A N 1
ATOM 2843 C CA . SER A 1 346 ? 20.667 1.033 -20.386 1.00 91.88 346 SER A CA 1
ATOM 2844 C C . SER A 1 346 ? 19.699 0.648 -19.260 1.00 91.88 346 SER A C 1
ATOM 2846 O O . SER A 1 346 ? 19.020 1.521 -18.723 1.00 91.88 346 SER A O 1
ATOM 2848 N N . ALA A 1 347 ? 19.635 -0.635 -18.890 1.00 92.06 347 ALA A N 1
ATOM 2849 C CA . ALA A 1 347 ? 18.832 -1.117 -17.767 1.00 92.06 347 ALA A CA 1
ATOM 2850 C C . ALA A 1 347 ? 19.331 -0.539 -16.434 1.00 92.06 347 ALA A C 1
ATOM 2852 O O . ALA A 1 347 ? 18.543 0.054 -15.703 1.00 92.06 347 ALA A O 1
ATOM 2853 N N . TYR A 1 348 ? 20.644 -0.588 -16.185 1.00 93.38 348 TYR A N 1
ATOM 2854 C CA . TYR A 1 348 ? 21.264 0.010 -15.000 1.00 93.38 348 TYR A CA 1
ATOM 2855 C C . TYR A 1 348 ? 20.931 1.503 -14.844 1.00 93.38 348 TYR A C 1
ATOM 2857 O O . TYR A 1 348 ? 20.533 1.940 -13.764 1.00 93.38 348 TYR A O 1
ATOM 2865 N N . ILE A 1 349 ? 21.040 2.287 -15.924 1.00 95.62 349 ILE A N 1
ATOM 2866 C CA . ILE A 1 349 ? 20.705 3.721 -15.901 1.00 95.62 349 ILE A CA 1
ATOM 2867 C C . ILE A 1 349 ? 19.231 3.928 -15.549 1.00 95.62 349 ILE A C 1
ATOM 2869 O O . ILE A 1 349 ? 18.916 4.779 -14.720 1.00 95.62 349 ILE A O 1
ATOM 2873 N N . LYS A 1 350 ? 18.324 3.146 -16.147 1.00 95.94 350 LYS A N 1
ATOM 2874 C CA . LYS A 1 350 ? 16.886 3.236 -15.857 1.00 95.94 350 LYS A CA 1
ATOM 2875 C C . LYS A 1 350 ? 16.581 2.910 -14.399 1.00 95.94 350 LYS A C 1
ATOM 2877 O O . LYS A 1 350 ? 15.792 3.621 -13.782 1.00 95.94 350 LYS A O 1
ATOM 2882 N N . ASP A 1 351 ? 17.195 1.871 -13.846 1.00 95.69 351 ASP A N 1
ATOM 2883 C CA . ASP A 1 351 ? 16.957 1.466 -12.459 1.00 95.69 351 ASP A CA 1
ATOM 2884 C C . ASP A 1 351 ? 17.501 2.500 -11.469 1.00 95.69 351 ASP A C 1
ATOM 2886 O O . ASP A 1 351 ? 16.817 2.862 -10.510 1.00 95.69 351 ASP A O 1
ATOM 2890 N N . ARG A 1 352 ? 18.680 3.068 -11.744 1.00 96.00 352 ARG A N 1
ATOM 2891 C CA . ARG A 1 352 ? 19.222 4.188 -10.963 1.00 96.00 352 ARG A CA 1
ATOM 2892 C C . ARG A 1 352 ? 18.346 5.432 -11.045 1.00 96.00 352 ARG A C 1
ATOM 2894 O O . ARG A 1 352 ? 18.086 6.055 -10.018 1.00 96.00 352 ARG A O 1
ATOM 2901 N N . LEU A 1 353 ? 17.841 5.761 -12.230 1.00 96.19 353 LEU A N 1
ATOM 2902 C CA . LEU A 1 353 ? 16.944 6.895 -12.403 1.00 96.19 353 LEU A CA 1
ATOM 2903 C C . LEU A 1 353 ? 15.629 6.707 -11.634 1.00 96.19 353 LEU A C 1
ATOM 2905 O O . LEU A 1 353 ? 15.196 7.617 -10.936 1.00 96.19 353 LEU A O 1
ATOM 2909 N N . LYS A 1 354 ? 15.034 5.510 -11.673 1.00 96.19 354 LYS A N 1
ATOM 2910 C CA . LYS A 1 354 ? 13.850 5.188 -10.859 1.00 96.19 354 LYS A CA 1
ATOM 2911 C C . LYS A 1 354 ? 14.120 5.336 -9.365 1.00 96.19 354 LYS A C 1
ATOM 2913 O O . LYS A 1 354 ? 13.277 5.863 -8.647 1.00 96.19 354 LYS A O 1
ATOM 2918 N N . LYS A 1 355 ? 15.285 4.886 -8.890 1.00 95.38 355 LYS A N 1
ATOM 2919 C CA . LYS A 1 355 ? 15.671 5.027 -7.480 1.00 95.38 355 LYS A CA 1
ATOM 2920 C C . LYS A 1 355 ? 15.764 6.501 -7.069 1.00 95.38 355 LYS A C 1
ATOM 2922 O O . LYS A 1 355 ? 15.236 6.866 -6.024 1.00 95.38 355 LYS A O 1
ATOM 2927 N N . LYS A 1 356 ? 16.361 7.338 -7.919 1.00 94.69 356 LYS A N 1
ATOM 2928 C CA . LYS A 1 356 ? 16.458 8.788 -7.711 1.00 94.69 356 LYS A CA 1
ATOM 2929 C C . LYS A 1 356 ? 15.095 9.482 -7.745 1.00 94.69 356 LYS A C 1
ATOM 2931 O O . LYS A 1 356 ? 14.836 10.360 -6.925 1.00 94.69 356 LYS A O 1
ATOM 2936 N N . GLN A 1 357 ? 14.216 9.069 -8.658 1.00 95.94 357 GLN A N 1
ATOM 2937 C CA . GLN A 1 357 ? 12.839 9.558 -8.690 1.00 95.94 357 GLN A CA 1
ATOM 2938 C C . GLN A 1 357 ? 12.133 9.224 -7.374 1.00 95.94 357 GLN A C 1
ATOM 2940 O O . GLN A 1 357 ? 11.634 10.126 -6.721 1.00 95.94 357 GLN A O 1
ATOM 2945 N N . LYS A 1 358 ? 12.224 7.972 -6.906 1.00 96.50 358 LYS A N 1
ATOM 2946 C CA . LYS A 1 358 ? 11.638 7.558 -5.625 1.00 96.50 358 LYS A CA 1
ATOM 2947 C C . LYS A 1 358 ? 12.160 8.383 -4.443 1.00 96.50 358 LYS A C 1
ATOM 2949 O O . LYS A 1 358 ? 11.367 8.786 -3.607 1.00 96.50 358 LYS A O 1
ATOM 2954 N N . GLN A 1 359 ? 13.468 8.645 -4.368 1.00 94.56 359 GLN A N 1
ATOM 2955 C CA . GLN A 1 359 ? 14.042 9.514 -3.326 1.00 94.56 359 GLN A CA 1
ATOM 2956 C C . GLN A 1 359 ? 13.460 10.933 -3.386 1.00 94.56 359 GLN A C 1
ATOM 2958 O O . GLN A 1 359 ? 13.120 11.500 -2.352 1.00 94.56 359 GLN A O 1
ATOM 2963 N N . THR A 1 360 ? 13.316 11.476 -4.598 1.00 95.12 360 THR A N 1
ATOM 2964 C CA . THR A 1 360 ? 12.744 12.807 -4.839 1.00 95.12 360 THR A CA 1
ATOM 2965 C C . THR A 1 360 ? 11.274 12.860 -4.421 1.00 95.12 360 THR A C 1
ATOM 2967 O O . THR A 1 360 ? 10.875 13.780 -3.715 1.00 95.12 360 THR A O 1
ATOM 2970 N N . ASP A 1 361 ? 10.494 11.842 -4.782 1.00 97.00 361 ASP A N 1
ATOM 2971 C CA . ASP A 1 361 ? 9.092 11.702 -4.384 1.00 97.00 361 ASP A CA 1
ATOM 2972 C C . ASP A 1 361 ? 8.963 11.576 -2.859 1.00 97.00 361 ASP A C 1
ATOM 2974 O O . ASP A 1 361 ? 8.094 12.196 -2.256 1.00 97.00 361 ASP A O 1
ATOM 2978 N N . THR A 1 362 ? 9.859 10.819 -2.210 1.00 96.56 362 THR A N 1
ATOM 2979 C CA . THR A 1 362 ? 9.910 10.727 -0.743 1.00 96.56 362 THR A CA 1
ATOM 2980 C C . THR A 1 362 ? 10.184 12.081 -0.102 1.00 96.56 362 THR A C 1
ATOM 2982 O O . THR A 1 362 ? 9.551 12.388 0.899 1.00 96.56 362 THR A O 1
ATOM 2985 N N . ARG A 1 363 ? 11.072 12.904 -0.671 1.00 96.88 363 ARG A N 1
ATOM 2986 C CA . ARG A 1 363 ? 11.310 14.262 -0.167 1.00 96.88 363 ARG A CA 1
ATOM 2987 C C . ARG A 1 363 ? 10.042 15.112 -0.249 1.00 96.88 363 ARG A C 1
ATOM 2989 O O . ARG A 1 363 ? 9.628 15.642 0.767 1.00 96.88 363 ARG A O 1
ATOM 2996 N N . TYR A 1 364 ? 9.392 15.163 -1.413 1.00 97.62 364 TYR A N 1
ATOM 2997 C CA . TYR A 1 364 ? 8.143 15.920 -1.566 1.00 97.62 364 TYR A CA 1
ATOM 2998 C C . TYR A 1 364 ? 7.037 15.436 -0.623 1.00 97.62 364 TYR A C 1
ATOM 3000 O O . TYR A 1 364 ? 6.274 16.241 -0.100 1.00 97.62 364 TYR A O 1
ATOM 3008 N N . ARG A 1 365 ? 6.961 14.123 -0.380 1.00 97.88 365 ARG A N 1
ATOM 3009 C CA . ARG A 1 365 ? 6.029 13.559 0.597 1.00 97.88 365 ARG A CA 1
ATOM 3010 C C . ARG A 1 365 ? 6.358 14.013 2.023 1.00 97.88 365 ARG A C 1
ATOM 3012 O O . ARG A 1 365 ? 5.452 14.423 2.732 1.00 97.88 365 ARG A O 1
ATOM 3019 N N . LEU A 1 366 ? 7.631 13.964 2.422 1.00 97.38 366 LEU A N 1
ATOM 3020 C CA . LEU A 1 366 ? 8.078 14.422 3.742 1.00 97.38 366 LEU A CA 1
ATOM 3021 C C . LEU A 1 366 ? 7.874 15.931 3.936 1.00 97.38 366 LEU A C 1
ATOM 3023 O O . LEU A 1 366 ? 7.624 16.358 5.055 1.00 97.38 366 LEU A O 1
ATOM 3027 N N . ASP A 1 367 ? 7.981 16.737 2.876 1.00 97.06 367 ASP A N 1
ATOM 3028 C CA . ASP A 1 367 ? 7.691 18.176 2.936 1.00 97.06 367 ASP A CA 1
ATOM 3029 C C . ASP A 1 367 ? 6.210 18.424 3.272 1.00 97.06 367 ASP A C 1
ATOM 3031 O O . ASP A 1 367 ? 5.904 19.245 4.131 1.00 97.06 367 ASP A O 1
ATOM 3035 N N . ALA A 1 368 ? 5.294 17.663 2.663 1.00 96.88 368 ALA A N 1
ATOM 3036 C CA . ALA A 1 368 ? 3.867 17.727 2.990 1.00 96.88 368 ALA A CA 1
ATOM 3037 C C . ALA A 1 368 ? 3.554 17.164 4.392 1.00 96.88 368 ALA A C 1
ATOM 3039 O O . ALA A 1 368 ? 2.739 17.725 5.121 1.00 96.88 368 ALA A O 1
ATOM 3040 N N . GLU A 1 369 ? 4.213 16.070 4.793 1.00 97.56 369 GLU A N 1
ATOM 3041 C CA . GLU A 1 369 ? 4.075 15.489 6.139 1.00 97.56 369 GLU A CA 1
ATOM 3042 C C . GLU A 1 369 ? 4.565 16.455 7.231 1.00 97.56 369 GLU A C 1
ATOM 3044 O O . GLU A 1 369 ? 4.008 16.461 8.323 1.00 97.56 369 GLU A O 1
ATOM 3049 N N . LEU A 1 370 ? 5.547 17.315 6.939 1.00 97.94 370 LEU A N 1
ATOM 3050 C CA . LEU A 1 370 ? 6.057 18.312 7.884 1.00 97.94 370 LEU A CA 1
ATOM 3051 C C . LEU A 1 370 ? 5.007 19.378 8.229 1.00 97.94 370 LEU A C 1
ATOM 3053 O O . LEU A 1 370 ? 4.920 19.812 9.376 1.00 97.94 370 LEU A O 1
ATOM 3057 N N . GLU A 1 371 ? 4.208 19.810 7.253 1.00 96.25 371 GLU A N 1
ATOM 3058 C CA . GLU A 1 371 ? 3.122 20.768 7.497 1.00 96.25 371 GLU A CA 1
ATOM 3059 C C . GLU A 1 371 ? 2.053 20.171 8.418 1.00 96.25 371 GLU A C 1
ATOM 3061 O O . GLU A 1 371 ? 1.620 20.835 9.358 1.00 96.25 371 GLU A O 1
ATOM 3066 N N . LEU A 1 372 ? 1.692 18.903 8.195 1.00 97.44 372 LEU A N 1
ATOM 3067 C CA . LEU A 1 372 ? 0.760 18.169 9.054 1.00 97.44 372 LEU A CA 1
ATOM 3068 C C . LEU A 1 372 ? 1.331 17.967 10.460 1.00 97.44 372 LEU A C 1
ATOM 3070 O O . LEU A 1 372 ? 0.654 18.252 11.443 1.00 97.44 372 LEU A O 1
ATOM 3074 N N . ALA A 1 373 ? 2.593 17.557 10.565 1.00 97.75 373 ALA A N 1
ATOM 3075 C CA . ALA A 1 373 ? 3.258 17.348 11.845 1.00 97.75 373 ALA A CA 1
ATOM 3076 C C . ALA A 1 373 ? 3.233 18.607 12.727 1.00 97.75 373 ALA A C 1
ATOM 3078 O O . ALA A 1 373 ? 2.910 18.523 13.905 1.00 97.75 373 ALA A O 1
ATOM 3079 N N . ARG A 1 374 ? 3.448 19.793 12.140 1.00 97.50 374 ARG A N 1
ATOM 3080 C CA . ARG A 1 374 ? 3.336 21.072 12.863 1.00 97.50 374 ARG A CA 1
ATOM 3081 C C . ARG A 1 374 ? 1.934 21.327 13.405 1.00 97.50 374 ARG A C 1
ATOM 3083 O O . ARG A 1 374 ? 1.793 21.899 14.484 1.00 97.50 374 ARG A O 1
ATOM 3090 N N . THR A 1 375 ? 0.901 20.960 12.647 1.00 97.94 375 THR A N 1
ATOM 3091 C CA . THR A 1 375 ? -0.484 21.110 13.112 1.00 97.94 375 THR A CA 1
ATOM 3092 C C . THR A 1 375 ? -0.825 20.127 14.226 1.00 97.94 375 THR A C 1
ATOM 3094 O O . THR A 1 375 ? -1.524 20.522 15.155 1.00 97.94 375 THR A O 1
ATOM 3097 N N . GLU A 1 376 ? -0.284 18.908 14.178 1.00 97.38 376 GLU A N 1
ATOM 3098 C CA . GLU A 1 376 ? -0.440 17.910 15.243 1.00 97.38 376 GLU A CA 1
ATOM 3099 C C . GLU A 1 376 ? 0.301 18.337 16.515 1.00 97.38 376 GLU A C 1
ATOM 3101 O O . GLU A 1 376 ? -0.297 18.360 17.582 1.00 97.38 376 GLU A O 1
ATOM 3106 N N . ASP A 1 377 ? 1.544 18.820 16.416 1.00 96.38 377 ASP A N 1
ATOM 3107 C CA . ASP A 1 377 ? 2.280 19.343 17.579 1.00 96.38 377 ASP A CA 1
ATOM 3108 C C . ASP A 1 377 ? 1.557 20.531 18.241 1.00 96.38 377 ASP A C 1
ATOM 3110 O O . ASP A 1 377 ? 1.554 20.681 19.468 1.00 96.38 377 ASP A O 1
ATOM 3114 N N . ALA A 1 378 ? 0.927 21.397 17.438 1.00 96.38 378 ALA A N 1
ATOM 3115 C CA . ALA A 1 378 ? 0.102 22.486 17.951 1.00 96.38 378 ALA A CA 1
ATOM 3116 C C . ALA A 1 378 ? -1.152 21.957 18.669 1.00 96.38 378 ALA A C 1
ATOM 3118 O O . ALA A 1 378 ? -1.547 22.507 19.697 1.00 96.38 378 ALA A O 1
ATOM 3119 N N . TRP A 1 379 ? -1.754 20.883 18.157 1.00 95.81 379 TRP A N 1
ATOM 3120 C CA . TRP A 1 379 ? -2.877 20.192 18.789 1.00 95.81 379 TRP A CA 1
ATOM 3121 C C . TRP A 1 379 ? -2.480 19.515 20.102 1.00 95.81 379 TRP A C 1
ATOM 3123 O O . TRP A 1 379 ? -3.143 19.741 21.113 1.00 95.81 379 TRP A O 1
ATOM 3133 N N . ASP A 1 380 ? -1.371 18.778 20.122 1.00 93.00 380 ASP A N 1
ATOM 3134 C CA . ASP A 1 380 ? -0.813 18.150 21.324 1.00 93.00 380 ASP A CA 1
ATOM 3135 C C . ASP A 1 380 ? -0.503 19.203 22.394 1.00 93.00 380 ASP A C 1
ATOM 3137 O O . ASP A 1 380 ? -0.796 19.011 23.575 1.00 93.00 380 ASP A O 1
ATOM 3141 N N . SER A 1 381 ? -0.009 20.373 21.980 1.00 92.19 381 SER A N 1
ATOM 3142 C CA . SER A 1 381 ? 0.215 21.512 22.876 1.00 92.19 381 SER A CA 1
ATOM 3143 C C . SER A 1 381 ? -1.087 22.055 23.485 1.00 92.19 381 SER A C 1
ATOM 3145 O O . SER A 1 381 ? -1.113 22.397 24.669 1.00 92.19 381 SER A O 1
ATOM 3147 N N . LEU A 1 382 ? -2.174 22.133 22.706 1.00 94.25 382 LEU A N 1
ATOM 3148 C CA . LEU A 1 382 ? -3.491 22.559 23.198 1.00 94.25 382 LEU A CA 1
ATOM 3149 C C . LEU A 1 382 ? -4.105 21.523 24.146 1.00 94.25 382 LEU A C 1
ATOM 3151 O O . LEU A 1 382 ? -4.644 21.896 25.187 1.00 94.25 382 LEU A O 1
ATOM 3155 N N . LEU A 1 383 ? -4.000 20.235 23.811 1.00 90.31 383 LEU A N 1
ATOM 3156 C CA . LEU A 1 383 ? -4.474 19.140 24.657 1.00 90.31 383 LEU A CA 1
ATOM 3157 C C . LEU A 1 383 ? -3.717 19.104 25.984 1.00 90.31 383 LEU A C 1
ATOM 3159 O O . LEU A 1 383 ? -4.350 19.053 27.035 1.00 90.31 383 LEU A O 1
ATOM 3163 N N . ALA A 1 384 ? -2.389 19.228 25.948 1.00 86.50 384 ALA A N 1
ATOM 3164 C CA . ALA A 1 384 ? -1.566 19.300 27.149 1.00 86.50 384 ALA A CA 1
ATOM 3165 C C . ALA A 1 384 ? -1.930 20.504 28.032 1.00 86.50 384 ALA A C 1
ATOM 3167 O O . ALA A 1 384 ? -1.937 20.391 29.255 1.00 86.50 384 ALA A O 1
ATOM 3168 N N . ALA A 1 385 ? -2.260 21.655 27.437 1.00 88.00 385 ALA A N 1
ATOM 3169 C CA . ALA A 1 385 ? -2.702 22.826 28.192 1.00 88.00 385 ALA A CA 1
ATOM 3170 C C . ALA A 1 385 ? -4.070 22.613 28.869 1.00 88.00 385 ALA A C 1
ATOM 3172 O O . ALA A 1 385 ? -4.268 23.073 29.994 1.00 88.00 385 ALA A O 1
ATOM 3173 N N . LEU A 1 386 ? -5.000 21.911 28.210 1.00 88.69 386 LEU A N 1
ATOM 3174 C CA . LEU A 1 386 ? -6.319 21.597 28.768 1.00 88.69 386 LEU A CA 1
ATOM 3175 C C . LEU A 1 386 ? -6.232 20.574 29.907 1.00 88.69 386 LEU A C 1
ATOM 3177 O O . LEU A 1 386 ? -6.806 20.806 30.967 1.00 88.69 386 LEU A O 1
ATOM 3181 N N . THR A 1 387 ? -5.474 19.489 29.735 1.00 85.06 387 THR A N 1
ATOM 3182 C CA . THR A 1 387 ? -5.334 18.454 30.775 1.00 85.06 387 THR A CA 1
ATOM 3183 C C . THR A 1 387 ? -4.591 18.971 32.006 1.00 85.06 387 THR A C 1
ATOM 3185 O O . THR A 1 387 ? -4.978 18.683 33.137 1.00 85.06 387 THR A O 1
ATOM 3188 N N . GLN A 1 388 ? -3.570 19.816 31.817 1.00 81.00 388 GLN A N 1
ATOM 3189 C CA . GLN A 1 388 ? -2.861 20.459 32.930 1.00 81.00 388 GLN A CA 1
ATOM 3190 C C . GLN A 1 388 ? -3.764 21.377 33.764 1.00 81.00 388 GLN A C 1
ATOM 3192 O O . GLN A 1 388 ? -3.520 21.544 34.961 1.00 81.00 388 GLN A O 1
ATOM 3197 N N . ALA A 1 389 ? -4.791 21.979 33.156 1.00 78.25 389 ALA A N 1
ATOM 3198 C CA . ALA A 1 389 ? -5.739 22.832 33.865 1.00 78.25 389 ALA A CA 1
ATOM 3199 C C . ALA A 1 389 ? -6.707 22.033 34.758 1.00 78.25 389 ALA A C 1
ATOM 3201 O O . ALA A 1 389 ? -7.149 22.558 35.780 1.00 78.25 389 ALA A O 1
ATOM 3202 N N . GLU A 1 390 ? -7.018 20.785 34.400 1.00 77.69 390 GLU A N 1
ATOM 3203 C CA . GLU A 1 390 ? -7.969 19.940 35.135 1.00 77.69 390 GLU A CA 1
ATOM 3204 C C . GLU A 1 390 ? -7.324 19.217 36.327 1.00 77.69 390 GLU A C 1
ATOM 3206 O O . GLU A 1 390 ? -7.911 19.182 37.409 1.00 77.69 390 GLU A O 1
ATOM 3211 N N . ASP A 1 391 ? -6.099 18.707 36.176 1.00 71.31 391 ASP A N 1
ATOM 3212 C CA . ASP A 1 391 ? -5.489 17.839 37.195 1.00 71.31 391 ASP A CA 1
ATOM 3213 C C . ASP A 1 391 ? -4.619 18.573 38.229 1.00 71.31 391 ASP A C 1
ATOM 3215 O O . ASP A 1 391 ? -4.183 17.970 39.216 1.00 71.31 391 ASP A O 1
ATOM 3219 N N . GLY A 1 392 ? -4.338 19.871 38.043 1.00 65.94 392 GLY A N 1
ATOM 3220 C CA . GLY A 1 392 ? -3.599 20.725 38.993 1.00 65.94 392 GLY A CA 1
ATOM 3221 C C . GLY A 1 392 ? -2.162 20.277 39.317 1.00 65.94 392 GLY A C 1
ATOM 3222 O O . GLY A 1 392 ? -1.419 20.987 39.999 1.00 65.94 392 GLY A O 1
ATOM 3223 N N . LYS A 1 393 ? -1.740 19.113 38.822 1.00 58.59 393 LYS A N 1
ATOM 3224 C CA . LYS A 1 393 ? -0.390 18.580 38.898 1.00 58.59 393 LYS A CA 1
ATOM 3225 C C . LYS A 1 393 ? 0.271 18.804 37.555 1.00 58.59 393 LYS A C 1
ATOM 3227 O O . LYS A 1 393 ? -0.093 18.208 36.548 1.00 58.59 393 LYS A O 1
ATOM 3232 N N . ARG A 1 394 ? 1.284 19.664 37.570 1.00 54.44 394 ARG A N 1
ATOM 3233 C CA . ARG A 1 394 ? 2.232 19.825 36.474 1.00 54.44 394 ARG A CA 1
ATOM 3234 C C . ARG A 1 394 ? 3.103 18.570 36.426 1.00 54.44 394 ARG A C 1
ATOM 3236 O O . ARG A 1 394 ? 4.224 18.569 36.923 1.00 54.44 394 ARG A O 1
ATOM 3243 N N . GLU A 1 395 ? 2.555 17.470 35.921 1.00 59.03 395 GLU A N 1
ATOM 3244 C CA . GLU A 1 395 ? 3.408 16.407 35.413 1.00 59.03 395 GLU A CA 1
ATOM 3245 C C . GLU A 1 395 ? 4.154 17.022 34.235 1.00 59.03 395 GLU A C 1
ATOM 3247 O O . GLU A 1 395 ? 3.549 17.400 33.231 1.00 59.03 395 GLU A O 1
ATOM 3252 N N . ASP A 1 396 ? 5.468 17.183 34.384 1.00 56.56 396 ASP A N 1
ATOM 3253 C CA . ASP A 1 396 ? 6.381 17.422 33.272 1.00 56.56 396 ASP A CA 1
ATOM 3254 C C . ASP A 1 396 ? 6.369 16.163 32.382 1.00 56.56 396 ASP A C 1
ATOM 3256 O O . ASP A 1 396 ? 7.350 15.436 32.266 1.00 56.56 396 ASP A O 1
ATOM 3260 N N . ASN A 1 397 ? 5.227 15.893 31.744 1.00 47.84 397 ASN A N 1
ATOM 3261 C CA . ASN A 1 397 ? 4.986 14.837 30.765 1.00 47.84 397 ASN A CA 1
ATOM 3262 C C . ASN A 1 397 ? 5.601 15.231 29.414 1.00 47.84 397 ASN A C 1
ATOM 3264 O O . ASN A 1 397 ? 5.023 15.061 28.348 1.00 47.84 397 ASN A O 1
ATOM 3268 N N . ARG A 1 398 ? 6.834 15.744 29.467 1.00 56.91 398 ARG A N 1
ATOM 3269 C CA . ARG A 1 398 ? 7.818 15.524 28.411 1.00 56.91 398 ARG A CA 1
ATOM 3270 C C . ARG A 1 398 ? 8.486 14.181 28.693 1.00 56.91 398 ARG A C 1
ATOM 3272 O O . ARG A 1 398 ? 9.705 14.097 28.836 1.00 56.91 398 ARG A O 1
ATOM 3279 N N . SER A 1 399 ? 7.683 13.123 28.810 1.00 57.28 399 SER A N 1
ATOM 3280 C CA . SER A 1 399 ? 8.117 11.785 28.412 1.00 57.28 399 SER A CA 1
ATOM 3281 C C . SER A 1 399 ? 8.870 11.985 27.100 1.00 57.28 399 SER A C 1
ATOM 3283 O O . SER A 1 399 ? 8.327 12.638 26.218 1.00 57.28 399 SER A O 1
ATOM 3285 N N . GLY A 1 400 ? 10.143 11.585 27.032 1.00 71.81 400 GLY A N 1
ATOM 3286 C CA . GLY A 1 400 ? 11.114 11.973 25.994 1.00 71.81 400 GLY A CA 1
ATOM 3287 C C . GLY A 1 400 ? 10.814 11.472 24.576 1.00 71.81 400 GLY A C 1
ATOM 3288 O O . GLY A 1 400 ? 11.721 11.039 23.869 1.00 71.81 400 GLY A O 1
ATOM 3289 N N . GLU A 1 401 ? 9.550 11.482 24.184 1.00 79.75 401 GLU A N 1
ATOM 3290 C CA . GLU A 1 401 ? 9.065 11.236 22.849 1.00 79.75 401 GLU A CA 1
ATOM 3291 C C . GLU A 1 401 ? 9.341 12.483 21.998 1.00 79.75 401 GLU A C 1
ATOM 3293 O O . GLU A 1 401 ? 9.060 13.609 22.423 1.00 79.75 401 GLU A O 1
ATOM 3298 N N . PRO A 1 402 ? 9.957 12.305 20.821 1.00 85.75 402 PRO A N 1
ATOM 3299 C CA . PRO A 1 402 ? 10.221 13.407 19.914 1.00 85.75 402 PRO A CA 1
ATOM 3300 C C . PRO A 1 402 ? 8.903 13.990 19.405 1.00 85.75 402 PRO A C 1
ATOM 3302 O O . PRO A 1 402 ? 7.938 13.263 19.166 1.00 85.75 402 PRO A O 1
ATOM 3305 N N . SER A 1 403 ? 8.895 15.302 19.183 1.00 93.38 403 SER A N 1
ATOM 3306 C CA . SER A 1 403 ? 7.788 15.985 18.509 1.00 93.38 403 SER A CA 1
ATOM 3307 C C . SER A 1 403 ? 7.546 15.374 17.121 1.00 93.38 403 SER A C 1
ATOM 3309 O O . SER A 1 403 ? 8.482 14.897 16.463 1.00 93.38 403 SER A O 1
ATOM 3311 N N . TRP A 1 404 ? 6.302 15.414 16.640 1.00 95.44 404 TRP A N 1
ATOM 3312 C CA . TRP A 1 404 ? 5.966 14.941 15.296 1.00 95.44 404 TRP A CA 1
ATOM 3313 C C . TRP A 1 404 ? 6.829 15.641 14.244 1.00 95.44 404 TRP A C 1
ATOM 3315 O O . TRP A 1 404 ? 7.369 14.991 13.342 1.00 95.44 404 TRP A O 1
ATOM 3325 N N . THR A 1 405 ? 7.020 16.956 14.389 1.00 97.44 405 THR A N 1
ATOM 3326 C CA . THR A 1 405 ? 7.895 17.753 13.523 1.00 97.44 405 THR A CA 1
ATOM 3327 C C . THR A 1 405 ? 9.331 17.239 13.575 1.00 97.44 405 THR A C 1
ATOM 3329 O O . THR A 1 405 ? 9.946 17.039 12.528 1.00 97.44 405 THR A O 1
ATOM 3332 N N . GLU A 1 406 ? 9.860 16.955 14.766 1.00 96.31 406 GLU A N 1
ATOM 3333 C CA . GLU A 1 406 ? 11.232 16.465 14.940 1.00 96.31 406 GLU A CA 1
ATOM 3334 C C . GLU A 1 406 ? 11.461 15.119 14.231 1.00 96.31 406 GLU A C 1
ATOM 3336 O O . GLU A 1 406 ? 12.468 14.940 13.538 1.00 96.31 406 GLU A O 1
ATOM 3341 N N . ALA A 1 407 ? 10.507 14.189 14.329 1.00 96.12 407 ALA A N 1
ATOM 3342 C CA . ALA A 1 407 ? 10.588 12.890 13.662 1.00 96.12 407 ALA A CA 1
ATOM 3343 C C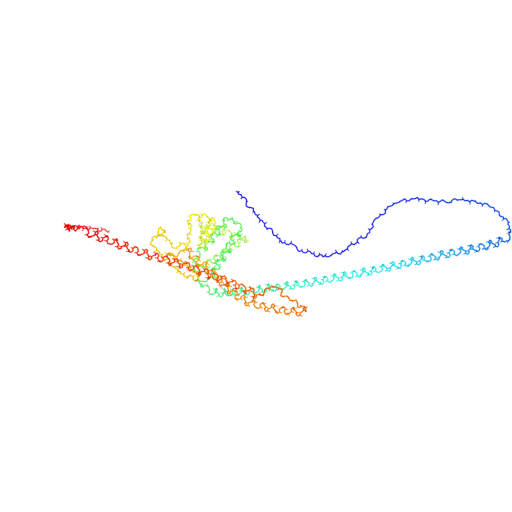 . ALA A 1 407 ? 10.608 13.017 12.123 1.00 96.12 407 ALA A C 1
ATOM 3345 O O . ALA A 1 407 ? 11.374 12.324 11.431 1.00 96.12 407 ALA A O 1
ATOM 3346 N N . VAL A 1 408 ? 9.796 13.925 11.569 1.00 97.56 408 VAL A N 1
ATOM 3347 C CA . VAL A 1 408 ? 9.769 14.201 10.124 1.00 97.56 408 VAL A CA 1
ATOM 3348 C C . VAL A 1 408 ? 11.049 14.912 9.681 1.00 97.56 408 VAL A C 1
ATOM 3350 O O . VAL A 1 408 ? 11.646 14.523 8.674 1.00 97.56 408 VAL A O 1
ATOM 3353 N N . GLU A 1 409 ? 11.533 15.895 10.442 1.00 97.62 409 GLU A N 1
ATOM 3354 C CA . GLU A 1 409 ? 12.794 16.588 10.160 1.00 97.62 409 GLU A CA 1
ATOM 3355 C C . GLU A 1 409 ? 13.994 15.639 10.172 1.00 97.62 409 GLU A C 1
ATOM 3357 O O . GLU A 1 409 ? 14.864 15.727 9.300 1.00 97.62 409 GLU A O 1
ATOM 3362 N N . LEU A 1 410 ? 14.042 14.698 11.120 1.00 97.12 410 LEU A N 1
ATOM 3363 C CA . LEU A 1 410 ? 15.076 13.666 11.159 1.00 97.12 410 LEU A CA 1
ATOM 3364 C C . LEU A 1 410 ? 15.045 12.815 9.881 1.00 97.12 410 LEU A C 1
ATOM 3366 O O . LEU A 1 410 ? 16.076 12.604 9.238 1.00 97.12 410 LEU A O 1
ATOM 3370 N N . SER A 1 411 ? 13.850 12.406 9.452 1.00 97.12 411 SER A N 1
ATOM 3371 C CA . SER A 1 411 ? 13.654 11.647 8.212 1.00 97.12 411 SER A CA 1
ATOM 3372 C C . SER A 1 411 ? 14.068 12.440 6.963 1.00 97.12 411 SER A C 1
ATOM 3374 O O . SER A 1 411 ? 14.655 11.876 6.030 1.00 97.12 411 SER A O 1
ATOM 3376 N N . GLN A 1 412 ? 13.807 13.752 6.931 1.00 97.62 412 GLN A N 1
ATOM 3377 C CA . GLN A 1 412 ? 14.267 14.639 5.859 1.00 97.62 412 GLN A CA 1
ATOM 3378 C C . GLN A 1 412 ? 15.794 14.748 5.827 1.00 97.62 412 GLN A C 1
ATOM 3380 O O . GLN A 1 412 ? 16.387 14.608 4.751 1.00 97.62 412 GLN A O 1
ATOM 3385 N N . LYS A 1 413 ? 16.434 14.943 6.989 1.00 97.38 413 LYS A N 1
ATOM 3386 C CA . LYS A 1 413 ? 17.899 14.993 7.124 1.00 97.38 413 LYS A CA 1
ATOM 3387 C C . LYS A 1 413 ? 18.535 13.707 6.606 1.00 97.38 413 LYS A C 1
ATOM 3389 O O . LYS A 1 413 ? 19.388 13.762 5.726 1.00 97.38 413 LYS A O 1
ATOM 3394 N N . GLU A 1 414 ? 18.033 12.545 7.021 1.00 97.12 414 GLU A N 1
ATOM 3395 C CA . GLU A 1 414 ? 18.531 11.267 6.509 1.00 97.12 414 GLU A CA 1
ATOM 3396 C C . GLU A 1 414 ? 18.391 11.122 4.986 1.00 97.12 414 GLU A C 1
ATOM 3398 O O . GLU A 1 414 ? 19.260 10.547 4.322 1.00 97.12 414 GLU A O 1
ATOM 3403 N N . ASN A 1 415 ? 17.271 11.574 4.411 1.00 96.56 415 ASN A N 1
ATOM 3404 C CA . ASN A 1 415 ? 17.052 11.520 2.966 1.00 96.56 415 ASN A CA 1
ATOM 3405 C C . ASN A 1 415 ? 18.056 12.418 2.226 1.00 96.56 415 ASN A C 1
ATOM 3407 O O . ASN A 1 415 ? 18.666 11.986 1.240 1.00 96.56 415 ASN A O 1
ATOM 3411 N N . LEU A 1 416 ? 18.270 13.631 2.743 1.00 96.56 416 LEU A N 1
ATOM 3412 C CA . LEU A 1 416 ? 19.248 14.583 2.231 1.00 96.56 416 LEU A CA 1
ATOM 3413 C C . LEU A 1 416 ? 20.667 14.004 2.293 1.00 96.56 416 LEU A C 1
ATOM 3415 O O . LEU A 1 416 ? 21.370 14.019 1.282 1.00 96.56 416 LEU A O 1
ATOM 3419 N N . ASP A 1 417 ? 21.058 13.426 3.427 1.00 96.88 417 ASP A N 1
ATOM 3420 C CA . ASP A 1 417 ? 22.378 12.824 3.624 1.00 96.88 417 ASP A CA 1
ATOM 3421 C C . ASP A 1 417 ? 22.611 11.658 2.661 1.00 96.88 417 ASP A C 1
ATOM 3423 O O . ASP A 1 417 ? 23.655 11.574 2.009 1.00 96.88 417 ASP A O 1
ATOM 3427 N N . LYS A 1 418 ? 21.606 10.789 2.477 1.00 95.00 418 LYS A N 1
ATOM 3428 C CA . LYS A 1 418 ? 21.653 9.697 1.489 1.00 95.00 418 LYS A CA 1
ATOM 3429 C C . LYS A 1 418 ? 21.854 10.238 0.067 1.00 95.00 418 LYS A C 1
ATOM 3431 O O . LYS A 1 418 ? 22.644 9.673 -0.694 1.00 95.00 418 LYS A O 1
ATOM 3436 N N . HIS A 1 419 ? 21.184 11.334 -0.293 1.00 94.56 419 HIS A N 1
ATOM 3437 C CA . HIS A 1 419 ? 21.323 11.981 -1.603 1.00 94.56 419 HIS A CA 1
ATOM 3438 C C . HIS A 1 419 ? 22.692 12.643 -1.798 1.00 94.56 419 HIS A C 1
ATOM 3440 O O . HIS A 1 419 ? 23.307 12.491 -2.858 1.00 94.56 419 HIS A O 1
ATOM 3446 N N . LEU A 1 420 ? 23.200 13.351 -0.787 1.00 96.06 420 LEU A N 1
ATOM 3447 C CA . LEU A 1 420 ? 24.525 13.973 -0.817 1.00 96.06 420 LEU A CA 1
ATOM 3448 C C . LEU A 1 420 ? 25.635 12.919 -0.897 1.00 96.06 420 LEU A C 1
ATOM 3450 O O . LEU A 1 420 ? 26.533 13.041 -1.732 1.00 96.06 420 LEU A O 1
ATOM 3454 N N . ALA A 1 421 ? 25.528 11.837 -0.125 1.00 96.12 421 ALA A N 1
ATOM 3455 C CA . ALA A 1 421 ? 26.461 10.717 -0.186 1.00 96.12 421 ALA A CA 1
ATOM 3456 C C . ALA A 1 421 ? 26.458 10.035 -1.567 1.00 96.12 421 ALA A C 1
ATOM 3458 O O . ALA A 1 421 ? 27.516 9.676 -2.085 1.00 96.12 421 ALA A O 1
ATOM 3459 N N . GLU A 1 422 ? 25.291 9.867 -2.203 1.00 94.94 422 GLU A N 1
ATOM 3460 C CA . GLU A 1 422 ? 25.205 9.306 -3.559 1.00 94.94 422 GLU A CA 1
ATOM 3461 C C . GLU A 1 422 ? 25.799 10.262 -4.610 1.00 94.94 422 GLU A C 1
ATOM 3463 O O . GLU A 1 422 ? 26.525 9.816 -5.501 1.00 94.94 422 GLU A O 1
ATOM 3468 N N . LYS A 1 423 ? 25.590 11.581 -4.473 1.00 95.38 423 LYS A N 1
ATOM 3469 C CA . LYS A 1 423 ? 26.253 12.595 -5.312 1.00 95.38 423 LYS A CA 1
ATOM 3470 C C . LYS A 1 423 ? 27.774 12.551 -5.186 1.00 95.38 423 LYS A C 1
ATOM 3472 O O . LYS A 1 423 ? 28.453 12.590 -6.210 1.00 95.38 423 LYS A O 1
ATOM 3477 N N . GLN A 1 424 ? 28.298 12.449 -3.967 1.00 97.12 424 GLN A N 1
ATOM 3478 C CA . GLN A 1 424 ? 29.738 12.394 -3.721 1.00 97.12 424 GLN A CA 1
ATOM 3479 C C . GLN A 1 424 ? 30.360 11.130 -4.332 1.00 97.12 424 GLN A C 1
ATOM 3481 O O . GLN A 1 424 ? 31.316 11.224 -5.099 1.00 97.12 424 GLN A O 1
ATOM 3486 N N . LYS A 1 425 ? 29.739 9.960 -4.125 1.00 96.50 425 LYS A N 1
ATOM 3487 C CA . LYS A 1 425 ? 30.160 8.701 -4.768 1.00 96.50 425 LYS A CA 1
ATOM 3488 C C . LYS A 1 425 ? 30.144 8.795 -6.294 1.00 96.50 425 LYS A C 1
ATOM 3490 O O . LYS A 1 425 ? 31.041 8.282 -6.961 1.00 96.50 425 LYS A O 1
ATOM 3495 N N . ASN A 1 426 ? 29.134 9.455 -6.861 1.00 96.25 426 ASN A N 1
ATOM 3496 C CA . ASN A 1 426 ? 29.062 9.681 -8.301 1.00 96.25 426 ASN A CA 1
ATOM 3497 C C . ASN A 1 426 ? 30.166 10.631 -8.783 1.00 96.25 426 ASN A C 1
ATOM 3499 O O . ASN A 1 426 ? 30.731 10.394 -9.844 1.00 96.25 426 ASN A O 1
ATOM 3503 N N . ARG A 1 427 ? 30.520 11.667 -8.020 1.00 97.06 427 ARG A N 1
ATOM 3504 C CA . ARG A 1 427 ? 31.641 12.554 -8.355 1.00 97.06 427 ARG A CA 1
ATOM 3505 C C . ARG A 1 427 ? 32.969 11.796 -8.384 1.00 97.06 427 ARG A C 1
ATOM 3507 O O . ARG A 1 427 ? 33.651 11.822 -9.402 1.00 97.06 427 ARG A O 1
ATOM 3514 N N . GLU A 1 428 ? 33.276 11.047 -7.329 1.00 97.31 428 GLU A N 1
ATOM 3515 C CA . GLU A 1 428 ? 34.495 10.228 -7.245 1.00 97.31 428 GLU A CA 1
ATOM 3516 C C . GLU A 1 428 ? 34.567 9.193 -8.376 1.00 97.31 428 GLU A C 1
ATOM 3518 O O . GLU A 1 428 ? 35.619 8.952 -8.967 1.00 97.31 428 GLU A O 1
ATOM 3523 N N . MET A 1 429 ? 33.430 8.578 -8.716 1.00 96.12 429 MET A N 1
ATOM 3524 C CA . MET A 1 429 ? 33.348 7.650 -9.841 1.00 96.12 429 MET A CA 1
ATOM 3525 C C . MET A 1 429 ? 33.579 8.355 -11.185 1.00 96.12 429 MET A C 1
ATOM 3527 O O . MET A 1 429 ? 34.245 7.798 -12.056 1.00 96.12 429 MET A O 1
ATOM 3531 N N . ALA A 1 430 ? 33.052 9.569 -11.363 1.00 97.00 430 ALA A N 1
ATOM 3532 C CA . ALA A 1 430 ? 33.254 10.361 -12.573 1.00 97.00 430 ALA A CA 1
ATOM 3533 C C . ALA A 1 430 ? 34.731 10.725 -12.765 1.00 97.00 430 ALA A C 1
ATOM 3535 O O . ALA A 1 430 ? 35.244 10.575 -13.869 1.00 97.00 430 ALA A O 1
ATOM 3536 N N . GLU A 1 431 ? 35.418 11.128 -11.694 1.00 97.12 431 GLU A N 1
ATOM 3537 C CA . GLU A 1 431 ? 36.852 11.442 -11.704 1.00 97.12 431 GLU A CA 1
ATOM 3538 C C . GLU A 1 431 ? 37.686 10.211 -12.098 1.00 97.12 431 GLU A C 1
ATOM 3540 O O . GLU A 1 431 ? 38.524 10.288 -12.998 1.00 97.12 431 GLU A O 1
ATOM 3545 N N . LYS A 1 432 ? 37.380 9.034 -11.531 1.00 96.69 432 LYS A N 1
ATOM 3546 C CA . LYS A 1 432 ? 38.019 7.762 -11.924 1.00 96.69 432 LYS A CA 1
ATOM 3547 C C . LYS A 1 432 ? 37.772 7.418 -13.393 1.00 96.69 432 LYS A C 1
ATOM 3549 O O . LYS A 1 432 ? 38.688 7.001 -14.096 1.00 96.69 432 LYS A O 1
ATOM 3554 N N . MET A 1 433 ? 36.541 7.592 -13.876 1.00 96.25 433 MET A N 1
ATOM 3555 C CA . MET A 1 433 ? 36.211 7.346 -15.282 1.00 96.25 433 MET A CA 1
ATOM 3556 C C . MET A 1 433 ? 36.893 8.344 -16.223 1.00 96.25 433 MET A C 1
ATOM 3558 O O . MET A 1 433 ? 37.286 7.953 -17.319 1.00 96.25 433 MET A O 1
ATOM 3562 N N . GLN A 1 434 ? 37.051 9.603 -15.811 1.00 97.19 434 GLN A N 1
ATOM 3563 C CA . GLN A 1 434 ? 37.744 10.628 -16.587 1.00 97.19 434 GLN A CA 1
ATOM 3564 C C . GLN A 1 434 ? 39.231 10.293 -16.728 1.00 97.19 434 GLN A C 1
ATOM 3566 O O . GLN A 1 434 ? 39.737 10.288 -17.846 1.00 97.19 434 GLN A O 1
ATOM 3571 N N . ALA A 1 435 ? 39.889 9.884 -15.638 1.00 96.88 435 ALA A N 1
ATOM 3572 C CA . ALA A 1 435 ? 41.284 9.445 -15.677 1.00 96.88 435 ALA A CA 1
ATOM 3573 C C . ALA A 1 435 ? 41.506 8.305 -16.691 1.00 96.88 435 ALA A C 1
ATOM 3575 O O . ALA A 1 435 ? 42.485 8.309 -17.433 1.00 96.88 435 ALA A O 1
ATOM 3576 N N . ILE A 1 436 ? 40.562 7.363 -16.788 1.00 96.00 436 ILE A N 1
ATOM 3577 C CA . ILE A 1 436 ? 40.604 6.284 -17.788 1.00 96.00 436 ILE A CA 1
ATOM 3578 C C . ILE A 1 436 ? 40.475 6.835 -19.211 1.00 96.00 436 ILE A C 1
ATOM 3580 O O . ILE A 1 436 ? 41.181 6.380 -20.108 1.00 96.00 436 ILE A O 1
ATOM 3584 N N . VAL A 1 437 ? 39.572 7.793 -19.443 1.00 96.56 437 VAL A N 1
ATOM 3585 C CA . VAL A 1 437 ? 39.410 8.429 -20.761 1.00 96.56 437 VAL A CA 1
ATOM 3586 C C . VAL A 1 437 ? 40.689 9.146 -21.175 1.00 96.56 437 VAL A C 1
ATOM 3588 O O . VAL A 1 437 ? 41.090 9.022 -22.331 1.00 96.56 437 VAL A O 1
ATOM 3591 N N . ASP A 1 438 ? 41.340 9.844 -20.247 1.00 96.88 438 ASP A N 1
ATOM 3592 C CA . ASP A 1 438 ? 42.577 10.581 -20.509 1.00 96.88 438 ASP A CA 1
ATOM 3593 C C . ASP A 1 438 ? 43.739 9.624 -20.812 1.00 96.88 438 ASP A C 1
ATOM 3595 O O . ASP A 1 438 ? 44.461 9.813 -21.792 1.00 96.88 438 ASP A O 1
ATOM 3599 N N . GLN A 1 439 ? 43.863 8.529 -20.053 1.00 95.75 439 GLN A N 1
ATOM 3600 C CA . GLN A 1 439 ? 44.857 7.480 -20.308 1.00 95.75 439 GLN A CA 1
ATOM 3601 C C . GLN A 1 439 ? 44.625 6.766 -21.651 1.00 95.75 439 GLN A C 1
ATOM 3603 O O . GLN A 1 439 ? 45.561 6.589 -22.432 1.00 95.75 439 GLN A O 1
ATOM 3608 N N . GLU A 1 440 ? 43.382 6.379 -21.958 1.00 95.06 440 GLU A N 1
ATOM 3609 C CA . GLU A 1 440 ? 43.020 5.766 -23.245 1.00 95.06 440 GLU A CA 1
ATOM 3610 C C . GLU A 1 440 ? 43.249 6.738 -24.413 1.00 95.06 440 GLU A C 1
ATOM 3612 O O . GLU A 1 440 ? 43.659 6.309 -25.493 1.00 95.06 440 GLU A O 1
ATOM 3617 N N . ARG A 1 441 ? 43.017 8.044 -24.213 1.00 96.38 441 ARG A N 1
ATOM 3618 C CA . ARG A 1 441 ? 43.287 9.084 -25.214 1.00 96.38 441 ARG A CA 1
ATOM 3619 C C . ARG A 1 441 ? 44.783 9.228 -25.483 1.00 96.38 441 ARG A C 1
ATOM 3621 O O . ARG A 1 441 ? 45.171 9.197 -26.647 1.00 96.38 441 ARG A O 1
ATOM 3628 N N . ALA A 1 442 ? 45.606 9.301 -24.440 1.00 95.62 442 ALA A N 1
ATOM 3629 C CA . ALA A 1 442 ? 47.058 9.395 -24.580 1.00 95.62 442 ALA A CA 1
ATOM 3630 C C . ALA A 1 442 ? 47.649 8.172 -25.306 1.00 95.62 442 ALA A C 1
ATOM 3632 O O . ALA A 1 442 ? 48.493 8.315 -26.188 1.00 95.62 442 ALA A O 1
ATOM 3633 N N . LEU A 1 443 ? 47.181 6.958 -24.983 1.00 95.06 443 LEU A N 1
ATOM 3634 C CA . LEU A 1 443 ? 47.601 5.742 -25.692 1.00 95.06 443 LEU A CA 1
ATOM 3635 C C . LEU A 1 443 ? 47.115 5.720 -27.142 1.00 95.06 443 LEU A C 1
ATOM 3637 O O . LEU A 1 443 ? 47.862 5.328 -28.033 1.00 95.06 443 LEU A O 1
ATOM 3641 N N . TYR A 1 444 ? 45.885 6.166 -27.396 1.00 94.31 444 TYR A N 1
ATOM 3642 C CA . TYR A 1 444 ? 45.343 6.248 -28.749 1.00 94.31 444 TYR A CA 1
ATOM 3643 C C . TYR A 1 444 ? 46.137 7.211 -29.642 1.00 94.31 444 TYR A C 1
ATOM 3645 O O . TYR A 1 444 ? 46.316 6.934 -30.828 1.00 94.31 444 TYR A O 1
ATOM 3653 N N . GLU A 1 445 ? 46.604 8.334 -29.095 1.00 94.88 445 GLU A N 1
ATOM 3654 C CA . GLU A 1 445 ? 47.441 9.299 -29.815 1.00 94.88 445 GLU A CA 1
ATOM 3655 C C . GLU A 1 445 ? 48.811 8.705 -30.160 1.00 94.88 445 GLU A C 1
ATOM 3657 O O . GLU A 1 445 ? 49.181 8.729 -31.334 1.00 94.88 445 GLU A O 1
ATOM 3662 N N . LYS A 1 446 ? 49.481 8.052 -29.200 1.00 93.62 446 LYS A N 1
ATOM 3663 C CA . LYS A 1 446 ? 50.748 7.334 -29.438 1.00 93.62 446 LYS A CA 1
ATOM 3664 C C . LYS A 1 446 ? 50.612 6.257 -30.515 1.00 93.62 446 LYS A C 1
ATOM 3666 O O . LYS A 1 446 ? 51.313 6.279 -31.518 1.00 93.62 446 LYS A O 1
ATOM 3671 N N . GLU A 1 447 ? 49.622 5.374 -30.379 1.00 92.19 447 GLU A N 1
ATOM 3672 C CA . GLU A 1 447 ? 49.372 4.307 -31.358 1.00 92.19 447 GLU A CA 1
ATOM 3673 C C . GLU A 1 447 ? 49.033 4.866 -32.749 1.00 92.19 447 GLU A C 1
ATOM 3675 O O . GLU A 1 447 ? 49.372 4.280 -33.778 1.00 92.19 447 GLU A O 1
ATOM 3680 N N . LYS A 1 448 ? 48.340 6.008 -32.814 1.00 92.94 448 LYS A N 1
ATOM 3681 C CA . LYS A 1 448 ? 48.027 6.680 -34.080 1.00 92.94 448 LYS A CA 1
ATOM 3682 C C . LYS A 1 448 ? 49.291 7.226 -34.749 1.00 92.94 448 LYS A C 1
ATOM 3684 O O . LYS A 1 448 ? 49.371 7.162 -35.979 1.00 92.94 448 LYS A O 1
ATOM 3689 N N . GLU A 1 449 ? 50.231 7.764 -33.981 1.00 93.81 449 GLU A N 1
ATOM 3690 C CA . GLU A 1 449 ? 51.531 8.228 -34.475 1.00 93.81 449 GLU A CA 1
ATOM 3691 C C . GLU A 1 449 ? 52.389 7.061 -34.972 1.00 93.81 449 GLU A C 1
ATOM 3693 O O . GLU A 1 449 ? 52.859 7.116 -36.111 1.00 93.81 449 GLU A O 1
ATOM 3698 N N . ASP A 1 450 ? 52.475 5.968 -34.207 1.00 91.56 450 ASP A N 1
ATOM 3699 C CA . ASP A 1 450 ? 53.200 4.747 -34.586 1.00 91.56 450 ASP A CA 1
ATOM 3700 C C . ASP A 1 450 ? 52.639 4.137 -35.879 1.00 91.56 450 ASP A C 1
ATOM 3702 O O . ASP A 1 450 ? 53.369 3.841 -36.827 1.00 91.56 450 ASP A O 1
ATOM 3706 N N . LEU A 1 451 ? 51.309 4.025 -35.988 1.00 89.50 451 LEU A N 1
ATOM 3707 C CA . LEU A 1 451 ? 50.655 3.550 -37.211 1.00 89.50 451 LEU A CA 1
ATOM 3708 C C . LEU A 1 451 ? 50.898 4.487 -38.401 1.00 89.50 451 LEU A C 1
ATOM 3710 O O . LEU A 1 451 ? 51.000 4.026 -39.542 1.00 89.50 451 LEU A O 1
ATOM 3714 N N . ALA A 1 452 ? 50.979 5.800 -38.167 1.00 92.00 452 ALA A N 1
ATOM 3715 C CA . ALA A 1 452 ? 51.317 6.759 -39.211 1.00 92.00 452 ALA A CA 1
ATOM 3716 C C . ALA A 1 452 ? 52.783 6.619 -39.651 1.00 92.00 452 ALA A C 1
ATOM 3718 O O . ALA A 1 452 ? 53.039 6.708 -40.853 1.00 92.00 452 ALA A O 1
ATOM 3719 N N . ALA A 1 453 ? 53.713 6.361 -38.726 1.00 92.88 453 ALA A N 1
ATOM 3720 C CA . ALA A 1 453 ? 55.121 6.092 -39.016 1.00 92.88 453 ALA A CA 1
ATOM 3721 C C . ALA A 1 453 ? 55.289 4.801 -39.833 1.00 92.88 453 ALA A C 1
ATOM 3723 O O . ALA A 1 453 ? 55.802 4.862 -40.950 1.00 92.88 453 ALA A O 1
ATOM 3724 N N . ILE A 1 454 ? 54.704 3.683 -39.384 1.00 92.19 454 ILE A N 1
ATOM 3725 C CA . ILE A 1 454 ? 54.702 2.403 -40.120 1.00 92.19 454 ILE A CA 1
ATOM 3726 C C . ILE A 1 454 ? 54.106 2.584 -41.523 1.00 92.19 454 ILE A C 1
ATOM 3728 O O . ILE A 1 454 ? 54.597 2.032 -42.510 1.00 92.19 454 ILE A O 1
ATOM 3732 N N . ARG A 1 455 ? 53.038 3.383 -41.659 1.00 91.19 455 ARG A N 1
ATOM 3733 C CA . ARG A 1 455 ? 52.441 3.673 -42.971 1.00 91.19 455 ARG A CA 1
ATOM 3734 C C . ARG A 1 455 ? 53.366 4.508 -43.861 1.00 91.19 455 ARG A C 1
ATOM 3736 O O . ARG A 1 455 ? 53.357 4.289 -45.073 1.00 91.19 455 ARG A O 1
ATOM 3743 N N . ARG A 1 456 ? 54.125 5.461 -43.306 1.00 92.31 456 ARG A N 1
ATOM 3744 C CA . ARG A 1 456 ? 55.137 6.233 -44.051 1.00 92.31 456 ARG A CA 1
ATOM 3745 C C . ARG A 1 456 ? 56.278 5.326 -44.514 1.00 92.31 456 ARG A C 1
ATOM 3747 O O . ARG A 1 456 ? 56.613 5.371 -45.691 1.00 92.31 456 ARG A O 1
ATOM 3754 N N . GLU A 1 457 ? 56.781 4.451 -43.647 1.00 91.38 457 GLU A N 1
ATOM 3755 C CA . GLU A 1 457 ? 57.833 3.480 -43.978 1.00 91.38 457 GLU A CA 1
ATOM 3756 C C . GLU A 1 457 ? 57.396 2.501 -45.068 1.00 91.38 457 GLU A C 1
ATOM 3758 O O . GLU A 1 457 ? 58.087 2.349 -46.070 1.00 91.38 457 GLU A O 1
ATOM 3763 N N . ARG A 1 458 ? 56.204 1.900 -44.949 1.00 90.38 458 ARG A N 1
ATOM 3764 C CA . ARG A 1 458 ? 55.663 1.004 -45.987 1.00 90.38 458 ARG A CA 1
ATOM 3765 C C . ARG A 1 458 ? 55.514 1.702 -47.337 1.00 90.38 458 ARG A C 1
ATOM 3767 O O . ARG A 1 458 ? 55.784 1.100 -48.372 1.00 90.38 458 ARG A O 1
ATOM 3774 N N . LYS A 1 459 ? 55.091 2.972 -47.342 1.00 89.75 459 LYS A N 1
ATOM 3775 C CA . LYS A 1 459 ? 55.025 3.779 -48.571 1.00 89.75 459 LYS A CA 1
ATOM 3776 C C . LYS A 1 459 ? 56.416 4.053 -49.146 1.00 89.75 459 LYS A C 1
ATOM 3778 O O . LYS A 1 459 ? 56.567 3.973 -50.359 1.00 89.75 459 LYS A O 1
ATOM 3783 N N . ALA A 1 460 ? 57.407 4.347 -48.303 1.00 88.88 460 ALA A N 1
ATOM 3784 C CA . ALA A 1 460 ? 58.789 4.559 -48.727 1.00 88.88 460 ALA A CA 1
ATOM 3785 C C . ALA A 1 460 ? 59.409 3.278 -49.314 1.00 88.88 460 ALA A C 1
ATOM 3787 O O . ALA A 1 460 ? 59.964 3.328 -50.406 1.00 88.88 460 ALA A O 1
ATOM 3788 N N . GLN A 1 461 ? 59.221 2.124 -48.665 1.00 87.50 461 GLN A N 1
ATOM 3789 C CA . GLN A 1 461 ? 59.665 0.818 -49.173 1.00 87.50 461 GLN A CA 1
ATOM 3790 C C . GLN A 1 461 ? 59.000 0.463 -50.508 1.00 87.50 461 GLN A C 1
ATOM 3792 O O . GLN A 1 461 ? 59.652 -0.033 -51.422 1.00 87.50 461 GLN A O 1
ATOM 3797 N N . PHE A 1 462 ? 57.700 0.733 -50.650 1.00 87.56 462 PHE A N 1
ATOM 3798 C CA . PHE A 1 462 ? 56.995 0.511 -51.913 1.00 87.56 462 PHE A CA 1
ATOM 3799 C C . PHE A 1 462 ? 57.501 1.441 -53.026 1.00 87.56 462 PHE A C 1
ATOM 3801 O O . PHE A 1 462 ? 57.656 1.009 -54.164 1.00 87.56 462 PHE A O 1
ATOM 3808 N N . ALA A 1 463 ? 57.794 2.706 -52.704 1.00 83.81 463 ALA A N 1
ATOM 3809 C CA . ALA A 1 463 ? 58.393 3.644 -53.649 1.00 83.81 463 ALA A CA 1
ATOM 3810 C C . ALA A 1 463 ? 59.802 3.203 -54.085 1.00 83.81 463 ALA A C 1
ATOM 3812 O O . ALA A 1 463 ? 60.091 3.262 -55.276 1.00 83.81 463 ALA A O 1
ATOM 3813 N N . GLN A 1 464 ? 60.626 2.699 -53.157 1.00 82.12 464 GLN A N 1
ATOM 3814 C CA . GLN A 1 464 ? 61.948 2.127 -53.451 1.00 82.12 464 GLN A CA 1
ATOM 3815 C C . GLN A 1 464 ? 61.850 0.899 -54.365 1.00 82.12 464 GLN A C 1
ATOM 3817 O O . GLN A 1 464 ? 62.490 0.869 -55.413 1.00 82.12 464 GLN A O 1
ATOM 3822 N N . ARG A 1 465 ? 60.964 -0.059 -54.054 1.00 81.38 465 ARG A N 1
ATOM 3823 C CA . ARG A 1 465 ? 60.715 -1.224 -54.924 1.00 81.38 465 ARG A CA 1
ATOM 3824 C C . ARG A 1 465 ? 60.274 -0.818 -56.329 1.00 81.38 465 ARG A C 1
ATOM 3826 O O . ARG A 1 465 ? 60.751 -1.376 -57.306 1.00 81.38 465 ARG A O 1
ATOM 3833 N N . ARG A 1 466 ? 59.408 0.193 -56.444 1.00 78.38 466 ARG A N 1
ATOM 3834 C CA . ARG A 1 466 ? 58.955 0.715 -57.742 1.00 78.38 466 ARG A CA 1
ATOM 3835 C C . ARG A 1 466 ? 60.070 1.414 -58.531 1.00 78.38 466 ARG A C 1
ATOM 3837 O O . ARG A 1 466 ? 60.004 1.436 -59.754 1.00 78.38 466 ARG A O 1
ATOM 3844 N N . SER A 1 467 ? 61.063 2.008 -57.864 1.00 73.38 467 SER A N 1
ATOM 3845 C CA . SER A 1 467 ? 62.250 2.559 -58.538 1.00 73.38 467 SER A CA 1
ATOM 3846 C C . SER A 1 467 ? 63.292 1.500 -58.914 1.00 73.38 467 SER A C 1
ATOM 3848 O O . SER A 1 467 ? 64.083 1.750 -59.818 1.00 73.38 467 SER A O 1
ATOM 3850 N N . GLU A 1 468 ? 63.289 0.342 -58.249 1.00 68.19 468 GLU A N 1
ATOM 3851 C CA . GLU A 1 468 ? 64.195 -0.789 -58.508 1.00 68.19 468 GLU A CA 1
ATOM 3852 C C . GLU A 1 468 ? 63.655 -1.778 -59.559 1.00 68.19 468 GLU A C 1
ATOM 3854 O O . GLU A 1 468 ? 64.428 -2.563 -60.106 1.00 68.19 468 GLU A O 1
ATOM 3859 N N . GLU A 1 469 ? 62.358 -1.739 -59.889 1.00 61.97 469 GLU A N 1
ATOM 3860 C CA . GLU A 1 469 ? 61.801 -2.510 -61.007 1.00 61.97 469 GLU A CA 1
ATOM 3861 C C . GLU A 1 469 ? 62.363 -1.998 -62.354 1.00 61.97 469 GLU A C 1
ATOM 3863 O O . GLU A 1 469 ? 62.127 -0.843 -62.730 1.00 61.97 469 GLU A O 1
ATOM 3868 N N . PRO A 1 470 ? 63.099 -2.828 -63.123 1.00 57.84 470 PRO A N 1
ATOM 3869 C CA . PRO A 1 470 ? 63.629 -2.418 -64.414 1.00 57.84 470 PRO A CA 1
ATOM 3870 C C . PRO A 1 470 ? 62.475 -2.199 -65.397 1.00 57.84 470 PRO A C 1
ATOM 3872 O O . PRO A 1 470 ? 61.605 -3.056 -65.553 1.00 57.84 470 PRO A O 1
ATOM 3875 N N . LYS A 1 471 ? 62.485 -1.050 -66.087 1.00 57.25 471 LYS A N 1
ATOM 3876 C CA . LYS A 1 471 ? 61.584 -0.727 -67.205 1.00 57.25 471 LYS A CA 1
ATOM 3877 C C . LYS A 1 471 ? 61.758 -1.750 -68.339 1.00 57.25 471 LYS A C 1
ATOM 3879 O O . LYS A 1 471 ? 62.461 -1.488 -69.309 1.00 57.25 471 LYS A O 1
ATOM 3884 N N . MET A 1 472 ? 61.112 -2.906 -68.235 1.00 52.53 472 MET A N 1
ATOM 3885 C CA . MET A 1 472 ? 60.867 -3.779 -69.379 1.00 52.53 472 MET A CA 1
ATOM 3886 C C . MET A 1 472 ? 59.839 -3.061 -70.258 1.00 52.53 472 MET A C 1
ATOM 3888 O O . MET A 1 472 ? 58.706 -2.823 -69.839 1.00 52.53 472 MET A O 1
ATOM 3892 N N . GLY A 1 473 ? 60.293 -2.597 -71.424 1.00 50.50 473 GLY A N 1
ATOM 3893 C CA . GLY A 1 473 ? 59.510 -1.789 -72.357 1.00 50.50 473 GLY A CA 1
ATOM 3894 C C . GLY A 1 473 ? 58.234 -2.492 -72.843 1.00 50.50 473 GLY A C 1
ATOM 3895 O O . GLY A 1 473 ? 58.139 -3.719 -72.775 1.00 50.50 473 GLY A O 1
ATOM 3896 N N . PRO A 1 474 ? 57.241 -1.728 -73.333 1.00 53.41 474 PRO A N 1
ATOM 3897 C CA . PRO A 1 474 ? 55.977 -2.282 -73.796 1.00 53.41 474 PRO A CA 1
ATOM 3898 C C . PRO A 1 474 ? 56.214 -3.146 -75.040 1.00 53.41 474 PRO A C 1
ATOM 3900 O O . PRO A 1 474 ? 56.452 -2.632 -76.131 1.00 53.41 474 PRO A O 1
ATOM 3903 N N . SER A 1 475 ? 56.155 -4.466 -74.862 1.00 50.72 475 SER A N 1
ATOM 3904 C CA . SER A 1 475 ? 56.032 -5.415 -75.965 1.00 50.72 475 SER A CA 1
ATOM 3905 C C . SER A 1 475 ? 54.649 -5.239 -76.590 1.00 50.72 475 SER A C 1
ATOM 3907 O O . SER A 1 475 ? 53.626 -5.401 -75.924 1.00 50.72 475 SER A O 1
ATOM 3909 N N . SER A 1 476 ? 54.639 -4.841 -77.857 1.00 54.22 476 SER A N 1
ATOM 3910 C CA . SER A 1 476 ? 53.478 -4.722 -78.732 1.00 54.22 476 SER A CA 1
ATOM 3911 C C . SER A 1 476 ? 52.713 -6.048 -78.808 1.00 54.22 476 SER A C 1
ATOM 3913 O O . SER A 1 476 ? 53.130 -6.959 -79.522 1.00 54.22 476 SER A O 1
ATOM 3915 N N . ALA A 1 477 ? 51.596 -6.153 -78.090 1.00 51.16 477 ALA A N 1
ATOM 3916 C CA . ALA A 1 477 ? 50.605 -7.202 -78.291 1.00 51.16 477 ALA A CA 1
ATOM 3917 C C . ALA A 1 477 ? 49.449 -6.617 -79.111 1.00 51.16 477 ALA A C 1
ATOM 3919 O O . ALA A 1 477 ? 48.814 -5.637 -78.721 1.00 51.16 477 ALA A O 1
ATOM 3920 N N . SER A 1 478 ? 49.280 -7.201 -80.289 1.00 46.88 478 SER A N 1
ATOM 3921 C CA . SER A 1 478 ? 48.323 -6.895 -81.338 1.00 46.88 478 SER A CA 1
ATOM 3922 C C . SER A 1 478 ? 46.871 -6.933 -80.863 1.00 46.88 478 SER A C 1
ATOM 3924 O O . SER A 1 478 ? 46.460 -7.808 -80.103 1.00 46.88 478 SER A O 1
ATOM 3926 N N . LEU A 1 479 ? 46.103 -5.969 -81.372 1.00 53.12 479 LEU A N 1
ATOM 3927 C CA . LEU A 1 479 ? 44.655 -6.037 -81.512 1.00 53.12 479 LEU A CA 1
ATOM 3928 C C . LEU A 1 479 ? 44.308 -7.215 -82.426 1.00 53.12 479 LEU A C 1
ATOM 3930 O O . LEU A 1 479 ? 44.651 -7.158 -83.602 1.00 53.12 479 LEU A O 1
ATOM 3934 N N . ASP A 1 480 ? 43.592 -8.208 -81.906 1.00 48.34 480 ASP A N 1
ATOM 3935 C CA . ASP A 1 480 ? 42.705 -9.024 -82.727 1.00 48.34 480 ASP A CA 1
ATOM 3936 C C . ASP A 1 480 ? 41.272 -8.848 -82.226 1.00 48.34 480 ASP A C 1
ATOM 3938 O O . ASP A 1 480 ? 40.880 -9.230 -81.121 1.00 48.34 480 ASP A O 1
ATOM 3942 N N . ASP A 1 481 ? 40.548 -8.160 -83.095 1.00 53.47 481 ASP A N 1
ATOM 3943 C CA . ASP A 1 481 ? 39.115 -8.033 -83.230 1.00 53.47 481 ASP A CA 1
ATOM 3944 C C . ASP A 1 481 ? 38.482 -9.420 -83.434 1.00 53.47 481 ASP A C 1
ATOM 3946 O O . ASP A 1 481 ? 38.883 -10.166 -84.325 1.00 53.47 481 ASP A O 1
ATOM 3950 N N . ASN A 1 482 ? 37.501 -9.779 -82.607 1.00 49.41 482 ASN A N 1
ATOM 3951 C CA . ASN A 1 482 ? 36.396 -10.630 -83.040 1.00 49.41 482 ASN A CA 1
ATOM 3952 C C . ASN A 1 482 ? 35.255 -10.562 -82.027 1.00 49.41 482 ASN A C 1
ATOM 3954 O O . ASN A 1 482 ? 35.315 -11.103 -80.920 1.00 49.41 482 ASN A O 1
ATOM 3958 N N . GLY A 1 483 ? 34.196 -9.867 -82.435 1.00 51.03 483 GLY A N 1
ATOM 3959 C CA . GLY A 1 483 ? 32.923 -9.858 -81.740 1.00 51.03 483 GLY A CA 1
ATOM 3960 C C . GLY A 1 483 ? 32.257 -11.231 -81.735 1.00 51.03 483 GLY A C 1
ATOM 3961 O O . GLY A 1 483 ? 32.471 -12.051 -82.620 1.00 51.03 483 GLY A O 1
ATOM 3962 N N . THR A 1 484 ? 31.389 -11.458 -80.754 1.00 55.81 484 THR A N 1
ATOM 3963 C CA . THR A 1 484 ? 30.198 -12.298 -80.914 1.00 55.81 484 THR A CA 1
ATOM 3964 C C . THR A 1 484 ? 29.181 -11.903 -79.849 1.00 55.81 484 THR A C 1
ATOM 3966 O O . THR A 1 484 ? 29.381 -12.040 -78.645 1.00 55.81 484 THR A O 1
ATOM 3969 N N . THR A 1 485 ? 28.094 -11.351 -80.365 1.00 55.03 485 THR A N 1
ATOM 3970 C CA . THR A 1 485 ? 26.760 -11.164 -79.806 1.00 55.03 485 THR A CA 1
ATOM 3971 C C . THR A 1 485 ? 26.244 -12.428 -79.113 1.00 55.03 485 THR A C 1
ATOM 3973 O O . THR A 1 485 ? 26.339 -13.497 -79.704 1.00 55.03 485 THR A O 1
ATOM 3976 N N . GLN A 1 486 ? 25.597 -12.301 -77.948 1.00 52.00 486 GLN A N 1
ATOM 3977 C CA . GLN A 1 486 ? 24.240 -12.825 -77.687 1.00 52.00 486 GLN A CA 1
ATOM 3978 C C . GLN A 1 486 ? 23.804 -12.590 -76.227 1.00 52.00 486 GLN A C 1
ATOM 3980 O O . GLN A 1 486 ? 24.463 -13.016 -75.283 1.00 52.00 486 GLN A O 1
ATOM 3985 N N . SER A 1 487 ? 22.667 -11.900 -76.083 1.00 57.25 487 SER A N 1
ATOM 3986 C CA . SER A 1 487 ? 21.765 -11.876 -74.915 1.00 57.25 487 SER A CA 1
ATOM 3987 C C . SER A 1 487 ? 21.148 -13.276 -74.670 1.00 57.25 487 SER A C 1
ATOM 3989 O O . SER A 1 487 ? 21.296 -14.134 -75.548 1.00 57.25 487 SER A O 1
ATOM 3991 N N . PRO A 1 488 ? 20.461 -13.563 -73.541 1.00 65.44 488 PRO A N 1
ATOM 3992 C CA . PRO A 1 488 ? 19.345 -12.797 -72.953 1.00 65.44 488 PRO A CA 1
ATOM 3993 C C . PRO A 1 488 ? 19.660 -12.108 -71.622 1.00 65.44 488 PRO A C 1
ATOM 3995 O O . PRO A 1 488 ? 20.283 -12.752 -70.748 1.00 65.44 488 PRO A O 1
#

Sequence (488 aa):
MPTCQHKRTKSIIEASSTSETGVHEIASSKAALTKGKDEGAAVVTVGSDMSSQQGSAEETEKLYEERMEDESYQAKQYLRGIEETRAQRRIQIQEEQNRQWEQEQRRRDEEARSEELRNLRQRAAERKREAEERVRLQEQERQRRREEALREQYRLEDLRLYNRWKTACDSVFDAGSGAHRIAAIALYRVLLTQCRVFPGLELHQRHELQNIVRNRFKQARHTTSERWLRLDFEAGYEAVDHLDAAIAGSDASRDYILQLLARAPAKVKQDPPVVRTKRQQRLLKRNCRQDEPAESEWQDHPPRRSILERPLPLDRLSGRRHVPVLFNAQGIPVLRIKKPQPHALSAYIKDRLKKKQKQTDTRYRLDAELELARTEDAWDSLLAALTQAEDGKREDNRSGEPSWTEAVELSQKENLDKHLAEKQKNREMAEKMQAIVDQERALYEKEKEDLAAIRRERKAQFAQRRSEEPKMGPSSASLDDNGTTQSP

pLDDT: mean 79.48, std 21.11, range [30.73, 97.94]

Radius of gyration: 60.13 Å; chains: 1; bounding box: 104×68×219 Å

Secondary structure (DSSP, 8-state):
--------PPP---------------------------------------------TTTHHHHHHHHHHHHHHHHHHHHHHHHHHHHHHHHHHHHHHHHHHHHHHHHHHHHHHHHHHHHHHHHHHHHHHHHHHHHHHHHHHHHHHHHHHHHHHHHHHHHHHHHHHHHHHTTT-STT-THHHHHHHHHHHHHHHHHHH-TT--HHHHHHHHHHHHHHHHHGGG---HHHHHHHHHHHHHHHHHHHHHHTT-HHHHHHHHHHHHHS-HHHHSPPP----HHHHHHHHHHTTTSS-TTTTTTTSPP---GGGPSPPGGGSSSS----EEEEETTEEEEE-SSSPPHHHHHHHHHHHHHHHHHHHHHHHHHHHHHHHHHHHHHHHHHHHHHHHHH--------SPPPHHHHHHHHHHHHHHHHHHHHHHHHHHHHHHHHHHHHHHHHHHHHHHHHHHHHHHHHHHHHHHHHHS-------PPP---------

Foldseek 3Di:
DDDDDDDDDDDDDDDDDDDDDDDDDDDDDDDDDDDDDDDDDDDDDDDDDDDDDDDDDPVVVVVVVVVVVVVVVVVVVVVVVVVVVVVVVVVVVVVVVVVVVVVVVVVVVVVVVVVVVVVVVVVVVVVVVVVVVVVVVVVVVVVVVVVVVVVVVVVVVVVVVVVVVVVVVVVVLPLPDCPLVVLLVVLLVLQLVLLVLQPPDDPLLSLLSNLLSVVVCVVCVPVSDSVVSVVVSVVSVVLSVLSVVNSVPDPVSVVVVVVVSVPDDPVSSDHDPCPPPPVNVVVVVVVVVVPPPPVPVVPPDDPDDDPLVDDDDPVPDPDAQDQWDWDQLPLATDTHRDPPGDPVVVVVSVVVVVVVVVLVVVLVVLVVQLVVLVVVLVVVVVVLVVVCVPPVDPPVPPPVDDRSNRVSVVVNVVSVVVVVVVSVVRVVVNVSSVVNSVVSVVVSVVVVVVVVVVVVVVVVVVVVVVVVDDCPDDDDDDDDDDDDDDDD